Protein AF-A0A395LL23-F1 (afdb_monomer_lite)

pLDDT: mean 73.42, std 23.99, range [23.42, 97.56]

Foldseek 3Di:
DAAEECCLPLPHCCQEPPVNLLVNLLVLLVCCLQGVAYEYELLSCQQGPSNQCCLVPPPQVLVCQLVQRYAYEAEDAPVPDGDQSVVVLVVCLVVVNGDPVPNDVVVRVSSVSCRVRGHYHYDYPLLLQVQLQVQLLVLLLVVCVVPHDPVLSVVSNVLSVVCCVVPVGDDPCCLQPVVLVVCVVVVNDHSVVSNVSSCLSRVVSNQCRRCVSRVHHYDDDPVCVSSVCSSVPDDPPVDCPPDPDPLPQQDDPVLSSVLSSQDHPVLSVVLCPDPLSVVLNVLVPDPPVPVSVVVNVVSVSVSSVSSVVSSCVRPVVCNVVGPDDDPVVVCVVCVVVVVVVVVVVVVVVVDDDDDDDDDDPDPPPPVPVVVVVVVVVPDPDCPPPVVVVVVVVVVVVLVVCVVVVNNPPDDDDDDPDDDPDPDDDDDDD

Structure (mmCIF, N/CA/C/O backbone):
data_AF-A0A395LL23-F1
#
_entry.id   AF-A0A395LL23-F1
#
loop_
_atom_site.group_PDB
_atom_site.id
_atom_site.type_symbol
_atom_site.label_atom_id
_atom_site.label_alt_id
_atom_site.label_comp_id
_atom_site.label_asym_id
_atom_site.label_entity_id
_atom_site.label_seq_id
_atom_site.pdbx_PDB_ins_code
_atom_site.Cartn_x
_atom_site.Cartn_y
_atom_site.Cartn_z
_atom_site.occupancy
_atom_site.B_iso_or_equiv
_atom_site.auth_seq_id
_atom_site.auth_comp_id
_atom_site.auth_asym_id
_atom_site.auth_atom_id
_atom_site.pdbx_PDB_model_num
ATOM 1 N N . MET A 1 1 ? -0.192 13.776 7.744 1.00 59.38 1 MET A N 1
ATOM 2 C CA . MET A 1 1 ? -0.050 13.136 6.417 1.00 59.38 1 MET A CA 1
ATOM 3 C C . MET A 1 1 ? -0.861 11.855 6.444 1.00 59.38 1 MET A C 1
ATOM 5 O O . MET A 1 1 ? -0.809 11.183 7.466 1.00 59.38 1 MET A O 1
ATOM 9 N N . GLY A 1 2 ? -1.610 11.545 5.385 1.00 71.62 2 GLY A N 1
ATOM 10 C CA . GLY A 1 2 ? -2.410 10.318 5.333 1.00 71.62 2 GLY A CA 1
ATOM 11 C C . GLY A 1 2 ? -1.573 9.088 4.996 1.00 71.62 2 GLY A C 1
ATOM 12 O O . GLY A 1 2 ? -0.486 9.202 4.421 1.00 71.62 2 GLY A O 1
ATOM 13 N N . THR A 1 3 ? -2.080 7.903 5.336 1.00 85.75 3 THR A N 1
ATOM 14 C CA . THR A 1 3 ? -1.410 6.628 5.035 1.00 85.75 3 THR A CA 1
ATOM 15 C C . THR A 1 3 ? -2.124 5.845 3.944 1.00 85.75 3 THR A C 1
ATOM 17 O O . THR A 1 3 ? -3.322 6.018 3.717 1.00 85.75 3 THR A O 1
ATOM 20 N N . TYR A 1 4 ? -1.379 4.987 3.252 1.00 83.94 4 TYR A N 1
ATOM 21 C CA . TYR A 1 4 ? -1.864 4.135 2.172 1.00 83.94 4 TYR A CA 1
ATOM 22 C C . TYR A 1 4 ? -1.375 2.709 2.394 1.00 83.94 4 TYR A C 1
ATOM 24 O O . TYR A 1 4 ? -0.170 2.493 2.465 1.00 83.94 4 TYR A O 1
ATOM 32 N N . THR A 1 5 ? -2.255 1.714 2.492 1.00 83.19 5 THR A N 1
ATOM 33 C CA . THR A 1 5 ? -1.802 0.328 2.704 1.00 83.19 5 THR A CA 1
ATOM 34 C C . THR A 1 5 ? -1.694 -0.455 1.409 1.00 83.19 5 THR A C 1
ATOM 36 O O . THR A 1 5 ? -2.608 -0.452 0.594 1.00 83.19 5 THR A O 1
ATOM 39 N N . LEU A 1 6 ? -0.596 -1.191 1.239 1.00 82.88 6 LEU A N 1
ATOM 40 C CA . LEU A 1 6 ? -0.426 -2.165 0.159 1.00 82.88 6 LEU A CA 1
ATOM 41 C C . LEU A 1 6 ? -0.924 -3.567 0.540 1.00 82.88 6 LEU A C 1
ATOM 43 O O . LEU A 1 6 ? -0.928 -4.465 -0.292 1.00 82.88 6 LEU A O 1
ATOM 47 N N . LEU A 1 7 ? -1.424 -3.772 1.763 1.00 84.12 7 LEU A N 1
ATOM 48 C CA . LEU A 1 7 ? -1.933 -5.081 2.195 1.00 84.12 7 LEU A CA 1
ATOM 49 C C . LEU A 1 7 ? -3.172 -5.530 1.409 1.00 84.12 7 LEU A C 1
ATOM 51 O O . LEU A 1 7 ? -3.401 -6.731 1.277 1.00 84.12 7 LEU A O 1
ATOM 55 N N . ALA A 1 8 ? -3.947 -4.580 0.881 1.00 86.25 8 ALA A N 1
ATOM 56 C CA . ALA A 1 8 ? -5.100 -4.836 0.019 1.00 86.25 8 ALA A CA 1
ATOM 57 C C . ALA A 1 8 ? -4.736 -4.922 -1.476 1.00 86.25 8 ALA A C 1
ATOM 59 O O . ALA A 1 8 ? -5.630 -5.097 -2.303 1.00 86.25 8 ALA A O 1
ATOM 60 N N . ASP A 1 9 ? -3.455 -4.791 -1.842 1.00 86.25 9 ASP A N 1
ATOM 61 C CA . ASP A 1 9 ? -3.014 -4.909 -3.234 1.00 86.25 9 ASP A CA 1
ATOM 62 C C . ASP A 1 9 ? -3.363 -6.280 -3.825 1.00 86.25 9 ASP A C 1
ATOM 64 O O . ASP A 1 9 ? -3.393 -7.291 -3.120 1.00 86.25 9 ASP A O 1
ATOM 68 N N . GLU A 1 10 ? -3.605 -6.329 -5.134 1.00 81.00 10 GLU A N 1
ATOM 69 C CA . GLU A 1 10 ? -3.932 -7.568 -5.837 1.00 81.00 10 GLU A CA 1
ATOM 70 C C . GLU A 1 10 ? -2.844 -8.640 -5.665 1.00 81.00 10 GLU A C 1
ATOM 72 O O . GLU A 1 10 ? -3.146 -9.830 -5.689 1.00 81.00 10 GLU A O 1
ATOM 77 N N . ASN A 1 11 ? -1.583 -8.263 -5.456 1.00 80.19 11 ASN A N 1
ATOM 78 C CA . ASN A 1 11 ? -0.483 -9.216 -5.308 1.00 80.19 11 ASN A CA 1
ATOM 79 C C . ASN A 1 11 ? -0.311 -9.712 -3.865 1.00 80.19 11 ASN A C 1
ATOM 81 O O . ASN A 1 11 ? 0.415 -10.675 -3.627 1.00 80.19 11 ASN A O 1
ATOM 85 N N . SER A 1 12 ? -1.010 -9.108 -2.901 1.00 84.25 12 SER A N 1
ATOM 86 C CA . SER A 1 12 ? -0.934 -9.480 -1.491 1.00 84.25 12 SER A CA 1
ATOM 87 C C . SER A 1 12 ? -1.840 -10.669 -1.161 1.00 84.25 12 SER A C 1
ATOM 89 O O . SER A 1 12 ? -3.036 -10.692 -1.476 1.00 84.25 12 SER A O 1
ATOM 91 N N . ARG A 1 13 ? -1.307 -11.645 -0.415 1.00 87.94 13 ARG A N 1
ATOM 92 C CA . ARG A 1 13 ? -2.106 -12.755 0.136 1.00 87.94 13 ARG A CA 1
ATOM 93 C C . ARG A 1 13 ? -3.206 -12.273 1.080 1.00 87.94 13 ARG A C 1
ATOM 95 O O . ARG A 1 13 ? -4.288 -12.853 1.082 1.00 87.94 13 ARG A O 1
ATOM 102 N N . PHE A 1 14 ? -2.970 -11.189 1.826 1.00 86.62 14 PHE A N 1
ATOM 103 C CA . PHE A 1 14 ? -3.969 -10.605 2.724 1.00 86.62 14 PHE A CA 1
ATOM 104 C C . PHE A 1 14 ? -5.187 -10.066 1.973 1.00 86.62 14 PHE A C 1
ATOM 106 O O . PHE A 1 14 ? -6.272 -10.002 2.545 1.00 86.62 14 PHE A O 1
ATOM 113 N N . SER A 1 15 ? -5.029 -9.715 0.697 1.00 88.88 15 SER A N 1
ATOM 114 C CA . SER A 1 15 ? -6.122 -9.252 -0.151 1.00 88.88 15 SER A CA 1
ATOM 115 C C . SER A 1 15 ? -7.027 -10.404 -0.607 1.00 88.88 15 SER A C 1
ATOM 117 O O . SER A 1 15 ? -8.254 -10.276 -0.602 1.00 88.88 15 SER A O 1
ATOM 119 N N . LYS A 1 16 ? -6.425 -11.547 -0.970 1.00 89.69 16 LYS A N 1
ATOM 120 C CA . LYS A 1 16 ? -7.086 -12.657 -1.680 1.00 89.69 16 LYS A CA 1
ATOM 121 C C . LYS A 1 16 ? -7.504 -13.834 -0.793 1.00 89.69 16 LYS A C 1
ATOM 123 O O . LYS A 1 16 ? -8.544 -14.439 -1.054 1.00 89.69 16 LYS A O 1
ATOM 128 N N . ASP A 1 17 ? -6.701 -14.202 0.204 1.00 89.62 17 ASP A N 1
ATOM 129 C CA . ASP A 1 17 ? -6.939 -15.401 1.013 1.00 89.62 17 ASP A CA 1
ATOM 130 C C . ASP A 1 17 ? -7.980 -15.133 2.107 1.00 89.62 17 ASP A C 1
ATOM 132 O O . ASP A 1 17 ? -7.751 -14.359 3.041 1.00 89.62 17 ASP A O 1
ATOM 136 N N . ARG A 1 18 ? -9.122 -15.823 2.028 1.00 89.00 18 ARG A N 1
ATOM 137 C CA . ARG A 1 18 ? -10.200 -15.725 3.023 1.00 89.00 18 ARG A CA 1
ATOM 138 C C . ARG A 1 18 ? -9.760 -16.157 4.424 1.00 89.00 18 ARG A C 1
ATOM 140 O O . ARG A 1 18 ? -10.296 -15.645 5.403 1.00 89.00 18 ARG A O 1
ATOM 147 N N . ASN A 1 19 ? -8.775 -17.049 4.547 1.00 91.06 19 ASN A N 1
ATOM 148 C CA . ASN A 1 19 ? -8.247 -17.465 5.851 1.00 91.06 19 ASN A CA 1
ATOM 149 C C . ASN A 1 19 ? -7.512 -16.323 6.567 1.00 91.06 19 ASN A C 1
ATOM 151 O O . ASN A 1 19 ? -7.421 -16.314 7.795 1.00 91.06 19 ASN A O 1
ATOM 155 N N . LEU A 1 20 ? -7.031 -15.334 5.811 1.00 89.50 20 LEU A N 1
ATOM 156 C CA . LEU A 1 20 ? -6.346 -14.155 6.330 1.00 89.50 20 LEU A CA 1
ATOM 157 C C . LEU A 1 20 ? -7.290 -12.978 6.599 1.00 89.50 20 LEU A C 1
ATOM 159 O O . LEU A 1 20 ? -6.814 -11.909 6.968 1.00 89.50 20 LEU A O 1
ATOM 163 N N . PHE A 1 21 ? -8.612 -13.160 6.499 1.00 91.56 21 PHE A N 1
ATOM 164 C CA . PHE A 1 21 ? -9.585 -12.088 6.732 1.00 91.56 21 PHE A CA 1
ATOM 165 C C . PHE A 1 21 ? -9.447 -11.437 8.122 1.00 91.56 21 PHE A C 1
ATOM 167 O O . PHE A 1 21 ? -9.393 -10.214 8.234 1.00 91.56 21 PHE A O 1
ATOM 174 N N . LYS A 1 22 ? -9.323 -12.239 9.191 1.00 89.31 22 LYS A N 1
ATOM 175 C CA . LYS A 1 22 ? -9.142 -11.727 10.566 1.00 89.31 22 LYS A CA 1
ATOM 176 C C . LYS A 1 22 ? -7.804 -10.987 10.753 1.00 89.31 22 LYS A C 1
ATOM 178 O O . LYS A 1 22 ? -7.821 -9.881 11.294 1.00 89.31 22 LYS A O 1
ATOM 183 N N . PRO A 1 23 ? -6.653 -11.541 10.321 1.00 89.19 23 PRO A N 1
ATOM 184 C CA . PRO A 1 23 ? -5.400 -10.789 10.272 1.00 89.19 23 PRO A CA 1
ATOM 185 C C . PRO A 1 23 ? -5.486 -9.494 9.455 1.00 89.19 23 PRO A C 1
ATOM 187 O O . PRO A 1 23 ? -4.994 -8.461 9.898 1.00 89.19 23 PRO A O 1
ATOM 190 N N . PHE A 1 24 ? -6.144 -9.518 8.294 1.00 90.19 24 PHE A N 1
ATOM 191 C CA . PHE A 1 24 ? -6.322 -8.338 7.450 1.00 90.19 24 PHE A CA 1
ATOM 192 C C . PHE A 1 24 ? -7.111 -7.242 8.177 1.00 90.19 24 PHE A C 1
ATOM 194 O O . PHE A 1 24 ? -6.640 -6.109 8.252 1.00 90.19 24 PHE A O 1
ATOM 201 N N . LYS A 1 25 ? -8.249 -7.581 8.801 1.00 94.50 25 LYS A N 1
ATOM 202 C CA . LYS A 1 25 ? -9.005 -6.642 9.645 1.00 94.50 25 LYS A CA 1
ATOM 203 C C . LYS A 1 25 ? -8.140 -6.072 10.771 1.00 94.50 25 LYS A C 1
ATOM 205 O O . LYS A 1 25 ? -8.136 -4.860 10.966 1.00 94.50 25 LYS A O 1
ATOM 210 N N . ALA A 1 26 ? -7.387 -6.914 11.483 1.00 90.38 26 ALA A N 1
ATOM 211 C CA . ALA A 1 26 ? -6.500 -6.453 12.551 1.00 90.38 26 ALA A CA 1
ATOM 212 C C . ALA A 1 26 ? -5.463 -5.443 12.039 1.00 90.38 26 ALA A C 1
ATOM 214 O O . ALA A 1 26 ? -5.253 -4.421 12.682 1.00 90.38 26 ALA A O 1
ATOM 215 N N . HIS A 1 27 ? -4.871 -5.674 10.863 1.00 89.62 27 HIS A N 1
ATOM 216 C CA . HIS A 1 27 ? -3.968 -4.705 10.245 1.00 89.62 27 HIS A CA 1
ATOM 217 C C . HIS A 1 27 ? -4.667 -3.389 9.904 1.00 89.62 27 HIS A C 1
ATOM 219 O O . HIS A 1 27 ? -4.096 -2.330 10.151 1.00 89.62 27 HIS A O 1
ATOM 225 N N . VAL A 1 28 ? -5.882 -3.426 9.354 1.00 92.06 28 VAL A N 1
ATOM 226 C CA . VAL A 1 28 ? -6.652 -2.205 9.062 1.00 92.06 28 VAL A CA 1
ATOM 227 C C . VAL A 1 28 ? -6.905 -1.410 10.344 1.00 92.06 28 VAL A C 1
ATOM 229 O O . VAL A 1 28 ? -6.566 -0.231 10.405 1.00 92.06 28 VAL A O 1
ATOM 232 N N . VAL A 1 29 ? -7.411 -2.066 11.391 1.00 93.62 29 VAL A N 1
ATOM 233 C CA . VAL A 1 29 ? -7.693 -1.433 12.690 1.00 93.62 29 VAL A CA 1
ATOM 234 C C . VAL A 1 29 ? -6.417 -0.889 13.331 1.00 93.62 29 VAL A C 1
ATOM 236 O O . VAL A 1 29 ? -6.396 0.256 13.769 1.00 93.62 29 VAL A O 1
ATOM 239 N N . PHE A 1 30 ? -5.331 -1.664 13.342 1.00 91.19 30 PHE A N 1
ATOM 240 C CA . PHE A 1 30 ? -4.049 -1.223 13.887 1.00 91.19 30 PHE A CA 1
ATOM 241 C C . PHE A 1 30 ? -3.509 0.011 13.160 1.00 91.19 30 PHE A C 1
ATOM 243 O O . PHE A 1 30 ? -3.083 0.967 13.801 1.00 91.19 30 PHE A O 1
ATOM 250 N N . ASN A 1 31 ? -3.576 0.034 11.827 1.00 89.44 31 ASN A N 1
ATOM 251 C CA . ASN A 1 31 ? -3.123 1.196 11.069 1.00 89.44 31 ASN A CA 1
ATOM 252 C C . ASN A 1 31 ? -3.965 2.440 11.364 1.00 89.44 31 ASN A C 1
ATOM 254 O O . ASN A 1 31 ? -3.404 3.527 11.425 1.00 89.44 31 ASN A O 1
ATOM 258 N N . ILE A 1 32 ? -5.267 2.297 11.602 1.00 92.62 32 ILE A N 1
ATOM 259 C CA . ILE A 1 32 ? -6.119 3.420 12.013 1.00 92.62 32 ILE A CA 1
ATOM 260 C C . ILE A 1 32 ? -5.774 3.866 13.438 1.00 92.62 32 ILE A C 1
ATOM 262 O O . ILE A 1 32 ? -5.640 5.059 13.683 1.00 92.62 32 ILE A O 1
ATOM 266 N N . LEU A 1 33 ? -5.545 2.939 14.374 1.00 91.56 33 LEU A N 1
ATOM 267 C CA . LEU A 1 33 ? -5.126 3.260 15.746 1.00 91.56 33 LEU A CA 1
ATOM 268 C C . LEU A 1 33 ? -3.806 4.032 15.800 1.00 91.56 33 LEU A C 1
ATOM 270 O O . LEU A 1 33 ? -3.662 4.924 16.630 1.00 91.56 33 LEU A O 1
ATOM 274 N N . VAL A 1 34 ? -2.861 3.693 14.922 1.00 88.69 34 VAL A N 1
ATOM 275 C CA . VAL A 1 34 ? -1.528 4.307 14.907 1.00 88.69 34 VAL A CA 1
ATOM 276 C C . VAL A 1 34 ? -1.482 5.586 14.078 1.00 88.69 34 VAL A C 1
ATOM 278 O O . VAL A 1 34 ? -0.807 6.529 14.473 1.00 88.69 34 VAL A O 1
ATOM 281 N N . ASN A 1 35 ? -2.183 5.629 12.942 1.00 86.31 35 ASN A N 1
ATOM 282 C CA . ASN A 1 35 ? -2.040 6.708 11.959 1.00 86.31 35 ASN A CA 1
ATOM 283 C C . ASN A 1 35 ? -3.261 7.632 11.859 1.00 86.31 35 ASN A C 1
ATOM 285 O O . ASN A 1 35 ? -3.250 8.580 11.074 1.00 86.31 35 ASN A O 1
ATOM 289 N N . GLY A 1 36 ? -4.338 7.343 12.588 1.00 90.56 36 GLY A N 1
ATOM 290 C CA . GLY A 1 36 ? -5.584 8.112 12.586 1.00 90.56 36 GLY A CA 1
ATOM 291 C C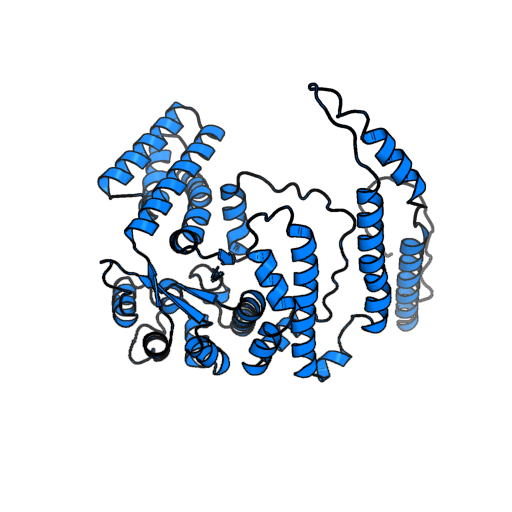 . GLY A 1 36 ? -6.470 7.877 11.360 1.00 90.56 36 GLY A C 1
ATOM 292 O O . GLY A 1 36 ? -7.679 7.719 11.504 1.00 90.56 36 GLY A O 1
ATOM 293 N N . GLU A 1 37 ? -5.878 7.815 10.167 1.00 92.81 37 GLU A N 1
ATOM 294 C CA . GLU A 1 37 ? -6.573 7.566 8.903 1.00 92.81 37 GLU A CA 1
ATOM 295 C C . GLU A 1 37 ? -5.831 6.551 8.025 1.00 92.81 37 GLU A C 1
ATOM 297 O O . GLU A 1 37 ? -4.602 6.425 8.076 1.00 92.81 37 GLU A O 1
ATOM 302 N N . LEU A 1 38 ? -6.588 5.856 7.177 1.00 94.31 38 LEU A N 1
ATOM 303 C CA . LEU A 1 38 ? -6.092 4.886 6.213 1.00 94.31 38 LEU A CA 1
ATOM 304 C C . LEU A 1 38 ? -6.770 5.070 4.853 1.00 94.31 38 LEU A C 1
ATOM 306 O O . LEU A 1 38 ? -7.994 5.137 4.748 1.00 94.31 38 LEU A O 1
ATOM 310 N N . THR A 1 39 ? -5.968 5.098 3.794 1.00 95.50 39 THR A N 1
ATOM 311 C CA . THR A 1 39 ? -6.445 5.216 2.414 1.00 95.50 39 THR A CA 1
ATOM 312 C C . THR A 1 39 ? -6.220 3.916 1.650 1.00 95.50 39 THR A C 1
ATOM 314 O O . THR A 1 39 ? -5.141 3.323 1.709 1.00 95.50 39 THR A O 1
ATOM 317 N N . PHE A 1 40 ? -7.231 3.505 0.889 1.00 95.94 40 PHE A N 1
ATOM 318 C CA . PHE A 1 40 ? -7.148 2.452 -0.125 1.00 95.94 40 PHE A CA 1
ATOM 319 C C . PHE A 1 40 ? -7.249 3.071 -1.517 1.00 95.94 40 PHE A C 1
ATOM 321 O O . PHE A 1 40 ? -7.819 4.145 -1.662 1.00 95.94 40 PHE A O 1
ATOM 328 N N . SER A 1 41 ? -6.741 2.425 -2.561 1.00 94.94 41 SER A N 1
ATOM 329 C CA . SER A 1 41 ? -7.056 2.840 -3.937 1.00 94.94 41 SER A CA 1
ATOM 330 C C . SER A 1 41 ? -8.378 2.255 -4.418 1.00 94.94 41 SER A C 1
ATOM 332 O O . SER A 1 41 ? -8.836 1.217 -3.938 1.00 94.94 41 SER A O 1
ATOM 334 N N . ASP A 1 42 ? -8.961 2.890 -5.427 1.00 94.50 42 ASP A N 1
ATOM 335 C CA . ASP A 1 42 ? -10.052 2.325 -6.212 1.00 94.50 42 ASP A CA 1
ATOM 336 C C . ASP A 1 42 ? -9.710 0.924 -6.754 1.00 94.50 42 ASP A C 1
ATOM 338 O O . ASP A 1 42 ? -10.518 0.007 -6.632 1.00 94.50 42 ASP A O 1
ATOM 342 N N . ASN A 1 43 ? -8.479 0.708 -7.227 1.00 93.12 43 ASN A N 1
ATOM 343 C CA . ASN A 1 43 ? -7.978 -0.603 -7.644 1.00 93.12 43 ASN A CA 1
ATOM 344 C C . ASN A 1 43 ? -8.113 -1.656 -6.536 1.00 93.12 43 ASN A C 1
ATOM 346 O O . ASN A 1 43 ? -8.592 -2.761 -6.789 1.00 93.12 43 ASN A O 1
ATOM 350 N N . GLN A 1 44 ? -7.720 -1.322 -5.306 1.00 94.38 44 GLN A N 1
ATOM 351 C CA . GLN A 1 44 ? -7.852 -2.217 -4.154 1.00 94.38 44 GLN A CA 1
ATOM 352 C C . GLN A 1 44 ? -9.318 -2.441 -3.774 1.00 94.38 44 GLN A C 1
ATOM 354 O O . GLN A 1 44 ? -9.705 -3.573 -3.491 1.00 94.38 44 GLN A O 1
ATOM 359 N N . MET A 1 45 ? -10.148 -1.396 -3.821 1.00 95.50 45 MET A N 1
ATOM 360 C CA . MET A 1 45 ? -11.584 -1.502 -3.545 1.00 95.50 45 MET A CA 1
ATOM 361 C C . MET A 1 45 ? -12.288 -2.446 -4.532 1.00 95.50 45 MET A C 1
ATOM 363 O O . MET A 1 45 ? -13.151 -3.223 -4.128 1.00 95.50 45 MET A O 1
ATOM 367 N N . MET A 1 46 ? -11.892 -2.433 -5.809 1.00 94.50 46 MET A N 1
ATOM 368 C CA . MET A 1 46 ? -12.466 -3.312 -6.834 1.00 94.50 46 MET A CA 1
ATOM 369 C C . MET A 1 46 ? -11.928 -4.742 -6.758 1.00 94.50 46 MET A C 1
ATOM 371 O O . MET A 1 46 ? -12.697 -5.701 -6.897 1.00 94.50 46 MET A O 1
ATOM 375 N N . SER A 1 47 ? -10.615 -4.888 -6.555 1.00 91.69 47 SER A N 1
ATOM 376 C CA . SER A 1 47 ? -9.909 -6.155 -6.760 1.00 91.69 47 SER A CA 1
ATOM 377 C C . SER A 1 47 ? -9.706 -6.991 -5.498 1.00 91.69 47 SER A C 1
ATOM 379 O O . SER A 1 47 ? -9.419 -8.177 -5.640 1.00 91.69 47 SER A O 1
ATOM 381 N N . SER A 1 48 ? -9.881 -6.434 -4.292 1.00 94.62 48 SER A N 1
ATOM 382 C CA . SER A 1 48 ? -9.630 -7.131 -3.022 1.00 94.62 48 SER A CA 1
ATOM 383 C C . SER A 1 48 ? -10.894 -7.766 -2.422 1.00 94.62 48 SER A C 1
ATOM 385 O O . SER A 1 48 ? -11.727 -7.055 -1.852 1.00 94.62 48 SER A O 1
ATOM 387 N N . PRO A 1 49 ? -11.052 -9.108 -2.456 1.00 93.81 49 PRO A N 1
ATOM 388 C CA . PRO A 1 49 ? -12.162 -9.781 -1.787 1.00 93.81 49 PRO A CA 1
ATOM 389 C C . PRO A 1 49 ? -12.265 -9.460 -0.296 1.00 93.81 49 PRO A C 1
ATOM 391 O O . PRO A 1 49 ? -13.369 -9.233 0.192 1.00 93.81 49 PRO A O 1
ATOM 394 N N . ASN A 1 50 ? -11.143 -9.445 0.431 1.00 94.81 50 ASN A N 1
ATOM 395 C CA . ASN A 1 50 ? -11.172 -9.233 1.877 1.00 94.81 50 ASN A CA 1
ATOM 396 C C . ASN A 1 50 ? -11.553 -7.795 2.238 1.00 94.81 50 ASN A C 1
ATOM 398 O O . ASN A 1 50 ? -12.342 -7.613 3.161 1.00 94.81 50 ASN A O 1
ATOM 402 N N . LEU A 1 51 ? -11.079 -6.786 1.495 1.00 96.19 51 LEU A N 1
ATOM 403 C CA . LEU A 1 51 ? -11.521 -5.401 1.692 1.00 96.19 51 LEU A CA 1
ATOM 404 C C . LEU A 1 51 ? -13.017 -5.247 1.409 1.00 96.19 51 LEU A C 1
ATOM 406 O O . LEU A 1 51 ? -13.734 -4.633 2.196 1.00 96.19 51 LEU A O 1
ATOM 410 N N . ARG A 1 52 ? -13.507 -5.850 0.322 1.00 95.25 52 ARG A N 1
ATOM 411 C CA . ARG A 1 52 ? -14.928 -5.800 -0.042 1.00 95.25 52 ARG A CA 1
ATOM 412 C C . ARG A 1 52 ? -15.818 -6.437 1.017 1.00 95.25 52 ARG A C 1
ATOM 414 O O . ARG A 1 52 ? -16.794 -5.817 1.426 1.00 95.25 52 ARG A O 1
ATOM 421 N N . LEU A 1 53 ? -15.453 -7.623 1.509 1.00 94.81 53 LEU A N 1
ATOM 422 C CA . LEU A 1 53 ? -16.152 -8.278 2.621 1.00 94.81 53 LEU A CA 1
ATOM 423 C C . LEU A 1 53 ? -16.129 -7.420 3.888 1.00 94.81 53 LEU A C 1
ATOM 425 O O . LEU A 1 53 ? -17.146 -7.284 4.561 1.00 94.81 53 LEU A O 1
ATOM 429 N N . LEU A 1 54 ? -14.988 -6.801 4.188 1.00 95.50 54 LEU A N 1
ATOM 430 C CA . LEU A 1 54 ? -14.825 -5.967 5.371 1.00 95.50 54 LEU A CA 1
ATOM 431 C C . LEU A 1 54 ? -15.756 -4.741 5.331 1.00 95.50 54 LEU A C 1
ATOM 433 O O . LEU A 1 54 ? -16.458 -4.466 6.297 1.00 95.50 54 LEU A O 1
ATOM 437 N N . VAL A 1 55 ? -15.831 -4.045 4.195 1.00 96.81 55 VAL A N 1
ATOM 438 C CA . VAL A 1 55 ? -16.726 -2.888 4.004 1.00 96.81 55 VAL A CA 1
ATOM 439 C C . VAL A 1 55 ? -18.204 -3.301 3.945 1.00 96.81 55 VAL A C 1
ATOM 441 O O . VAL A 1 55 ? -19.094 -2.552 4.373 1.00 96.81 55 VAL A O 1
ATOM 444 N N . ARG A 1 56 ? -18.491 -4.490 3.410 1.00 95.44 56 ARG A N 1
ATOM 445 C CA . ARG A 1 56 ? -19.850 -5.027 3.313 1.00 95.44 56 ARG A CA 1
ATOM 446 C C . ARG A 1 56 ? -20.420 -5.364 4.689 1.00 95.44 56 ARG A C 1
ATOM 448 O O . ARG A 1 56 ? -21.495 -4.868 5.025 1.00 95.44 56 ARG A O 1
ATOM 455 N N . ASP A 1 57 ? -19.684 -6.152 5.469 1.00 93.44 57 ASP A N 1
ATOM 456 C CA . ASP A 1 57 ? -20.241 -6.891 6.605 1.00 93.44 57 ASP A CA 1
ATOM 457 C C . ASP A 1 57 ? -19.779 -6.371 7.978 1.00 93.44 57 ASP A C 1
ATOM 459 O O . ASP A 1 57 ? -20.449 -6.625 8.981 1.00 93.44 57 ASP A O 1
ATOM 463 N N . ASP A 1 58 ? -18.666 -5.631 8.069 1.00 96.25 58 ASP A N 1
ATOM 464 C CA . ASP A 1 58 ? -18.114 -5.213 9.362 1.00 96.25 58 ASP A CA 1
ATOM 465 C C . ASP A 1 58 ? -18.641 -3.841 9.813 1.00 96.25 58 ASP A C 1
ATOM 467 O O . ASP A 1 58 ? -18.348 -2.793 9.232 1.00 96.25 58 ASP A O 1
ATOM 471 N N . GLY A 1 59 ? -19.436 -3.847 10.887 1.00 95.44 59 GLY A N 1
ATOM 472 C CA . GLY A 1 59 ? -20.079 -2.644 11.418 1.00 95.44 59 GLY A CA 1
ATOM 473 C C . GLY A 1 59 ? -19.102 -1.572 11.906 1.00 95.44 59 GLY A C 1
ATOM 474 O O . GLY A 1 59 ? -19.386 -0.390 11.729 1.00 95.44 59 GLY A O 1
ATOM 475 N N . ILE A 1 60 ? -17.950 -1.962 12.463 1.00 95.38 60 ILE A N 1
ATOM 476 C CA . ILE A 1 60 ? -16.927 -1.011 12.922 1.00 95.38 60 ILE A CA 1
ATOM 477 C C . ILE A 1 60 ? -16.333 -0.315 11.705 1.00 95.38 60 ILE A C 1
ATOM 479 O O . ILE A 1 60 ? -16.337 0.907 11.632 1.00 95.38 60 ILE A O 1
ATOM 483 N N . ILE A 1 61 ? -15.912 -1.087 10.704 1.00 97.12 61 ILE A N 1
ATOM 484 C CA . ILE A 1 61 ? -15.277 -0.560 9.490 1.00 97.12 61 ILE A CA 1
ATOM 485 C C . ILE A 1 61 ? -16.214 0.390 8.746 1.00 97.12 61 ILE A C 1
ATOM 487 O O . ILE A 1 61 ? -15.792 1.455 8.304 1.00 97.12 61 ILE A O 1
ATOM 491 N N . ARG A 1 62 ? -17.504 0.059 8.665 1.00 97.56 62 ARG A N 1
ATOM 492 C CA . ARG A 1 62 ? -18.515 0.948 8.078 1.00 97.56 62 ARG A CA 1
ATOM 493 C C . ARG A 1 62 ? -18.647 2.268 8.838 1.00 97.56 62 ARG A C 1
ATOM 495 O O . ARG A 1 62 ? -18.877 3.298 8.209 1.00 97.56 62 ARG A O 1
ATOM 502 N N . THR A 1 63 ? -18.516 2.265 10.159 1.00 97.25 63 THR A N 1
ATOM 503 C CA . THR A 1 63 ? -18.502 3.506 10.944 1.00 97.25 63 THR A CA 1
ATOM 504 C C . THR A 1 63 ? -17.222 4.302 10.686 1.00 97.25 63 THR A C 1
ATOM 506 O O . THR A 1 63 ? -17.321 5.462 10.310 1.00 97.25 63 THR A O 1
ATOM 509 N N . LEU A 1 64 ? -16.048 3.657 10.687 1.00 96.56 64 LEU A N 1
ATOM 510 C CA . LEU A 1 64 ? -14.766 4.310 10.367 1.00 96.56 64 LEU A CA 1
ATOM 511 C C . LEU A 1 64 ? -14.750 4.944 8.959 1.00 96.56 64 LEU A C 1
ATOM 513 O O . LEU A 1 64 ? -14.123 5.981 8.747 1.00 96.56 64 LEU A O 1
ATOM 517 N N . VAL A 1 65 ? -15.457 4.353 7.986 1.00 97.44 65 VAL A N 1
ATOM 518 C CA . VAL A 1 65 ? -15.684 4.961 6.660 1.00 97.44 65 VAL A CA 1
ATOM 519 C C . VAL A 1 65 ? -16.512 6.243 6.771 1.00 97.44 65 VAL A C 1
ATOM 521 O O . VAL A 1 65 ? -16.126 7.262 6.204 1.00 97.44 65 VAL A O 1
ATOM 524 N N . LYS A 1 66 ? -17.639 6.207 7.495 1.00 97.12 66 LYS A N 1
ATOM 525 C CA . LYS A 1 66 ? -18.527 7.372 7.671 1.00 97.12 66 LYS A CA 1
ATOM 526 C C . LYS A 1 66 ? -17.844 8.519 8.409 1.00 97.12 66 LYS A C 1
ATOM 528 O O . LYS A 1 66 ? -18.104 9.674 8.084 1.00 97.12 66 LYS A O 1
ATOM 533 N N . ASP A 1 67 ? -16.965 8.193 9.349 1.00 95.12 67 ASP A N 1
ATOM 534 C CA . ASP A 1 67 ? -16.213 9.166 10.143 1.00 95.12 67 ASP A CA 1
ATOM 535 C C . ASP A 1 67 ? -14.988 9.715 9.387 1.00 95.12 67 ASP A C 1
ATOM 537 O O . ASP A 1 67 ? -14.269 10.578 9.886 1.00 95.12 67 ASP A O 1
ATOM 541 N N . GLY A 1 68 ? -14.743 9.236 8.160 1.00 94.00 68 GLY A N 1
ATOM 542 C CA . GLY A 1 68 ? -13.663 9.705 7.292 1.00 94.00 68 GLY A CA 1
ATOM 543 C C . GLY A 1 68 ? -12.279 9.148 7.631 1.00 94.00 68 GLY A C 1
ATOM 544 O O . GLY A 1 68 ? -11.303 9.540 6.996 1.00 94.00 68 GLY A O 1
ATOM 545 N N . GLN A 1 69 ? -12.179 8.211 8.578 1.00 95.31 69 GLN A N 1
ATOM 546 C CA . GLN A 1 69 ? -10.922 7.542 8.934 1.00 95.31 69 GLN A CA 1
ATOM 547 C C . GLN A 1 69 ? -10.500 6.506 7.888 1.00 95.31 69 GLN A C 1
ATOM 549 O O . GLN A 1 69 ? -9.318 6.187 7.782 1.00 95.31 69 GLN A O 1
ATOM 554 N N . ILE A 1 70 ? -11.442 5.996 7.089 1.00 96.69 70 ILE A N 1
ATOM 555 C CA . ILE A 1 70 ? -11.152 5.177 5.908 1.00 96.69 70 ILE A CA 1
ATOM 556 C C . ILE A 1 70 ? -11.533 5.946 4.644 1.00 96.69 70 ILE A C 1
ATOM 558 O O . ILE A 1 70 ? -12.682 6.350 4.460 1.00 96.69 70 ILE A O 1
ATOM 562 N N . ARG A 1 71 ? -10.556 6.116 3.751 1.00 96.12 71 ARG A N 1
ATOM 563 C CA . ARG A 1 71 ? -10.662 6.923 2.528 1.00 96.12 71 ARG A CA 1
ATOM 564 C C . ARG A 1 71 ? -10.353 6.087 1.292 1.00 96.12 71 ARG A C 1
ATOM 566 O O . ARG A 1 71 ? -9.674 5.062 1.385 1.00 96.12 71 ARG A O 1
ATOM 573 N N . VAL A 1 72 ? -10.814 6.541 0.127 1.00 96.44 72 VAL A N 1
ATOM 574 C CA . VAL A 1 72 ? -10.512 5.891 -1.158 1.00 96.44 72 VAL A CA 1
ATOM 575 C C . VAL A 1 72 ? -9.875 6.882 -2.116 1.00 96.44 72 VAL A C 1
ATOM 577 O O . VAL A 1 72 ? -10.455 7.919 -2.411 1.00 96.44 72 VAL A O 1
ATOM 580 N N . ALA A 1 73 ? -8.689 6.560 -2.617 1.00 95.69 73 ALA A N 1
ATOM 581 C CA . ALA A 1 73 ? -8.057 7.265 -3.715 1.00 95.69 73 ALA A CA 1
ATOM 582 C C . ALA A 1 73 ? -8.700 6.834 -5.042 1.00 95.69 73 ALA A C 1
ATOM 584 O O . ALA A 1 73 ? -8.496 5.705 -5.492 1.00 95.69 73 ALA A O 1
ATOM 585 N N . CYS A 1 74 ? -9.454 7.736 -5.666 1.00 95.06 74 CYS A N 1
ATOM 586 C CA . CYS A 1 74 ? -10.190 7.497 -6.907 1.00 95.06 74 CYS A CA 1
ATOM 587 C C . CYS A 1 74 ? -9.593 8.280 -8.070 1.00 95.06 74 CYS A C 1
ATOM 589 O O . CYS A 1 74 ? -9.196 9.437 -7.913 1.00 95.06 74 CYS A O 1
ATOM 591 N N . ARG A 1 75 ? -9.570 7.653 -9.246 1.00 93.62 75 ARG A N 1
ATOM 592 C CA . ARG A 1 75 ? -9.140 8.294 -10.493 1.00 93.62 75 ARG A CA 1
ATOM 593 C C . ARG A 1 75 ? -9.946 9.553 -10.781 1.00 93.62 75 ARG A C 1
ATOM 595 O O . ARG A 1 75 ? -11.163 9.550 -10.663 1.00 93.62 75 ARG A O 1
ATOM 602 N N . ASP A 1 76 ? -9.257 10.597 -11.209 1.00 92.75 76 ASP A N 1
ATOM 603 C CA . ASP A 1 76 ? -9.814 11.832 -11.754 1.00 92.75 76 ASP A CA 1
ATOM 604 C C . ASP A 1 76 ? -9.146 12.084 -13.118 1.00 92.75 76 ASP A C 1
ATOM 606 O O . ASP A 1 76 ? -8.136 12.792 -13.204 1.00 92.75 76 ASP A O 1
ATOM 610 N N . PRO A 1 77 ? -9.621 11.413 -14.184 1.00 84.94 77 PRO A N 1
ATOM 611 C CA . PRO A 1 77 ? -8.976 11.460 -15.494 1.00 84.94 77 PRO A CA 1
ATOM 612 C C . PRO A 1 77 ? -9.093 12.830 -16.174 1.00 84.94 77 PRO A C 1
ATOM 614 O O . PRO A 1 77 ? -8.294 13.133 -17.056 1.00 84.94 77 PRO A O 1
ATOM 617 N N . HIS A 1 78 ? -10.071 13.652 -15.783 1.00 84.75 78 HIS A N 1
ATOM 618 C CA . HIS A 1 78 ? -10.376 14.926 -16.443 1.00 84.75 78 HIS A CA 1
ATOM 619 C C . HIS A 1 78 ? -10.088 16.157 -15.572 1.00 84.75 78 HIS A C 1
ATOM 621 O O . HIS A 1 78 ? -10.181 17.280 -16.058 1.00 84.75 78 HIS A O 1
ATOM 627 N N . GLY A 1 79 ? -9.698 15.974 -14.308 1.00 83.44 79 GLY A N 1
ATOM 628 C CA . GLY A 1 79 ? -9.493 17.072 -13.361 1.00 83.44 79 GLY A CA 1
ATOM 629 C C . GLY A 1 79 ? -10.798 17.730 -12.899 1.00 83.44 79 GLY A C 1
ATOM 630 O O . GLY A 1 79 ? -10.764 18.841 -12.371 1.00 83.44 79 GLY A O 1
ATOM 631 N N . GLU A 1 80 ? -11.940 17.081 -13.135 1.00 87.94 80 GLU A N 1
ATOM 632 C CA . GLU A 1 80 ? -13.281 17.591 -12.819 1.00 87.94 80 GLU A CA 1
ATOM 633 C C . GLU A 1 80 ? -13.812 17.032 -11.490 1.00 87.94 80 GLU A C 1
ATOM 635 O O . GLU A 1 80 ? -14.855 17.463 -10.995 1.00 87.94 80 GLU A O 1
ATOM 640 N N 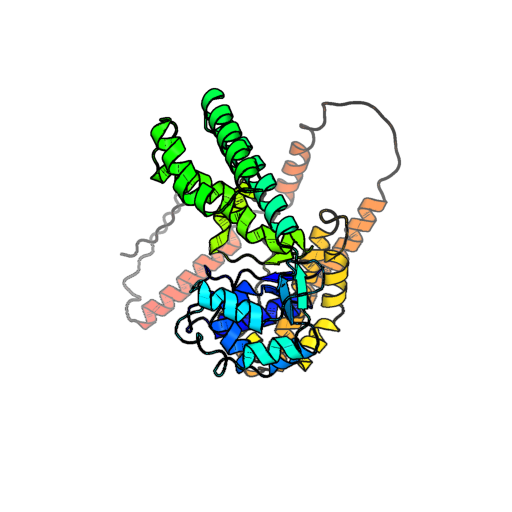. GLY A 1 81 ? -13.074 16.098 -10.887 1.00 88.31 81 GLY A N 1
ATOM 641 C CA . GLY A 1 81 ? -13.430 15.419 -9.653 1.00 88.31 81 GLY A CA 1
ATOM 642 C C . GLY A 1 81 ? -13.240 13.905 -9.757 1.00 88.31 81 GLY A C 1
ATOM 643 O O . GLY A 1 81 ? -13.098 13.354 -10.848 1.00 88.31 81 GLY A O 1
ATOM 644 N N . PRO A 1 82 ? -13.229 13.201 -8.613 1.00 92.62 82 PRO A N 1
ATOM 645 C CA . PRO A 1 82 ? -13.071 11.757 -8.611 1.00 92.62 82 PRO A CA 1
ATOM 646 C C . PRO A 1 82 ? -14.212 11.098 -9.388 1.00 92.62 82 PRO A C 1
ATOM 648 O O . PRO A 1 82 ? -15.390 11.384 -9.157 1.00 92.62 82 PRO A O 1
ATOM 651 N N . GLN A 1 83 ? -13.843 10.180 -10.271 1.00 93.56 83 GLN A N 1
ATOM 652 C CA . GLN A 1 83 ? -14.763 9.321 -10.987 1.00 93.56 83 GLN A CA 1
ATOM 653 C C . GLN A 1 83 ? -15.626 8.526 -10.001 1.00 93.56 83 GLN A C 1
ATOM 655 O O . GLN A 1 83 ? -15.178 8.158 -8.905 1.00 93.56 83 GLN A O 1
ATOM 660 N N . THR A 1 84 ? -16.871 8.245 -10.389 1.00 94.50 84 THR A N 1
ATOM 661 C CA . THR A 1 84 ? -17.741 7.412 -9.562 1.00 94.50 84 THR A CA 1
ATOM 662 C C . THR A 1 84 ? -17.182 5.992 -9.469 1.00 94.50 84 THR A C 1
ATOM 664 O O . THR A 1 84 ? -16.676 5.425 -10.438 1.00 94.50 84 THR A O 1
ATOM 667 N N . LEU A 1 85 ? -17.299 5.375 -8.294 1.00 95.19 85 LEU A N 1
ATOM 668 C CA . LEU A 1 85 ? -16.872 3.994 -8.082 1.00 95.19 85 LEU A CA 1
ATOM 669 C C . LEU A 1 85 ? -17.661 3.011 -8.957 1.00 95.19 85 LEU A C 1
ATOM 671 O O . LEU A 1 85 ? -17.138 1.951 -9.287 1.00 95.19 85 LEU A O 1
ATOM 675 N N . GLN A 1 86 ? -18.887 3.360 -9.352 1.00 94.06 86 GLN A N 1
ATOM 676 C CA . GLN A 1 86 ? -19.672 2.577 -10.302 1.00 94.06 86 GLN A CA 1
ATOM 677 C C . GLN A 1 86 ? -19.027 2.564 -11.692 1.00 94.06 86 GLN A C 1
ATOM 679 O O . GLN A 1 86 ? -18.825 1.492 -12.256 1.00 94.06 86 GLN A O 1
ATOM 684 N N . GLU A 1 87 ? -18.651 3.723 -12.232 1.00 93.81 87 GLU A N 1
ATOM 685 C CA . GLU A 1 87 ? -17.975 3.760 -13.530 1.00 93.81 87 GLU A CA 1
ATOM 686 C C . GLU A 1 87 ? -16.608 3.068 -13.465 1.00 93.81 87 GLU A C 1
ATOM 688 O O . GLU A 1 87 ? -16.246 2.317 -14.372 1.00 93.81 87 GLU A O 1
ATOM 693 N N . THR A 1 88 ? -15.866 3.244 -12.366 1.00 93.62 88 THR A N 1
ATOM 694 C CA . THR A 1 88 ? -14.609 2.518 -12.151 1.00 93.62 88 THR A CA 1
ATOM 695 C C . THR A 1 88 ? -14.838 1.004 -12.106 1.00 93.62 88 THR A C 1
ATOM 697 O O . THR A 1 88 ? -14.060 0.246 -12.684 1.00 93.62 88 THR A O 1
ATOM 700 N N . PHE A 1 89 ? -15.916 0.538 -11.473 1.00 94.56 89 PHE A N 1
ATOM 701 C CA . PHE A 1 89 ? -16.294 -0.876 -11.475 1.00 94.56 89 PHE A CA 1
ATOM 702 C C . PHE A 1 89 ? -16.558 -1.380 -12.901 1.00 94.56 89 PHE A C 1
ATOM 704 O O . PHE A 1 89 ? -16.031 -2.419 -13.293 1.00 94.56 89 PHE A O 1
ATOM 711 N N . GLU A 1 90 ? -17.327 -0.645 -13.704 1.00 94.12 90 GLU A N 1
ATOM 712 C CA . GLU A 1 90 ? -17.638 -1.024 -15.088 1.00 94.12 90 GLU A CA 1
ATOM 713 C C . GLU A 1 90 ? -16.376 -1.106 -15.963 1.00 94.12 90 GLU A C 1
ATOM 715 O O . GLU A 1 90 ? -16.206 -2.069 -16.717 1.00 94.12 90 GLU A O 1
ATOM 720 N N . GLN A 1 91 ? -15.439 -0.164 -15.804 1.00 92.56 91 GLN A N 1
ATOM 721 C CA . GLN A 1 91 ? -14.134 -0.210 -16.475 1.00 92.56 91 GLN A CA 1
ATOM 722 C C . GLN A 1 91 ? -13.332 -1.455 -16.073 1.00 92.56 91 GLN A C 1
ATOM 724 O O . GLN A 1 91 ? -12.836 -2.194 -16.925 1.00 92.56 91 GLN A O 1
ATOM 729 N N . PHE A 1 92 ? -13.242 -1.739 -14.774 1.00 92.50 92 PHE A N 1
ATOM 730 C CA . PHE A 1 92 ? -12.530 -2.914 -14.271 1.00 92.50 92 PHE A CA 1
ATOM 731 C C . PHE A 1 92 ? -13.177 -4.229 -14.711 1.00 92.50 92 PHE A C 1
ATOM 733 O O . PHE A 1 92 ? -12.477 -5.223 -14.930 1.00 92.50 92 PHE A O 1
ATOM 740 N N . LEU A 1 93 ? -14.505 -4.253 -14.841 1.00 92.81 93 LEU A N 1
ATOM 741 C CA . LEU A 1 93 ? -15.243 -5.397 -15.356 1.00 92.81 93 LEU A CA 1
ATOM 742 C C . LEU A 1 93 ? -14.908 -5.644 -16.831 1.00 92.81 93 LEU A C 1
ATOM 744 O O . LEU A 1 93 ? -14.627 -6.787 -17.199 1.00 92.81 93 LEU A O 1
ATOM 748 N N . ALA A 1 94 ? -14.879 -4.588 -17.650 1.00 92.81 94 ALA A N 1
ATOM 749 C CA . ALA A 1 94 ? -14.498 -4.665 -19.061 1.00 92.81 94 ALA A CA 1
ATOM 750 C C . ALA A 1 94 ? -13.060 -5.183 -19.244 1.00 92.81 94 ALA A C 1
ATOM 752 O O . ALA A 1 94 ? -12.791 -5.985 -20.137 1.00 92.81 94 ALA A O 1
ATOM 753 N N . GLU A 1 95 ? -12.154 -4.798 -18.344 1.00 88.88 95 GLU A N 1
ATOM 754 C CA . GLU A 1 95 ? -10.762 -5.261 -18.309 1.00 88.88 95 GLU A CA 1
ATOM 755 C C . GLU A 1 95 ? -10.577 -6.634 -17.632 1.00 88.88 95 GLU A C 1
ATOM 757 O O . GLU A 1 95 ? -9.455 -7.126 -17.526 1.00 88.88 95 GLU A O 1
ATOM 762 N N . GLN A 1 96 ? -11.660 -7.266 -17.165 1.00 88.25 96 GLN A N 1
ATOM 763 C CA . GLN A 1 96 ? -11.656 -8.549 -16.448 1.00 88.25 96 GLN A CA 1
ATOM 764 C C . GLN A 1 96 ? -10.810 -8.559 -15.159 1.00 88.25 96 GLN A C 1
ATOM 766 O O . GLN A 1 96 ? -10.401 -9.622 -14.689 1.00 88.25 96 GLN A O 1
ATOM 771 N N . LYS A 1 97 ? -10.596 -7.389 -14.547 1.00 88.06 97 LYS A N 1
ATOM 772 C CA . LYS A 1 97 ? -9.817 -7.213 -13.309 1.00 88.06 97 LYS A CA 1
ATOM 773 C C . LYS A 1 97 ? -10.620 -7.490 -12.036 1.00 88.06 97 LYS A C 1
ATOM 775 O O . LYS A 1 97 ? -10.051 -7.581 -10.951 1.00 88.06 97 LYS A O 1
ATOM 780 N N . ILE A 1 98 ? -11.940 -7.646 -12.154 1.00 88.81 98 ILE A N 1
ATOM 781 C CA . ILE A 1 98 ? -12.818 -7.965 -11.023 1.00 88.81 98 ILE A CA 1
ATOM 782 C C . ILE A 1 98 ? -12.852 -9.481 -10.777 1.00 88.81 98 ILE A C 1
ATOM 784 O O . ILE A 1 98 ? -13.134 -10.250 -11.713 1.00 88.81 98 ILE A O 1
ATOM 788 N N . PRO A 1 99 ? -12.628 -9.939 -9.526 1.00 87.50 99 PRO A N 1
ATOM 789 C CA . PRO A 1 99 ? -12.705 -11.355 -9.200 1.00 87.50 99 PRO A CA 1
ATOM 790 C C . PRO A 1 99 ? -14.085 -11.942 -9.555 1.00 87.50 99 PRO A C 1
ATOM 792 O O . PRO A 1 99 ? -15.099 -11.274 -9.347 1.00 87.50 99 PRO A O 1
ATOM 795 N N . PRO A 1 100 ? -14.167 -13.197 -10.042 1.00 87.31 100 PRO A N 1
ATOM 796 C CA . PRO A 1 100 ? -15.406 -13.765 -10.586 1.00 87.31 100 PRO A CA 1
ATOM 797 C C . PRO A 1 100 ? -16.635 -13.662 -9.675 1.00 87.31 100 PRO A C 1
ATOM 799 O O . PRO A 1 100 ? -17.727 -13.400 -10.165 1.00 87.31 100 PRO A O 1
ATOM 802 N N . ALA A 1 101 ? -16.447 -13.812 -8.361 1.00 86.06 101 ALA A N 1
ATOM 803 C CA . ALA A 1 101 ? -17.518 -13.762 -7.363 1.00 86.06 101 ALA A CA 1
ATOM 804 C C . ALA A 1 101 ? -18.122 -12.363 -7.137 1.00 86.06 101 ALA A C 1
ATOM 806 O O . ALA A 1 101 ? -19.055 -12.238 -6.356 1.00 86.06 101 ALA A O 1
ATOM 807 N N . TYR A 1 102 ? -17.580 -11.320 -7.770 1.00 87.00 102 TYR A N 1
ATOM 808 C CA . TYR A 1 102 ? -17.989 -9.936 -7.544 1.00 87.00 102 TYR A CA 1
ATOM 809 C C . TYR A 1 102 ? -18.240 -9.149 -8.834 1.00 87.00 102 TYR A C 1
ATOM 811 O O . TYR A 1 102 ? -18.159 -7.922 -8.839 1.00 87.00 102 TYR A O 1
ATOM 819 N N . ARG A 1 103 ? -18.477 -9.846 -9.948 1.00 90.00 103 ARG A N 1
ATOM 820 C CA . ARG A 1 103 ? -18.680 -9.223 -11.265 1.00 90.00 103 ARG A CA 1
ATOM 821 C C . ARG A 1 103 ? -20.054 -8.575 -11.432 1.00 90.00 103 ARG A C 1
ATOM 823 O O . ARG A 1 103 ? -20.214 -7.771 -12.343 1.00 90.00 103 ARG A O 1
ATOM 830 N N . ASP A 1 104 ? -21.014 -8.910 -10.574 1.00 89.12 104 ASP A N 1
ATOM 831 C CA . ASP A 1 104 ? -22.324 -8.264 -10.550 1.00 89.12 104 ASP A CA 1
ATOM 832 C C . ASP A 1 104 ? -22.309 -7.062 -9.595 1.00 89.12 104 ASP A C 1
ATOM 834 O O . ASP A 1 104 ? -22.081 -7.198 -8.388 1.00 89.12 104 ASP A O 1
ATOM 838 N N . LEU A 1 105 ? -22.556 -5.870 -10.140 1.00 86.12 105 LEU A N 1
ATOM 839 C CA . LEU A 1 105 ? -22.657 -4.641 -9.357 1.00 86.12 105 LEU A CA 1
ATOM 840 C C . LEU A 1 105 ? -23.863 -4.669 -8.402 1.00 86.12 105 LEU A C 1
ATOM 842 O O . LEU A 1 105 ? -23.760 -4.178 -7.280 1.00 86.12 105 LEU A O 1
ATOM 846 N N . GLY A 1 106 ? -24.980 -5.288 -8.799 1.00 86.25 106 GLY A N 1
ATOM 847 C CA . GLY A 1 106 ? -26.165 -5.438 -7.949 1.00 86.25 106 GLY A CA 1
ATOM 848 C C . GLY A 1 106 ? -25.897 -6.281 -6.698 1.00 86.25 106 GLY A C 1
ATOM 849 O O . GLY A 1 106 ? -26.522 -6.074 -5.659 1.00 86.25 106 GLY A O 1
ATOM 850 N N . GLU A 1 107 ? -24.904 -7.171 -6.763 1.00 87.56 107 GLU A N 1
ATOM 851 C CA . GLU A 1 107 ? -24.411 -7.967 -5.634 1.00 87.56 107 GLU A CA 1
ATOM 852 C C . GLU A 1 107 ? -23.223 -7.312 -4.907 1.00 87.56 107 GLU A C 1
ATOM 854 O O . GLU A 1 107 ? -22.551 -7.960 -4.100 1.00 87.56 107 GLU A O 1
ATOM 859 N N . SER A 1 108 ? -22.955 -6.028 -5.169 1.00 92.38 108 SER A N 1
ATOM 860 C CA . SER A 1 108 ? -21.799 -5.278 -4.662 1.00 92.38 108 SER A CA 1
ATOM 861 C C . SER A 1 108 ? -22.191 -4.048 -3.815 1.00 92.38 108 SER A C 1
ATOM 863 O O . SER A 1 108 ? -21.723 -2.939 -4.089 1.00 92.38 108 SER A O 1
ATOM 865 N N . PRO A 1 109 ? -23.019 -4.195 -2.756 1.00 95.00 109 PRO A N 1
ATOM 866 C CA . PRO A 1 109 ? -23.522 -3.068 -1.957 1.00 95.00 109 PRO A CA 1
ATOM 867 C C . PRO A 1 109 ? -22.424 -2.275 -1.229 1.00 95.00 109 PRO A C 1
ATOM 869 O O . PRO A 1 109 ? -22.652 -1.142 -0.804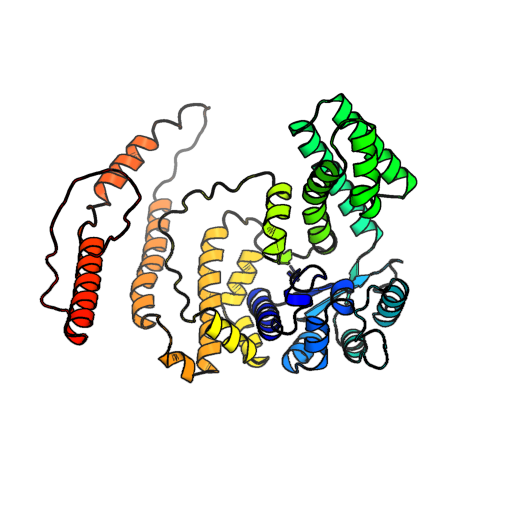 1.00 95.00 109 PRO A O 1
ATOM 872 N N . GLU A 1 110 ? -21.232 -2.848 -1.063 1.00 95.69 110 GLU A N 1
ATOM 873 C CA . GLU A 1 110 ? -20.055 -2.156 -0.543 1.00 95.69 110 GLU A CA 1
ATOM 874 C C . GLU A 1 110 ? -19.577 -1.017 -1.452 1.00 95.69 110 GLU A C 1
ATOM 876 O O . GLU A 1 110 ? -19.102 -0.009 -0.938 1.00 95.69 110 GLU A O 1
ATOM 881 N N . ILE A 1 111 ? -19.739 -1.136 -2.775 1.00 96.44 111 ILE A N 1
ATOM 882 C CA . ILE A 1 111 ? -19.335 -0.097 -3.734 1.00 96.44 111 ILE A CA 1
ATOM 883 C C . ILE A 1 111 ? -20.239 1.124 -3.572 1.00 96.44 111 ILE A C 1
ATOM 885 O O . ILE A 1 111 ? -19.759 2.234 -3.347 1.00 96.44 111 ILE A O 1
ATOM 889 N N . ASP A 1 112 ? -21.550 0.891 -3.561 1.00 95.69 112 ASP A N 1
ATOM 890 C CA . ASP A 1 112 ? -22.568 1.900 -3.270 1.00 95.69 112 ASP A CA 1
ATOM 891 C C . ASP A 1 112 ? -22.361 2.561 -1.906 1.00 95.69 112 ASP A C 1
ATOM 893 O O . ASP A 1 112 ? -22.504 3.776 -1.755 1.00 95.69 112 ASP A O 1
ATOM 897 N N . PHE A 1 113 ? -22.033 1.761 -0.891 1.00 97.44 113 PHE A N 1
ATOM 898 C CA . PHE A 1 113 ? -21.769 2.266 0.447 1.00 97.44 113 PHE A CA 1
ATOM 899 C C . PHE A 1 113 ? -20.564 3.216 0.468 1.00 97.44 113 PHE A C 1
ATOM 901 O O . PHE A 1 113 ? -20.687 4.329 0.982 1.00 97.44 113 PHE A O 1
ATOM 908 N N . MET A 1 114 ? -19.434 2.813 -0.123 1.00 96.81 114 MET A N 1
ATOM 909 C CA . MET A 1 114 ? -18.236 3.656 -0.209 1.00 96.81 114 MET A CA 1
ATOM 910 C C . MET A 1 114 ? -18.479 4.911 -1.040 1.00 96.81 114 MET A C 1
ATOM 912 O O . MET A 1 114 ? -18.028 5.981 -0.655 1.00 96.81 114 MET A O 1
ATOM 916 N N . GLN A 1 115 ? -19.240 4.811 -2.130 1.00 95.88 115 GLN A N 1
ATOM 917 C CA . GLN A 1 115 ? -19.582 5.959 -2.969 1.00 95.88 115 GLN A CA 1
ATOM 918 C C . GLN A 1 115 ? -20.384 7.022 -2.203 1.00 95.88 115 GLN A C 1
ATOM 920 O O . GLN A 1 115 ? -20.208 8.216 -2.442 1.00 95.88 115 GLN A O 1
ATOM 925 N N . ARG A 1 116 ? -21.292 6.598 -1.314 1.00 96.31 116 ARG A N 1
ATOM 926 C CA . ARG A 1 116 ? -22.184 7.506 -0.573 1.00 96.31 116 ARG A CA 1
ATOM 927 C C . ARG A 1 116 ? -21.578 8.045 0.718 1.00 96.31 116 ARG A C 1
ATOM 929 O O . ARG A 1 116 ? -21.940 9.143 1.129 1.00 96.31 116 ARG A O 1
ATOM 936 N N . HIS A 1 117 ? -20.739 7.259 1.390 1.00 97.31 117 HIS A N 1
ATOM 937 C CA . HIS A 1 117 ? -20.256 7.573 2.738 1.00 97.31 117 HIS A CA 1
ATOM 938 C C . HIS A 1 117 ? -18.741 7.742 2.837 1.00 97.31 117 HIS A C 1
ATOM 940 O O . HIS A 1 117 ? -18.275 8.347 3.795 1.00 97.31 117 HIS A O 1
ATOM 946 N N . GLY A 1 118 ? -17.976 7.203 1.890 1.00 94.50 118 GLY A N 1
ATOM 947 C CA . GLY A 1 118 ? -16.524 7.286 1.901 1.00 94.50 118 GLY A CA 1
ATOM 948 C C . GLY A 1 118 ? -16.022 8.645 1.431 1.00 94.50 118 GLY A C 1
ATOM 949 O O . GLY A 1 118 ? -16.558 9.250 0.504 1.00 94.50 118 GLY A O 1
ATOM 950 N N . SER A 1 119 ? -14.938 9.108 2.050 1.00 95.19 119 SER A N 1
ATOM 951 C CA . SER A 1 119 ? -14.195 10.267 1.556 1.00 95.19 119 SER A CA 1
ATOM 952 C C . SER A 1 119 ? -13.322 9.863 0.367 1.00 95.19 119 SER A C 1
ATOM 954 O O . SER A 1 119 ? -12.411 9.042 0.514 1.00 95.19 119 SER A O 1
ATOM 956 N N . LEU A 1 120 ? -13.588 10.454 -0.800 1.00 95.06 120 LEU A N 1
ATOM 957 C CA . LEU A 1 120 ? -12.850 10.184 -2.034 1.00 95.06 120 LEU A CA 1
ATOM 958 C C . LEU A 1 120 ? -11.707 11.192 -2.216 1.00 95.06 120 LEU A C 1
ATOM 960 O O . LEU A 1 120 ? -11.908 12.402 -2.130 1.00 95.06 120 LEU A O 1
ATOM 964 N N . VAL A 1 121 ? -10.500 10.689 -2.462 1.00 94.19 121 VAL A N 1
ATOM 965 C CA . VAL A 1 121 ? -9.293 11.475 -2.736 1.00 94.19 121 VAL A CA 1
ATOM 966 C C . VAL A 1 121 ? -8.996 11.378 -4.231 1.00 94.19 121 VAL A C 1
ATOM 968 O O . VAL A 1 121 ? -8.673 10.285 -4.696 1.00 94.19 121 VAL A O 1
ATOM 971 N N . PRO A 1 122 ? -9.115 12.466 -5.005 1.00 94.19 122 PRO A N 1
ATOM 972 C CA . PRO A 1 122 ? -8.856 12.407 -6.436 1.00 94.19 122 PRO A CA 1
ATOM 973 C C . PRO A 1 122 ? -7.364 12.192 -6.716 1.00 94.19 122 PRO A C 1
ATOM 975 O O . PRO A 1 122 ? -6.504 12.744 -6.025 1.00 94.19 122 PRO A O 1
ATOM 978 N N . TRP A 1 123 ? -7.052 11.428 -7.761 1.00 93.44 123 TRP A N 1
ATOM 979 C CA . TRP A 1 123 ? -5.701 11.322 -8.307 1.00 93.44 123 TRP A CA 1
ATOM 980 C C . TRP A 1 123 ? -5.709 11.325 -9.835 1.00 93.44 123 TRP A C 1
ATOM 982 O O . TRP A 1 123 ? -6.561 10.710 -10.471 1.00 93.44 123 TRP A O 1
ATOM 992 N N . GLN A 1 124 ? -4.729 12.001 -10.433 1.00 90.75 124 GLN A N 1
ATOM 993 C CA . GLN A 1 124 ? -4.643 12.167 -11.884 1.00 90.75 124 GLN A CA 1
ATOM 994 C C . GLN A 1 124 ? -3.739 11.110 -12.515 1.00 90.75 124 GLN A C 1
ATOM 996 O O . GLN A 1 124 ? -2.592 10.927 -12.091 1.00 90.75 124 GLN A O 1
ATOM 1001 N N . TYR A 1 125 ? -4.236 10.462 -13.570 1.00 87.56 125 TYR A N 1
ATOM 1002 C CA . TYR A 1 125 ? -3.498 9.428 -14.295 1.00 87.56 125 TYR A CA 1
ATOM 1003 C C . TYR A 1 125 ? -2.156 9.939 -14.830 1.00 87.56 125 TYR A C 1
ATOM 1005 O O . TYR A 1 125 ? -1.129 9.297 -14.619 1.00 87.56 125 TYR A O 1
ATOM 1013 N N . ASP A 1 126 ? -2.129 11.141 -15.404 1.00 88.19 126 ASP A N 1
ATOM 1014 C CA . ASP A 1 126 ? -0.912 11.730 -15.975 1.00 88.19 126 ASP A CA 1
ATOM 1015 C C . ASP A 1 126 ? 0.164 12.021 -14.926 1.00 88.19 126 ASP A C 1
ATOM 1017 O O . ASP A 1 126 ? 1.361 11.891 -15.187 1.00 88.19 126 ASP A O 1
ATOM 1021 N N . ALA A 1 127 ? -0.233 12.412 -13.713 1.00 89.44 127 ALA A N 1
ATOM 1022 C CA . ALA A 1 127 ? 0.711 12.647 -12.625 1.00 89.44 127 ALA A CA 1
ATOM 1023 C C . ALA A 1 127 ? 1.376 11.334 -12.182 1.00 89.44 127 ALA A C 1
ATOM 1025 O O . ALA A 1 127 ? 2.602 11.266 -12.076 1.00 89.44 127 ALA A O 1
ATOM 1026 N N . VAL A 1 128 ? 0.573 10.281 -12.016 1.00 89.75 128 VAL A N 1
ATOM 1027 C CA . VAL A 1 128 ? 1.034 8.926 -11.681 1.00 89.75 128 VAL A CA 1
ATOM 1028 C C . VAL A 1 128 ? 1.913 8.365 -12.804 1.00 89.75 128 VAL A C 1
ATOM 1030 O O . VAL A 1 128 ? 2.979 7.805 -12.548 1.00 89.75 128 VAL A O 1
ATOM 1033 N N . ARG A 1 129 ? 1.524 8.557 -14.065 1.00 89.62 129 ARG A N 1
ATOM 1034 C CA . ARG A 1 129 ? 2.277 8.085 -15.230 1.00 89.62 129 ARG A CA 1
ATOM 1035 C C . ARG A 1 129 ? 3.635 8.768 -15.378 1.00 89.62 129 ARG A C 1
ATOM 1037 O O . ARG A 1 129 ? 4.637 8.088 -15.611 1.00 89.62 129 ARG A O 1
ATOM 1044 N N . ARG A 1 130 ? 3.687 10.094 -15.226 1.00 90.56 130 ARG A N 1
ATOM 1045 C CA . ARG A 1 130 ? 4.944 10.857 -15.284 1.00 90.56 130 ARG A CA 1
ATOM 1046 C C . ARG A 1 130 ? 5.899 10.431 -14.177 1.00 90.56 130 ARG A C 1
ATOM 1048 O O . ARG A 1 130 ? 7.055 10.152 -14.472 1.00 90.56 130 ARG A O 1
ATOM 1055 N N . ASN A 1 131 ? 5.411 10.306 -12.941 1.00 89.88 131 ASN A N 1
ATOM 1056 C CA . ASN A 1 131 ? 6.243 9.863 -11.823 1.00 89.88 131 ASN A CA 1
ATOM 1057 C C . ASN A 1 131 ? 6.779 8.436 -12.038 1.00 89.88 131 ASN A C 1
ATOM 1059 O O . ASN A 1 131 ? 7.973 8.209 -11.859 1.00 89.88 131 ASN A O 1
ATOM 1063 N N . PHE A 1 132 ? 5.939 7.501 -12.503 1.00 91.44 132 PHE A N 1
ATOM 1064 C CA . PHE A 1 132 ? 6.387 6.150 -12.868 1.00 91.44 132 PHE A CA 1
ATOM 1065 C C . PHE A 1 132 ? 7.498 6.176 -13.915 1.00 91.44 132 PHE A C 1
ATOM 1067 O O . PHE A 1 132 ? 8.528 5.533 -13.743 1.00 91.44 132 PHE A O 1
ATOM 1074 N N . THR A 1 133 ? 7.277 6.933 -14.990 1.00 92.31 133 THR A N 1
ATOM 1075 C CA . THR A 1 133 ? 8.197 7.036 -16.124 1.00 92.31 133 THR A CA 1
ATOM 1076 C C . THR A 1 133 ? 9.557 7.550 -15.669 1.00 92.31 133 THR A C 1
ATOM 1078 O O . THR A 1 133 ? 10.560 6.870 -15.870 1.00 92.31 133 THR A O 1
ATOM 1081 N N . SER A 1 134 ? 9.583 8.700 -14.991 1.00 90.88 134 SER A N 1
ATOM 1082 C CA . SER A 1 134 ? 10.826 9.333 -14.550 1.00 90.88 134 SER A CA 1
ATOM 1083 C C . SER A 1 134 ? 11.598 8.483 -13.539 1.00 90.88 134 SER A C 1
ATOM 1085 O O . SER A 1 134 ? 12.817 8.365 -13.646 1.00 90.88 134 SER A O 1
ATOM 1087 N N . GLU A 1 135 ? 10.917 7.859 -12.573 1.00 89.25 135 GLU A N 1
ATOM 1088 C CA . GLU A 1 135 ? 11.586 7.037 -11.558 1.00 89.25 135 GLU A CA 1
ATOM 1089 C C . GLU A 1 135 ? 12.089 5.701 -12.120 1.00 89.25 135 GLU A C 1
ATOM 1091 O O . GLU A 1 135 ? 13.211 5.300 -11.806 1.00 89.25 135 GLU A O 1
ATOM 1096 N N . CYS A 1 136 ? 11.310 5.026 -12.973 1.00 91.06 136 CYS A N 1
ATOM 1097 C CA . CYS A 1 136 ? 11.755 3.797 -13.633 1.00 91.06 136 CYS A CA 1
ATOM 1098 C C . CYS A 1 136 ? 12.957 4.061 -14.540 1.00 91.06 136 CYS A C 1
ATOM 1100 O O . CYS A 1 136 ? 13.950 3.346 -14.441 1.00 91.06 136 CYS A O 1
ATOM 1102 N N . GLU A 1 137 ? 12.902 5.101 -15.377 1.00 92.75 137 GLU A N 1
ATOM 1103 C CA . GLU A 1 137 ? 14.019 5.489 -16.242 1.00 92.75 137 GLU A CA 1
ATOM 1104 C C . GLU A 1 137 ? 15.280 5.767 -15.415 1.00 92.75 137 GLU A C 1
ATOM 1106 O O . GLU A 1 137 ? 16.336 5.181 -15.664 1.00 92.75 137 GLU A O 1
ATOM 1111 N N . ARG A 1 138 ? 15.159 6.583 -14.360 1.00 90.75 138 ARG A N 1
ATOM 1112 C CA . ARG A 1 138 ? 16.271 6.899 -13.459 1.00 90.75 138 ARG A CA 1
ATOM 1113 C C . ARG A 1 138 ? 16.893 5.636 -12.856 1.00 90.75 138 ARG A C 1
ATOM 1115 O O . ARG A 1 138 ? 18.108 5.462 -12.945 1.00 90.75 138 ARG A O 1
ATOM 1122 N N . ILE A 1 139 ? 16.087 4.753 -12.262 1.00 87.56 139 ILE A N 1
ATOM 1123 C CA . ILE A 1 139 ? 16.579 3.551 -11.570 1.00 87.56 139 ILE A CA 1
ATOM 1124 C C . ILE A 1 139 ? 17.180 2.549 -12.556 1.00 87.56 139 ILE A C 1
ATOM 1126 O O . ILE A 1 139 ? 18.272 2.045 -12.301 1.00 87.56 139 ILE A O 1
ATOM 1130 N N . ILE A 1 140 ? 16.514 2.278 -13.683 1.00 91.00 140 ILE A N 1
ATOM 1131 C CA . ILE A 1 140 ? 17.010 1.339 -14.700 1.00 91.00 140 ILE A CA 1
ATOM 1132 C C . ILE A 1 140 ? 18.372 1.802 -15.218 1.00 91.00 140 ILE A C 1
ATOM 1134 O O . ILE A 1 140 ? 19.301 1.000 -15.289 1.00 91.00 140 ILE A O 1
ATOM 1138 N N . LEU A 1 141 ? 18.533 3.095 -15.510 1.00 92.75 141 LEU A N 1
ATOM 1139 C CA . LEU A 1 141 ? 19.803 3.637 -15.993 1.00 92.75 141 LEU A CA 1
ATOM 1140 C C . LEU A 1 141 ? 20.878 3.677 -14.901 1.00 92.75 141 LEU A C 1
ATOM 1142 O O . LEU A 1 141 ? 22.036 3.369 -15.175 1.00 92.75 141 LEU A O 1
ATOM 1146 N N . GLU A 1 142 ? 20.533 4.017 -13.658 1.00 89.25 142 GLU A N 1
ATOM 1147 C CA . GLU A 1 142 ? 21.472 3.962 -12.529 1.00 89.25 142 GLU A CA 1
ATOM 1148 C C . GLU A 1 142 ? 21.981 2.539 -12.265 1.00 89.25 142 GLU A C 1
ATOM 1150 O O . GLU A 1 142 ? 23.186 2.345 -12.090 1.00 89.25 142 GLU A O 1
ATOM 1155 N N . GLN A 1 143 ? 21.095 1.539 -12.255 1.00 86.38 143 GLN A N 1
ATOM 1156 C CA . GLN A 1 143 ? 21.475 0.135 -12.075 1.00 86.38 143 GLN A CA 1
ATOM 1157 C C . GLN A 1 143 ? 22.179 -0.425 -13.314 1.00 86.38 143 GLN A C 1
ATOM 1159 O O . GLN A 1 143 ? 23.125 -1.202 -13.184 1.00 86.38 143 GLN A O 1
ATOM 1164 N N . GLY A 1 144 ? 21.775 0.012 -14.508 1.00 89.25 144 GLY A N 1
ATOM 1165 C CA . GLY A 1 144 ? 22.416 -0.343 -15.767 1.00 89.25 144 GLY A CA 1
ATOM 1166 C C . GLY A 1 144 ? 23.869 0.121 -15.808 1.00 89.25 144 GLY A C 1
ATOM 1167 O O . GLY A 1 144 ? 24.752 -0.686 -16.064 1.00 89.25 144 GLY A O 1
ATOM 1168 N N . ARG A 1 145 ? 24.157 1.369 -15.412 1.00 92.00 145 ARG A N 1
ATOM 1169 C CA . ARG A 1 145 ? 25.535 1.901 -15.304 1.00 92.00 145 ARG A CA 1
ATOM 1170 C C . ARG A 1 145 ? 26.434 1.122 -14.342 1.00 92.00 145 ARG A C 1
ATOM 1172 O O . ARG A 1 145 ? 27.651 1.209 -14.452 1.00 92.00 145 ARG A O 1
ATOM 1179 N N . ARG A 1 146 ? 25.855 0.402 -13.377 1.00 88.12 146 ARG A N 1
ATOM 1180 C CA . ARG A 1 146 ? 26.598 -0.455 -12.437 1.00 88.12 146 ARG A CA 1
ATOM 1181 C C . ARG A 1 146 ? 26.819 -1.871 -12.966 1.00 88.12 146 ARG A C 1
ATOM 1183 O O . ARG A 1 146 ? 27.700 -2.557 -12.459 1.00 88.12 146 ARG A O 1
ATOM 1190 N N . SER A 1 147 ? 26.008 -2.307 -13.929 1.00 87.81 147 SER A N 1
ATOM 1191 C CA . SER A 1 147 ? 25.882 -3.719 -14.315 1.00 87.81 147 SER A CA 1
ATOM 1192 C C . SER A 1 147 ? 26.267 -3.997 -15.770 1.00 87.81 147 SER A C 1
ATOM 1194 O O . SER A 1 147 ? 26.556 -5.144 -16.100 1.00 87.81 147 SER A O 1
ATOM 1196 N N . PHE A 1 148 ? 26.259 -2.977 -16.631 1.00 93.38 148 PHE A N 1
ATOM 1197 C CA . PHE A 1 148 ? 26.395 -3.085 -18.083 1.00 93.38 148 PHE A CA 1
ATOM 1198 C C . PHE A 1 148 ? 27.447 -2.112 -18.628 1.00 93.38 148 PHE A C 1
ATOM 1200 O O . PHE A 1 148 ? 27.813 -1.130 -17.979 1.00 93.38 148 PHE A O 1
ATOM 1207 N N . GLU A 1 149 ? 27.921 -2.376 -19.844 1.00 94.56 149 GLU A N 1
ATOM 1208 C CA . GLU A 1 149 ? 28.832 -1.484 -20.563 1.00 94.56 149 GLU A CA 1
ATOM 1209 C C . GLU A 1 149 ? 28.112 -0.225 -21.072 1.00 94.56 149 GLU A C 1
ATOM 1211 O O . GLU A 1 149 ? 26.904 -0.238 -21.312 1.00 94.56 149 GLU A O 1
ATOM 1216 N N . THR A 1 150 ? 28.854 0.861 -21.314 1.00 95.38 150 THR A N 1
ATOM 1217 C CA . THR A 1 150 ? 28.290 2.150 -21.756 1.00 95.38 150 THR A CA 1
ATOM 1218 C C . THR A 1 150 ? 27.382 2.016 -22.980 1.00 95.38 150 THR A C 1
ATOM 1220 O O . THR A 1 150 ? 26.269 2.524 -22.956 1.00 95.38 150 THR A O 1
ATOM 1223 N N . ALA A 1 151 ? 27.794 1.260 -24.004 1.00 95.12 151 ALA A N 1
ATOM 1224 C CA . ALA A 1 151 ? 26.988 1.067 -25.213 1.00 95.12 151 ALA A CA 1
ATOM 1225 C C . ALA A 1 151 ? 25.644 0.363 -24.936 1.00 95.12 151 ALA A C 1
ATOM 1227 O O . ALA A 1 151 ? 24.645 0.639 -25.595 1.00 95.12 151 ALA A O 1
ATOM 1228 N N . GLN A 1 152 ? 25.603 -0.532 -23.945 1.00 95.69 152 GLN A N 1
ATOM 1229 C CA . GLN A 1 152 ? 24.382 -1.226 -23.529 1.00 95.69 152 GLN A CA 1
ATOM 1230 C C . GLN A 1 152 ? 23.472 -0.297 -22.714 1.00 95.69 152 GLN A C 1
ATOM 1232 O O . GLN A 1 152 ? 22.251 -0.364 -22.831 1.00 95.69 152 GLN A O 1
ATOM 1237 N N . VAL A 1 153 ? 24.053 0.597 -21.908 1.00 95.94 153 VAL A N 1
ATOM 1238 C CA . VAL A 1 153 ? 23.304 1.636 -21.187 1.00 95.94 153 VAL A CA 1
ATOM 1239 C C . VAL A 1 153 ? 22.708 2.657 -22.154 1.00 95.94 153 VAL A C 1
ATOM 1241 O O . VAL A 1 153 ? 21.551 3.033 -21.980 1.00 95.94 153 VAL A O 1
ATOM 1244 N N . ASP A 1 154 ? 23.458 3.069 -23.176 1.00 96.69 154 ASP A N 1
ATOM 1245 C CA . ASP A 1 154 ? 22.974 3.978 -24.219 1.00 96.69 154 ASP A CA 1
ATOM 1246 C C . ASP A 1 154 ? 21.798 3.347 -24.981 1.00 96.69 154 ASP A C 1
ATOM 1248 O O . ASP A 1 154 ? 20.764 3.988 -25.154 1.00 96.69 154 ASP A O 1
ATOM 1252 N N . PHE A 1 155 ? 21.889 2.052 -25.314 1.00 97.50 155 PHE A N 1
ATOM 1253 C CA . PHE A 1 155 ? 20.768 1.298 -25.886 1.00 97.50 155 PHE A CA 1
ATOM 1254 C C . PHE A 1 155 ? 19.518 1.332 -24.992 1.00 97.50 155 PHE A C 1
ATOM 1256 O O . PHE A 1 155 ? 18.418 1.584 -25.480 1.00 97.50 155 PHE A O 1
ATOM 1263 N N . LEU A 1 156 ? 19.668 1.091 -23.682 1.00 96.44 156 LEU A N 1
ATOM 1264 C CA . LEU A 1 156 ? 18.542 1.145 -22.743 1.00 96.44 156 LEU A CA 1
ATOM 1265 C C . LEU A 1 156 ? 17.936 2.548 -22.669 1.00 96.44 156 LEU A C 1
ATOM 1267 O O . LEU A 1 156 ? 16.716 2.685 -22.669 1.00 96.44 156 LEU A O 1
ATOM 1271 N N . HIS A 1 157 ? 18.773 3.581 -22.606 1.00 97.00 157 HIS A N 1
ATOM 1272 C CA . HIS A 1 157 ? 18.327 4.970 -22.574 1.00 97.00 157 HIS A CA 1
ATOM 1273 C C . HIS A 1 157 ? 17.515 5.329 -23.821 1.00 97.00 157 HIS A C 1
ATOM 1275 O O . HIS A 1 157 ? 16.425 5.890 -23.701 1.00 97.00 157 HIS A O 1
ATOM 1281 N N . ASP A 1 158 ? 17.999 4.953 -25.003 1.00 96.88 158 ASP A N 1
ATOM 1282 C CA . ASP A 1 158 ? 17.310 5.234 -26.259 1.00 96.88 158 ASP A CA 1
ATOM 1283 C C . ASP A 1 158 ? 15.991 4.457 -26.359 1.00 96.88 158 ASP A C 1
ATOM 1285 O O . ASP A 1 158 ? 14.959 5.058 -26.654 1.00 96.88 158 ASP A O 1
ATOM 1289 N N . ALA A 1 159 ? 15.974 3.170 -25.992 1.00 96.19 159 ALA A N 1
ATOM 1290 C CA . ALA A 1 159 ? 14.752 2.362 -25.971 1.00 96.19 159 ALA A CA 1
ATOM 1291 C C . ALA A 1 159 ? 13.684 2.923 -25.011 1.00 96.19 159 ALA A C 1
ATOM 1293 O O . ALA A 1 159 ? 12.507 3.011 -25.366 1.00 96.19 159 ALA A O 1
ATOM 1294 N N . LEU A 1 160 ? 14.080 3.335 -23.800 1.00 96.19 160 LEU A N 1
ATOM 1295 C CA . LEU A 1 160 ? 13.173 3.945 -22.820 1.00 96.19 160 LEU A CA 1
ATOM 1296 C C . LEU A 1 160 ? 12.619 5.282 -23.325 1.00 96.19 160 LEU A C 1
ATOM 1298 O O . LEU A 1 160 ? 11.434 5.575 -23.151 1.00 96.19 160 LEU A O 1
ATOM 1302 N N . ARG A 1 161 ? 13.466 6.095 -23.961 1.00 95.50 161 ARG A N 1
ATOM 1303 C CA . ARG A 1 161 ? 13.075 7.389 -24.515 1.00 95.50 161 ARG A CA 1
ATOM 1304 C C . ARG A 1 161 ? 12.117 7.238 -25.694 1.00 95.50 161 ARG A C 1
ATOM 1306 O O . ARG A 1 161 ? 11.129 7.968 -25.743 1.00 95.50 161 ARG A O 1
ATOM 1313 N N . GLU A 1 162 ? 12.396 6.328 -26.623 1.00 95.31 162 GLU A N 1
ATOM 1314 C CA . GLU A 1 162 ? 11.527 6.048 -27.771 1.00 95.31 162 GLU A CA 1
ATOM 1315 C C . GLU A 1 162 ? 10.138 5.599 -27.312 1.00 95.31 162 GLU A C 1
ATOM 1317 O O . GLU A 1 162 ? 9.138 6.175 -27.741 1.00 95.31 162 GLU A O 1
ATOM 1322 N N . GLU A 1 163 ? 10.071 4.656 -26.371 1.00 95.00 163 GLU A N 1
ATOM 1323 C CA . GLU A 1 163 ? 8.807 4.195 -25.790 1.00 95.00 163 GLU A CA 1
ATOM 1324 C C . GLU A 1 163 ? 8.053 5.333 -25.089 1.00 95.00 163 GLU A C 1
ATOM 1326 O O . GLU A 1 163 ? 6.857 5.540 -25.308 1.00 95.00 163 GLU A O 1
ATOM 1331 N N . SER A 1 164 ? 8.756 6.107 -24.257 1.00 92.81 164 SER A N 1
ATOM 1332 C CA . SER A 1 164 ? 8.172 7.235 -23.529 1.00 92.81 164 SER A CA 1
ATOM 1333 C C . SER A 1 164 ? 7.581 8.283 -24.480 1.00 92.81 164 SER A C 1
ATOM 1335 O O . SER A 1 164 ? 6.496 8.806 -24.227 1.00 92.81 164 SER A O 1
ATOM 1337 N N . GLN A 1 165 ? 8.239 8.553 -25.611 1.00 93.00 165 GLN A N 1
ATOM 1338 C CA . GLN A 1 165 ? 7.743 9.480 -26.631 1.00 93.00 165 GLN A CA 1
ATOM 1339 C C . GLN A 1 165 ? 6.585 8.905 -27.450 1.00 93.00 165 GLN A C 1
ATOM 1341 O O . GLN A 1 165 ? 5.642 9.634 -27.749 1.00 93.00 165 GLN A O 1
ATOM 1346 N N . ALA A 1 166 ? 6.646 7.623 -27.813 1.00 92.19 166 ALA A N 1
ATOM 1347 C CA . ALA A 1 166 ? 5.632 6.977 -28.641 1.00 92.19 166 ALA A CA 1
ATOM 1348 C C . ALA A 1 166 ? 4.309 6.780 -27.895 1.00 92.19 166 ALA A C 1
ATOM 1350 O O . ALA A 1 166 ? 3.242 6.953 -28.481 1.00 92.19 166 ALA A O 1
ATOM 1351 N N . ASN A 1 167 ? 4.380 6.434 -26.607 1.00 89.06 167 ASN A N 1
ATOM 1352 C CA . ASN A 1 167 ? 3.207 6.077 -25.821 1.00 89.06 167 ASN A CA 1
ATOM 1353 C C . ASN A 1 167 ? 2.807 7.142 -24.793 1.00 89.06 167 ASN A C 1
ATOM 1355 O O . ASN A 1 167 ? 1.767 6.966 -24.167 1.00 89.06 167 ASN A O 1
ATOM 1359 N N . GLU A 1 168 ? 3.561 8.237 -24.633 1.00 88.75 168 GLU A N 1
ATOM 1360 C CA . GLU A 1 168 ? 3.402 9.271 -23.585 1.00 88.75 168 GLU A CA 1
ATOM 1361 C C . GLU A 1 168 ? 3.783 8.789 -22.170 1.00 88.75 168 GLU A C 1
ATOM 1363 O O . GLU A 1 168 ? 3.176 9.158 -21.163 1.00 88.75 168 GLU A O 1
ATOM 1368 N N . GLY A 1 169 ? 4.797 7.930 -22.087 1.00 90.69 169 GLY A N 1
ATOM 1369 C CA . GLY A 1 169 ? 5.382 7.418 -20.848 1.00 90.69 169 GLY A CA 1
ATOM 1370 C C . GLY A 1 169 ? 5.481 5.896 -20.815 1.00 90.69 169 GLY A C 1
ATOM 1371 O O . GLY A 1 169 ? 4.817 5.200 -21.582 1.00 90.69 169 GLY A O 1
ATOM 1372 N N . LEU A 1 170 ? 6.274 5.375 -19.881 1.00 90.81 170 LEU A N 1
ATOM 1373 C CA . LEU A 1 170 ? 6.578 3.947 -19.788 1.00 90.81 170 LEU A CA 1
ATOM 1374 C C . LEU A 1 170 ? 5.388 3.140 -19.261 1.00 90.81 170 LEU A C 1
ATOM 1376 O O . LEU A 1 170 ? 4.787 3.472 -18.237 1.00 90.81 170 LEU A O 1
ATOM 1380 N N . GLY A 1 171 ? 5.078 2.042 -19.949 1.00 85.62 171 GLY A N 1
ATOM 1381 C CA . GLY A 1 171 ? 4.081 1.063 -19.528 1.00 85.62 171 GLY A CA 1
ATOM 1382 C C . GLY A 1 171 ? 4.701 -0.173 -18.874 1.00 85.62 171 GLY A C 1
ATOM 1383 O O . GLY A 1 171 ? 5.814 -0.585 -19.199 1.00 85.62 171 GLY A O 1
ATOM 1384 N N . ARG A 1 172 ? 3.939 -0.834 -17.994 1.00 83.25 172 ARG A N 1
ATOM 1385 C CA . ARG A 1 172 ? 4.339 -2.122 -17.397 1.00 83.25 172 ARG A CA 1
ATOM 1386 C C . ARG A 1 172 ? 4.538 -3.212 -18.457 1.00 83.25 172 ARG A C 1
ATOM 1388 O O . ARG A 1 172 ? 5.450 -4.015 -18.324 1.00 83.25 172 ARG A O 1
ATOM 1395 N N . ILE A 1 173 ? 3.720 -3.215 -19.514 1.00 87.50 173 ILE A N 1
ATOM 1396 C CA . ILE A 1 173 ? 3.829 -4.177 -20.624 1.00 87.50 173 ILE A CA 1
ATOM 1397 C C . ILE A 1 173 ? 5.179 -4.035 -21.330 1.00 87.50 173 ILE A C 1
ATOM 1399 O O . ILE A 1 173 ? 5.859 -5.037 -21.526 1.00 87.50 173 ILE A O 1
ATOM 1403 N N . PHE A 1 174 ? 5.596 -2.804 -21.629 1.00 93.75 174 PHE A N 1
ATOM 1404 C CA . PHE A 1 174 ? 6.898 -2.556 -22.232 1.00 93.75 174 PHE A CA 1
ATOM 1405 C C . PHE A 1 174 ? 8.030 -3.082 -21.341 1.00 93.75 174 PHE A C 1
ATOM 1407 O O . PHE A 1 174 ? 8.847 -3.881 -21.786 1.00 93.75 174 PHE A O 1
ATOM 1414 N N . LEU A 1 175 ? 8.031 -2.726 -20.052 1.00 92.75 175 LEU A N 1
ATOM 1415 C CA . LEU A 1 175 ? 9.085 -3.139 -19.117 1.00 92.75 175 LEU A CA 1
ATOM 1416 C C . LEU A 1 175 ? 9.114 -4.651 -18.838 1.00 92.75 175 LEU A C 1
ATOM 1418 O O . LEU A 1 175 ? 10.178 -5.191 -18.556 1.00 92.75 175 LEU A O 1
ATOM 1422 N N . GLN A 1 176 ? 7.968 -5.336 -18.884 1.00 88.94 176 GLN A N 1
ATOM 1423 C CA . GLN A 1 176 ? 7.859 -6.753 -18.508 1.00 88.94 176 GLN A CA 1
ATOM 1424 C C . GLN A 1 176 ? 7.810 -7.715 -19.698 1.00 88.94 176 GLN A C 1
ATOM 1426 O O . GLN A 1 176 ? 7.832 -8.927 -19.499 1.00 88.94 176 GLN A O 1
ATOM 1431 N N . ARG A 1 177 ? 7.727 -7.209 -20.929 1.00 91.38 177 ARG A N 1
ATOM 1432 C CA . ARG A 1 177 ? 7.647 -8.050 -22.127 1.00 91.38 177 ARG A CA 1
ATOM 1433 C C . ARG A 1 177 ? 8.532 -7.529 -23.247 1.00 91.38 177 ARG A C 1
ATOM 1435 O O . ARG A 1 177 ? 9.437 -8.231 -23.676 1.00 91.38 177 ARG A O 1
ATOM 1442 N N . ASP A 1 178 ? 8.301 -6.296 -23.684 1.00 95.19 178 ASP A N 1
ATOM 1443 C CA . ASP A 1 178 ? 8.912 -5.800 -24.919 1.00 95.19 178 ASP A CA 1
ATOM 1444 C C . ASP A 1 178 ? 10.406 -5.469 -24.728 1.00 95.19 178 ASP A C 1
ATOM 1446 O O . ASP A 1 178 ? 11.242 -5.884 -25.530 1.00 95.19 178 ASP A O 1
ATOM 1450 N N . LEU A 1 179 ? 10.770 -4.799 -23.630 1.00 96.00 179 LEU A N 1
ATOM 1451 C CA . LEU A 1 179 ? 12.158 -4.465 -23.309 1.00 96.00 179 LEU A CA 1
ATOM 1452 C C . LEU A 1 179 ? 13.026 -5.704 -23.002 1.00 96.00 179 LEU A C 1
ATOM 1454 O O . LEU A 1 179 ? 14.139 -5.756 -23.528 1.00 96.00 179 LEU A O 1
ATOM 1458 N N . PRO A 1 180 ? 12.564 -6.722 -22.241 1.00 97.19 180 PRO A N 1
ATOM 1459 C CA . PRO A 1 180 ? 13.273 -7.997 -22.134 1.00 97.19 180 PRO A CA 1
ATOM 1460 C C . PRO A 1 180 ? 13.631 -8.617 -23.491 1.00 97.19 180 PRO A C 1
ATOM 1462 O O . PRO A 1 180 ? 14.794 -8.945 -23.721 1.00 97.19 180 PRO A O 1
ATOM 1465 N N . ASP A 1 181 ? 12.669 -8.691 -24.418 1.00 96.06 181 ASP A N 1
ATOM 1466 C CA . ASP A 1 181 ? 12.888 -9.244 -25.761 1.00 96.06 181 ASP A CA 1
ATOM 1467 C C . ASP A 1 181 ? 13.891 -8.407 -26.575 1.00 96.06 181 ASP A C 1
ATOM 1469 O O . ASP A 1 181 ? 14.675 -8.939 -27.368 1.00 96.06 181 ASP A O 1
ATOM 1473 N N . MET A 1 182 ? 13.860 -7.080 -26.417 1.00 97.19 182 MET A N 1
ATOM 1474 C CA . MET A 1 182 ? 14.813 -6.166 -27.053 1.00 97.19 182 MET A CA 1
ATOM 1475 C C . MET A 1 182 ? 16.233 -6.362 -26.510 1.00 97.19 182 MET A C 1
ATOM 1477 O O . MET A 1 182 ? 17.180 -6.402 -27.296 1.00 97.19 182 MET A O 1
ATOM 1481 N N . MET A 1 183 ? 16.384 -6.517 -25.191 1.00 96.94 183 MET A N 1
ATOM 1482 C CA . MET A 1 183 ? 17.674 -6.770 -24.541 1.00 96.94 183 MET A CA 1
ATOM 1483 C C . MET A 1 183 ? 18.280 -8.111 -24.971 1.00 96.94 183 MET A C 1
ATOM 1485 O O . MET A 1 183 ? 19.490 -8.177 -25.199 1.00 96.94 183 MET A O 1
ATOM 1489 N N . ASP A 1 184 ? 17.449 -9.142 -25.135 1.00 96.88 184 ASP A N 1
ATOM 1490 C CA . ASP A 1 184 ? 17.865 -10.469 -25.602 1.00 96.88 184 ASP A CA 1
ATOM 1491 C C . ASP A 1 184 ? 18.371 -10.416 -27.048 1.00 96.88 184 ASP A C 1
ATOM 1493 O O . ASP A 1 184 ? 19.500 -10.805 -27.350 1.00 96.88 184 ASP A O 1
ATOM 1497 N N . LYS A 1 185 ? 17.598 -9.788 -27.944 1.00 96.50 185 LYS A N 1
ATOM 1498 C CA . LYS A 1 185 ? 18.001 -9.578 -29.347 1.00 96.50 185 LYS A CA 1
ATOM 1499 C C . LYS A 1 185 ? 19.279 -8.751 -29.488 1.00 96.50 185 LYS A C 1
ATOM 1501 O O . LYS A 1 185 ? 20.038 -8.970 -30.431 1.00 96.50 185 LYS A O 1
ATOM 1506 N N . ALA A 1 186 ? 19.509 -7.807 -28.578 1.00 93.56 186 ALA A N 1
ATOM 1507 C CA . ALA A 1 186 ? 20.722 -6.997 -28.529 1.00 93.56 186 ALA A CA 1
ATOM 1508 C C . ALA A 1 186 ? 21.918 -7.724 -27.878 1.00 93.56 186 ALA A C 1
ATOM 1510 O O . ALA A 1 186 ? 23.022 -7.183 -27.862 1.00 93.56 186 ALA A O 1
ATOM 1511 N N . GLY A 1 187 ? 21.723 -8.937 -27.347 1.00 94.12 187 GLY A N 1
ATOM 1512 C CA . GLY A 1 187 ? 22.767 -9.721 -26.688 1.00 94.12 187 GLY A CA 1
ATOM 1513 C C . GLY A 1 187 ? 23.212 -9.158 -25.334 1.00 94.12 187 GLY A C 1
ATOM 1514 O O . GLY A 1 187 ? 24.340 -9.410 -24.918 1.00 94.12 187 GLY A O 1
ATOM 1515 N N . ILE A 1 188 ? 22.361 -8.376 -24.658 1.00 94.31 188 ILE A N 1
ATOM 1516 C CA . ILE A 1 188 ? 22.671 -7.753 -23.360 1.00 94.31 188 ILE A CA 1
ATOM 1517 C C . ILE A 1 188 ? 22.412 -8.745 -22.221 1.00 94.31 188 ILE A C 1
ATOM 1519 O O . ILE A 1 188 ? 23.299 -9.038 -21.420 1.00 94.31 188 ILE A O 1
ATOM 1523 N N . LEU A 1 189 ? 21.190 -9.271 -22.155 1.00 94.56 189 LEU A N 1
ATOM 1524 C CA . LEU A 1 189 ? 20.737 -10.284 -21.204 1.00 94.56 189 LEU A CA 1
ATOM 1525 C C . LEU A 1 189 ? 19.690 -11.152 -21.891 1.00 94.56 189 LEU A C 1
ATOM 1527 O O . LEU A 1 189 ? 18.891 -10.624 -22.656 1.00 94.56 189 LEU A O 1
ATOM 1531 N N . ASP A 1 190 ? 19.644 -12.444 -21.566 1.00 95.94 190 ASP A N 1
ATOM 1532 C CA . ASP A 1 190 ? 18.511 -13.277 -21.972 1.00 95.94 190 ASP A CA 1
ATOM 1533 C C . ASP A 1 190 ? 17.194 -12.744 -21.385 1.00 95.94 190 ASP A C 1
ATOM 1535 O O . ASP A 1 190 ? 17.176 -12.093 -20.333 1.00 95.94 190 ASP A O 1
ATOM 1539 N N . SER A 1 191 ? 16.083 -13.048 -22.060 1.00 92.81 191 SER A N 1
ATOM 1540 C CA . SER A 1 191 ? 14.759 -12.511 -21.722 1.00 92.81 191 SER A CA 1
ATOM 1541 C C . SER A 1 191 ? 14.354 -12.740 -20.255 1.00 92.81 191 SER A C 1
ATOM 1543 O O . SER A 1 191 ? 13.733 -11.871 -19.642 1.00 92.81 191 SER A O 1
ATOM 1545 N N . ALA A 1 192 ? 14.725 -13.875 -19.650 1.00 93.50 192 ALA A N 1
ATOM 1546 C CA . ALA A 1 192 ? 14.365 -14.183 -18.265 1.00 93.50 192 ALA A CA 1
ATOM 1547 C C . ALA A 1 192 ? 15.141 -13.311 -17.267 1.00 93.50 192 ALA A C 1
ATOM 1549 O O . ALA A 1 192 ? 14.550 -12.728 -16.356 1.00 93.50 192 ALA A O 1
ATOM 1550 N N . ARG A 1 193 ? 16.457 -13.166 -17.462 1.00 93.00 193 ARG A N 1
ATOM 1551 C CA . ARG A 1 193 ? 17.302 -12.304 -16.620 1.00 93.00 193 ARG A CA 1
ATOM 1552 C C . ARG A 1 193 ? 17.007 -10.824 -16.831 1.00 93.00 193 ARG A C 1
ATOM 1554 O O . ARG A 1 193 ? 17.063 -10.056 -15.872 1.00 93.00 193 ARG A O 1
ATOM 1561 N N . ALA A 1 194 ? 16.681 -10.421 -18.058 1.00 93.56 194 ALA A N 1
ATOM 1562 C CA . ALA A 1 194 ? 16.244 -9.063 -18.359 1.00 93.56 194 ALA A CA 1
ATOM 1563 C C . ALA A 1 194 ? 14.930 -8.738 -17.631 1.00 93.56 194 ALA A C 1
ATOM 1565 O O . ALA A 1 194 ? 14.837 -7.707 -16.967 1.00 93.56 194 ALA A O 1
ATOM 1566 N N . LEU A 1 195 ? 13.951 -9.649 -17.668 1.00 93.06 195 LEU A N 1
ATOM 1567 C CA . LEU A 1 195 ? 12.700 -9.507 -16.923 1.00 93.06 195 LEU A CA 1
ATOM 1568 C C . LEU A 1 195 ? 12.932 -9.410 -15.412 1.00 93.06 195 LEU A C 1
ATOM 1570 O O . LEU A 1 195 ? 12.330 -8.555 -14.763 1.00 93.06 195 LEU A O 1
ATOM 1574 N N . GLU A 1 196 ? 13.802 -10.245 -14.843 1.00 89.62 196 GLU A N 1
ATOM 1575 C CA . GLU A 1 196 ? 14.139 -10.181 -13.417 1.00 89.62 196 GLU A CA 1
ATOM 1576 C C . GLU A 1 196 ? 14.771 -8.827 -13.053 1.00 89.62 196 GLU A C 1
ATOM 1578 O O . GLU A 1 196 ? 14.348 -8.174 -12.096 1.00 89.62 196 GLU A O 1
ATOM 1583 N N . PHE A 1 197 ? 15.749 -8.372 -13.842 1.00 89.25 197 PHE A N 1
ATOM 1584 C CA . PHE A 1 197 ? 16.407 -7.079 -13.656 1.00 89.25 197 PHE A CA 1
ATOM 1585 C C . PHE A 1 197 ? 15.411 -5.913 -13.721 1.00 89.25 197 PHE A C 1
ATOM 1587 O O . PHE A 1 197 ? 15.411 -5.050 -12.839 1.00 89.25 197 PHE A O 1
ATOM 1594 N N . LEU A 1 198 ? 14.540 -5.896 -14.733 1.00 91.19 198 LEU A N 1
ATOM 1595 C CA . LEU A 1 198 ? 13.572 -4.822 -14.946 1.00 91.19 198 LEU A CA 1
ATOM 1596 C C . LEU A 1 198 ? 12.480 -4.819 -13.876 1.00 91.19 198 LEU A C 1
ATOM 1598 O O . LEU A 1 198 ? 12.210 -3.765 -13.307 1.00 91.19 198 LEU A O 1
ATOM 1602 N N . THR A 1 199 ? 11.935 -5.987 -13.524 1.00 87.31 199 THR A N 1
ATOM 1603 C CA . THR A 1 199 ? 10.972 -6.154 -12.419 1.00 87.31 199 THR A CA 1
ATOM 1604 C C . THR A 1 199 ? 11.540 -5.595 -11.114 1.00 87.31 199 THR A C 1
ATOM 1606 O O . THR A 1 199 ? 10.913 -4.766 -10.452 1.00 87.31 199 THR A O 1
ATOM 1609 N N . ARG A 1 200 ? 12.789 -5.950 -10.789 1.00 81.12 200 ARG A N 1
ATOM 1610 C CA . ARG A 1 200 ? 13.503 -5.429 -9.616 1.00 81.12 200 ARG A CA 1
ATOM 1611 C C . ARG A 1 200 ? 13.667 -3.906 -9.624 1.00 81.12 200 ARG A C 1
ATOM 1613 O O . ARG A 1 200 ? 13.672 -3.296 -8.556 1.00 81.12 200 ARG A O 1
ATOM 1620 N N . CYS A 1 201 ? 13.809 -3.293 -10.797 1.00 84.31 201 CYS A N 1
ATOM 1621 C CA . CYS A 1 201 ? 13.916 -1.840 -10.934 1.00 84.31 201 CYS A CA 1
ATOM 1622 C C . CYS A 1 201 ? 12.550 -1.135 -10.883 1.00 84.31 201 CYS A C 1
ATOM 1624 O O . CYS A 1 201 ? 12.472 -0.006 -10.401 1.00 84.31 201 CYS A O 1
ATOM 1626 N N . SER A 1 202 ? 11.481 -1.776 -11.365 1.00 87.25 202 SER A N 1
ATOM 1627 C CA . SER A 1 202 ? 10.175 -1.136 -11.562 1.00 87.25 202 SER A CA 1
ATOM 1628 C C . SER A 1 202 ? 9.160 -1.377 -10.446 1.00 87.25 202 SER A C 1
ATOM 1630 O O . SER A 1 202 ? 8.289 -0.536 -10.237 1.00 87.25 202 SER A O 1
ATOM 1632 N N . ASP A 1 203 ? 9.232 -2.493 -9.718 1.00 83.12 203 ASP A N 1
ATOM 1633 C CA . ASP A 1 203 ? 8.157 -2.901 -8.800 1.00 83.12 203 ASP A CA 1
ATOM 1634 C C . ASP A 1 203 ? 7.982 -1.949 -7.614 1.00 83.12 203 ASP A C 1
ATOM 1636 O O . ASP A 1 203 ? 6.866 -1.542 -7.289 1.00 83.12 203 ASP A O 1
ATOM 1640 N N . ALA A 1 204 ? 9.078 -1.524 -6.984 1.00 78.62 204 ALA A N 1
ATOM 1641 C CA . ALA A 1 204 ? 8.998 -0.555 -5.891 1.00 78.62 204 ALA A CA 1
ATOM 1642 C C . ALA A 1 204 ? 8.508 0.815 -6.371 1.00 78.62 204 ALA A C 1
ATOM 1644 O O . ALA A 1 204 ? 7.777 1.499 -5.646 1.00 78.62 204 ALA A O 1
ATOM 1645 N N . VAL A 1 205 ? 8.877 1.213 -7.595 1.00 84.12 205 VAL A N 1
ATOM 1646 C CA . VAL A 1 205 ? 8.343 2.429 -8.214 1.00 84.12 205 VAL A CA 1
ATOM 1647 C C . VAL A 1 205 ? 6.843 2.270 -8.379 1.00 84.12 205 VAL A C 1
ATOM 1649 O O . VAL A 1 205 ? 6.112 3.091 -7.847 1.00 84.12 205 VAL A O 1
ATOM 1652 N N . TYR A 1 206 ? 6.387 1.188 -9.013 1.00 84.94 206 TYR A N 1
ATOM 1653 C CA . TYR A 1 206 ? 4.975 0.890 -9.242 1.00 84.94 206 TYR A CA 1
ATOM 1654 C C . TYR A 1 206 ? 4.149 0.964 -7.950 1.00 84.94 206 TYR A C 1
ATOM 1656 O O . TYR A 1 206 ? 3.170 1.705 -7.881 1.00 84.94 206 TYR A O 1
ATOM 1664 N N . LEU A 1 207 ? 4.586 0.258 -6.904 1.00 79.81 207 LEU A N 1
ATOM 1665 C CA . LEU A 1 207 ? 3.872 0.167 -5.629 1.00 79.81 207 LEU A CA 1
ATOM 1666 C C . LEU A 1 207 ? 3.863 1.491 -4.850 1.00 79.81 207 LEU A C 1
ATOM 1668 O O . LEU A 1 207 ? 2.886 1.804 -4.172 1.00 79.81 207 LEU A O 1
ATOM 1672 N N . SER A 1 208 ? 4.937 2.283 -4.934 1.00 81.38 208 SER A N 1
ATOM 1673 C CA . SER A 1 208 ? 5.015 3.590 -4.263 1.00 81.38 208 SER A CA 1
ATOM 1674 C C . SER A 1 208 ? 4.472 4.749 -5.097 1.00 81.38 208 SER A C 1
ATOM 1676 O O . SER A 1 208 ? 4.360 5.860 -4.580 1.00 81.38 208 SER A O 1
ATOM 1678 N N . ASN A 1 209 ? 4.130 4.503 -6.362 1.00 86.19 209 ASN A N 1
ATOM 1679 C CA . ASN A 1 209 ? 3.825 5.541 -7.333 1.00 86.19 209 ASN A CA 1
ATOM 1680 C C . ASN A 1 209 ? 2.604 6.363 -6.924 1.00 86.19 209 ASN A C 1
ATOM 1682 O O . ASN A 1 209 ? 2.727 7.545 -6.616 1.00 86.19 209 ASN A O 1
ATOM 1686 N N . LEU A 1 210 ? 1.445 5.701 -6.848 1.00 88.69 210 LEU A N 1
ATOM 1687 C CA . LEU A 1 210 ? 0.196 6.335 -6.450 1.00 88.69 210 LEU A CA 1
ATOM 1688 C C . LEU A 1 210 ? 0.325 7.052 -5.097 1.00 88.69 210 LEU A C 1
ATOM 1690 O O . LEU A 1 210 ? 0.085 8.258 -5.076 1.00 88.69 210 LEU A O 1
ATOM 1694 N N . PRO A 1 211 ? 0.743 6.396 -3.992 1.00 86.31 211 PRO A N 1
ATOM 1695 C CA . PRO A 1 211 ? 0.810 7.072 -2.701 1.00 86.31 211 PRO A CA 1
ATOM 1696 C C . PRO A 1 211 ? 1.746 8.285 -2.717 1.00 86.31 211 PRO A C 1
ATOM 1698 O O . PRO A 1 211 ? 1.360 9.328 -2.198 1.00 86.31 211 PRO A O 1
ATOM 1701 N N . LYS A 1 212 ? 2.909 8.224 -3.384 1.00 84.94 212 LYS A N 1
ATOM 1702 C CA . LYS A 1 212 ? 3.781 9.402 -3.532 1.00 84.94 212 LYS A CA 1
ATOM 1703 C C . LYS A 1 212 ? 3.096 10.548 -4.277 1.00 84.94 212 LYS A C 1
ATOM 1705 O O . LYS A 1 212 ? 3.197 11.688 -3.831 1.00 84.94 212 LYS A O 1
ATOM 1710 N N . THR A 1 213 ? 2.403 10.268 -5.383 1.00 86.38 213 THR A N 1
ATOM 1711 C CA . THR A 1 213 ? 1.767 11.303 -6.216 1.00 86.38 213 THR A CA 1
ATOM 1712 C C . THR A 1 213 ? 0.695 12.094 -5.464 1.00 86.38 213 THR A C 1
ATOM 1714 O O . THR A 1 213 ? 0.535 13.284 -5.720 1.00 86.38 213 THR A O 1
ATOM 1717 N N . ILE A 1 214 ? -0.004 11.466 -4.515 1.00 87.06 214 ILE A N 1
ATOM 1718 C CA . ILE A 1 214 ? -1.030 12.124 -3.688 1.00 87.06 214 ILE A CA 1
ATOM 1719 C C . ILE A 1 214 ? -0.575 12.420 -2.251 1.00 87.06 214 ILE A C 1
ATOM 1721 O O . ILE A 1 214 ? -1.401 12.716 -1.390 1.00 87.06 214 ILE A O 1
ATOM 1725 N N . GLY A 1 215 ? 0.734 12.375 -1.977 1.00 83.38 215 GLY A N 1
ATOM 1726 C CA . GLY A 1 215 ? 1.301 12.776 -0.684 1.00 83.38 215 GLY A CA 1
ATOM 1727 C C . GLY A 1 215 ? 0.952 11.850 0.488 1.00 83.38 215 GLY A C 1
ATOM 1728 O O . GLY A 1 215 ? 0.879 12.305 1.631 1.00 83.38 215 GLY A O 1
ATOM 1729 N N . LEU A 1 216 ? 0.724 10.565 0.214 1.00 83.75 216 LEU A N 1
ATOM 1730 C CA . LEU A 1 216 ? 0.454 9.532 1.210 1.00 83.75 216 LEU A CA 1
ATOM 1731 C C . LEU A 1 216 ? 1.709 8.728 1.552 1.00 83.75 216 LEU A C 1
ATOM 1733 O O . LEU A 1 216 ? 2.593 8.508 0.721 1.00 83.75 216 LEU A O 1
ATOM 1737 N N . GLN A 1 217 ? 1.746 8.226 2.783 1.00 80.75 217 GLN A N 1
ATOM 1738 C CA . GLN A 1 217 ? 2.799 7.336 3.258 1.00 80.75 217 GLN A CA 1
ATOM 1739 C C . GLN A 1 217 ? 2.399 5.868 3.030 1.00 80.75 217 GLN A C 1
ATOM 1741 O O . GLN A 1 217 ? 1.426 5.404 3.631 1.00 80.75 217 GLN A O 1
ATOM 1746 N N . PRO A 1 218 ? 3.105 5.124 2.160 1.00 79.88 218 PRO A N 1
ATOM 1747 C CA . PRO A 1 218 ? 2.802 3.719 1.913 1.00 79.88 218 PRO A CA 1
ATOM 1748 C C . PRO A 1 218 ? 3.206 2.815 3.090 1.00 79.88 218 PRO A C 1
ATOM 1750 O O . PRO A 1 218 ? 4.322 2.896 3.602 1.00 79.88 218 PRO A O 1
ATOM 1753 N N . ILE A 1 219 ? 2.314 1.898 3.454 1.00 77.81 219 ILE A N 1
ATOM 1754 C CA . ILE A 1 219 ? 2.536 0.782 4.375 1.00 77.81 219 ILE A CA 1
ATOM 1755 C C . ILE A 1 219 ? 2.744 -0.469 3.523 1.00 77.81 219 ILE A C 1
ATOM 1757 O O . ILE A 1 219 ? 1.830 -0.918 2.824 1.00 77.81 219 ILE A O 1
ATOM 1761 N N . TYR A 1 220 ? 3.959 -1.006 3.562 1.00 73.62 220 TYR A N 1
ATOM 1762 C CA . TYR A 1 220 ? 4.385 -2.119 2.719 1.00 73.62 220 TYR A CA 1
ATOM 1763 C C . TYR A 1 220 ? 4.030 -3.477 3.334 1.00 73.62 220 TYR A C 1
ATOM 1765 O O . TYR A 1 220 ? 4.010 -3.633 4.554 1.00 73.62 220 TYR A O 1
ATOM 1773 N N . ALA A 1 221 ? 3.779 -4.460 2.473 1.00 68.88 221 ALA A N 1
ATOM 1774 C CA . ALA A 1 221 ? 3.727 -5.868 2.843 1.00 68.88 221 ALA A CA 1
ATOM 1775 C C . ALA A 1 221 ? 5.146 -6.476 2.805 1.00 68.88 221 ALA A C 1
ATOM 1777 O O . ALA A 1 221 ? 6.007 -5.973 2.076 1.00 68.88 221 ALA A O 1
ATOM 1778 N N . GLU A 1 222 ? 5.396 -7.549 3.564 1.00 69.19 222 GLU A N 1
ATOM 1779 C CA . GLU A 1 222 ? 6.713 -8.220 3.602 1.00 69.19 222 GLU A CA 1
ATOM 1780 C C . GLU A 1 222 ? 7.119 -8.716 2.207 1.00 69.19 222 GLU A C 1
ATOM 1782 O O . GLU A 1 222 ? 8.284 -8.642 1.824 1.00 69.19 222 GLU A O 1
ATOM 1787 N N . GLU A 1 223 ? 6.136 -9.120 1.400 1.00 68.38 223 GLU A N 1
ATOM 1788 C CA . GLU A 1 223 ? 6.292 -9.564 0.015 1.00 68.38 223 GLU A CA 1
ATOM 1789 C C . GLU A 1 223 ? 6.914 -8.491 -0.904 1.00 68.38 223 GLU A C 1
ATOM 1791 O O . GLU A 1 223 ? 7.337 -8.802 -2.013 1.00 68.38 223 GLU A O 1
ATOM 1796 N N . HIS A 1 224 ? 6.983 -7.229 -0.469 1.00 68.38 224 HIS A N 1
ATOM 1797 C CA . HIS A 1 224 ? 7.560 -6.123 -1.238 1.00 68.38 224 HIS A CA 1
ATOM 1798 C C . HIS A 1 224 ? 8.968 -5.719 -0.778 1.00 68.38 224 HIS A C 1
ATOM 1800 O O . HIS A 1 224 ? 9.576 -4.832 -1.383 1.00 68.38 224 HIS A O 1
ATOM 1806 N N . ARG A 1 225 ? 9.491 -6.328 0.294 1.00 71.19 225 ARG A N 1
ATOM 1807 C CA . ARG A 1 225 ? 10.743 -5.923 0.950 1.00 71.19 225 ARG A CA 1
ATOM 1808 C C . ARG A 1 225 ? 11.923 -5.828 -0.019 1.00 71.19 225 ARG A C 1
ATOM 1810 O O . ARG A 1 225 ? 12.603 -4.800 -0.043 1.00 71.19 225 ARG A O 1
ATOM 1817 N N . ASP A 1 226 ? 12.122 -6.853 -0.842 1.00 65.69 226 ASP A N 1
ATOM 1818 C CA . ASP A 1 226 ? 13.257 -6.938 -1.769 1.00 65.69 226 ASP A CA 1
ATOM 1819 C C . ASP A 1 226 ? 13.238 -5.818 -2.816 1.00 65.69 226 ASP A C 1
ATOM 1821 O O . ASP A 1 226 ? 14.268 -5.192 -3.087 1.00 65.69 226 ASP A O 1
ATOM 1825 N N . SER A 1 227 ? 12.058 -5.490 -3.348 1.00 65.38 227 SER A N 1
ATOM 1826 C CA . SER A 1 227 ? 11.891 -4.419 -4.333 1.00 65.38 227 SER A CA 1
ATOM 1827 C C . SER A 1 227 ? 12.285 -3.056 -3.748 1.00 65.38 227 SER A C 1
ATOM 1829 O O . SER A 1 227 ? 12.917 -2.237 -4.419 1.00 65.38 227 SER A O 1
ATOM 1831 N N . PHE A 1 228 ? 11.963 -2.798 -2.475 1.00 65.31 228 PHE A N 1
ATOM 1832 C CA . PHE A 1 228 ? 12.245 -1.511 -1.827 1.00 65.31 228 PHE A CA 1
ATOM 1833 C C . PHE A 1 228 ? 13.696 -1.331 -1.371 1.00 65.31 228 PHE A C 1
ATOM 1835 O O . PHE A 1 228 ? 14.155 -0.187 -1.289 1.00 65.31 228 PHE A O 1
ATOM 1842 N N . MET A 1 229 ? 14.442 -2.414 -1.126 1.00 63.22 229 MET A N 1
ATOM 1843 C CA . MET A 1 229 ? 15.879 -2.325 -0.826 1.00 63.22 229 MET A CA 1
ATOM 1844 C C . MET A 1 229 ? 16.669 -1.675 -1.974 1.00 63.22 229 MET A C 1
ATOM 1846 O O . MET A 1 229 ? 17.630 -0.946 -1.733 1.00 63.22 229 MET A O 1
ATOM 1850 N N . LEU A 1 230 ? 16.242 -1.882 -3.223 1.00 58.06 230 LEU A N 1
ATOM 1851 C CA . LEU A 1 230 ? 16.900 -1.325 -4.409 1.00 58.06 230 LEU A CA 1
ATOM 1852 C C . LEU A 1 230 ? 16.573 0.156 -4.618 1.00 58.06 230 LEU A C 1
ATOM 1854 O O . LEU A 1 230 ? 17.470 0.949 -4.901 1.00 58.06 230 LEU A O 1
ATOM 1858 N N . LEU A 1 231 ? 15.310 0.543 -4.415 1.00 57.66 231 LEU A N 1
ATOM 1859 C CA . LEU A 1 231 ? 14.842 1.919 -4.609 1.00 57.66 231 LEU A CA 1
ATOM 1860 C C . LEU A 1 231 ? 15.486 2.917 -3.629 1.00 57.66 231 LEU A C 1
ATOM 1862 O O . LEU A 1 231 ? 15.649 4.088 -3.964 1.00 57.66 231 LEU A O 1
ATOM 1866 N N . ARG A 1 232 ? 15.877 2.464 -2.430 1.00 56.97 232 ARG A N 1
ATOM 1867 C CA . ARG A 1 232 ? 16.538 3.301 -1.410 1.00 56.97 232 ARG A CA 1
ATOM 1868 C C . ARG A 1 232 ? 18.066 3.356 -1.533 1.00 56.97 232 ARG A C 1
ATOM 1870 O O . ARG A 1 232 ? 18.706 4.048 -0.751 1.00 56.97 232 ARG A O 1
ATOM 1877 N N . GLY A 1 233 ? 18.654 2.670 -2.517 1.00 46.59 233 GLY A N 1
ATOM 1878 C CA . GLY A 1 233 ? 20.063 2.839 -2.878 1.00 46.59 233 GLY A CA 1
ATOM 1879 C C . GLY A 1 233 ? 21.098 2.206 -1.938 1.00 46.59 233 GLY A C 1
ATOM 1880 O O . GLY A 1 233 ? 22.284 2.476 -2.118 1.00 46.59 233 GLY A O 1
ATOM 1881 N N . GLY A 1 234 ? 20.713 1.341 -0.993 1.00 41.78 234 GLY A N 1
ATOM 1882 C CA . GLY A 1 234 ? 21.670 0.699 -0.087 1.00 41.78 234 GLY A CA 1
ATOM 1883 C C . GLY A 1 234 ? 21.136 -0.553 0.604 1.00 41.78 234 GLY A C 1
ATOM 1884 O O . GLY A 1 234 ? 19.981 -0.607 1.025 1.00 41.78 234 GLY A O 1
ATOM 1885 N N . ARG A 1 235 ? 22.011 -1.558 0.760 1.00 38.19 235 ARG A N 1
ATOM 1886 C CA . ARG A 1 235 ? 21.859 -2.557 1.823 1.00 38.19 235 ARG A CA 1
ATOM 1887 C C . ARG A 1 235 ? 21.937 -1.785 3.136 1.00 38.19 235 ARG A C 1
ATOM 1889 O O . ARG A 1 235 ? 22.940 -1.122 3.379 1.00 38.19 235 ARG A O 1
ATOM 1896 N N . TYR A 1 236 ? 20.887 -1.842 3.949 1.00 35.34 236 TYR A N 1
ATOM 1897 C CA . TYR A 1 236 ? 20.995 -1.421 5.338 1.00 35.34 236 TYR A CA 1
ATOM 1898 C C . TYR A 1 236 ? 22.015 -2.353 6.000 1.00 35.34 236 TYR A C 1
ATOM 1900 O O . TYR A 1 236 ? 21.695 -3.497 6.316 1.00 35.34 236 TYR A O 1
ATOM 1908 N N . GLU A 1 237 ? 23.252 -1.891 6.174 1.00 33.09 237 GLU A N 1
ATOM 1909 C CA . GLU A 1 237 ? 24.030 -2.344 7.318 1.00 33.09 237 GLU A CA 1
ATOM 1910 C C . GLU A 1 237 ? 23.271 -1.794 8.519 1.00 33.09 237 GLU A C 1
ATOM 1912 O O . GLU A 1 237 ? 23.279 -0.592 8.779 1.00 33.09 237 GLU A O 1
ATOM 1917 N N . LEU A 1 238 ? 22.482 -2.661 9.157 1.00 33.88 238 LEU A N 1
ATOM 1918 C CA . LEU A 1 238 ? 21.928 -2.385 10.472 1.00 33.88 238 LEU A CA 1
ATOM 1919 C C . LEU A 1 238 ? 23.138 -2.146 11.376 1.00 33.88 238 LEU A C 1
ATOM 1921 O O . LEU A 1 238 ? 23.767 -3.091 11.839 1.00 33.88 238 LEU A O 1
ATOM 1925 N N . SER A 1 239 ? 23.528 -0.885 11.541 1.00 33.56 239 SER A N 1
ATOM 1926 C CA . SER A 1 239 ? 24.472 -0.495 12.574 1.00 33.56 239 SER A CA 1
ATOM 1927 C C . SER A 1 239 ? 23.872 -0.937 13.900 1.00 33.56 239 SER A C 1
ATOM 1929 O O . SER A 1 239 ? 22.711 -0.628 14.166 1.00 33.56 239 SER A O 1
ATOM 1931 N N . ASP A 1 240 ? 24.634 -1.690 14.688 1.00 35.47 240 ASP A N 1
ATOM 1932 C CA . ASP A 1 240 ? 24.205 -2.196 15.989 1.00 35.47 240 ASP A CA 1
ATOM 1933 C C . ASP A 1 240 ? 23.855 -0.989 16.879 1.00 35.47 240 ASP A C 1
ATOM 1935 O O . ASP A 1 240 ? 24.736 -0.253 17.327 1.00 35.47 240 ASP A O 1
ATOM 1939 N N . MET A 1 241 ? 22.560 -0.707 17.063 1.00 37.31 241 MET A N 1
ATOM 1940 C CA . MET A 1 241 ? 22.042 0.488 17.759 1.00 37.31 241 MET A CA 1
ATOM 1941 C C . MET A 1 241 ? 22.159 0.362 19.294 1.00 37.31 241 MET A C 1
ATOM 1943 O O . MET A 1 241 ? 21.352 0.915 20.039 1.00 37.31 241 MET A O 1
ATOM 1947 N N . GLY A 1 242 ? 23.175 -0.356 19.780 1.00 44.75 242 GLY A N 1
ATOM 1948 C CA . GLY A 1 242 ? 23.325 -0.739 21.183 1.00 44.75 242 GLY A CA 1
ATOM 1949 C C . GLY A 1 242 ? 22.444 -1.927 21.578 1.00 44.75 242 GLY A C 1
ATOM 1950 O O . GLY A 1 242 ? 21.860 -2.594 20.726 1.00 44.75 242 GLY A O 1
ATOM 1951 N N . ASP A 1 243 ? 22.374 -2.204 22.884 1.00 38.81 243 ASP A N 1
ATOM 1952 C CA . ASP A 1 243 ? 21.606 -3.333 23.418 1.00 38.81 243 ASP A CA 1
ATOM 1953 C C . ASP A 1 243 ? 20.151 -3.299 22.910 1.00 38.81 243 ASP A C 1
ATOM 1955 O O . ASP A 1 243 ? 19.497 -2.252 23.008 1.00 38.81 243 ASP A O 1
ATOM 1959 N N . PRO A 1 244 ? 19.603 -4.423 22.407 1.00 40.25 244 PRO A N 1
ATOM 1960 C CA . PRO A 1 244 ? 18.216 -4.483 21.980 1.00 40.25 244 PRO A CA 1
ATOM 1961 C C . PRO A 1 244 ? 17.312 -4.088 23.146 1.00 40.25 244 PRO A C 1
ATOM 1963 O O . PRO A 1 244 ? 17.301 -4.721 24.205 1.00 40.25 244 PRO A O 1
ATOM 1966 N N . LEU A 1 245 ? 16.535 -3.022 22.950 1.00 40.41 245 LEU A N 1
ATOM 1967 C CA . LEU A 1 245 ? 15.437 -2.694 23.844 1.00 40.41 245 LEU A CA 1
ATOM 1968 C C . LEU A 1 245 ? 14.498 -3.904 23.895 1.00 40.41 245 LEU A C 1
ATOM 1970 O O . LEU A 1 245 ? 13.877 -4.254 22.892 1.00 40.41 245 LEU A O 1
ATOM 1974 N N . ASP A 1 246 ? 14.391 -4.527 25.070 1.00 41.66 246 ASP A N 1
ATOM 1975 C CA . ASP A 1 246 ? 13.458 -5.624 25.342 1.00 41.66 246 ASP A CA 1
ATOM 1976 C C . ASP A 1 246 ? 12.026 -5.059 25.409 1.00 41.66 246 ASP A C 1
ATOM 1978 O O . ASP A 1 246 ? 11.405 -4.962 26.468 1.00 41.66 246 ASP A O 1
ATOM 1982 N N . LEU A 1 247 ? 11.508 -4.612 24.260 1.00 47.25 247 LEU A N 1
ATOM 1983 C CA . LEU A 1 247 ? 10.098 -4.313 24.046 1.00 47.25 247 LEU A CA 1
ATOM 1984 C C . LEU A 1 247 ? 9.359 -5.648 23.975 1.00 47.25 247 LEU A C 1
ATOM 1986 O O . LEU A 1 247 ? 8.906 -6.047 22.909 1.00 47.25 247 LEU A O 1
ATOM 1990 N N . LYS A 1 248 ? 9.271 -6.380 25.090 1.00 53.06 248 LYS A N 1
ATOM 1991 C CA . LYS A 1 248 ? 8.405 -7.559 25.154 1.00 53.06 248 LYS A CA 1
ATOM 1992 C C . LYS A 1 248 ? 6.959 -7.075 25.102 1.00 53.06 248 LYS A C 1
ATOM 1994 O O . LYS A 1 248 ? 6.501 -6.507 26.099 1.00 53.06 248 LYS A O 1
ATOM 1999 N N . PRO A 1 249 ? 6.237 -7.266 23.978 1.00 58.34 249 PRO A N 1
ATOM 2000 C CA . PRO A 1 249 ? 4.816 -6.961 23.947 1.00 58.34 249 PRO A CA 1
ATOM 2001 C C . PRO A 1 249 ? 4.119 -7.785 25.031 1.00 58.34 249 PRO A C 1
ATOM 2003 O O . PRO A 1 249 ? 4.499 -8.928 25.311 1.00 58.34 249 PRO A O 1
ATOM 2006 N N . ARG A 1 250 ? 3.101 -7.208 25.674 1.00 68.25 250 ARG A N 1
ATOM 2007 C CA . ARG A 1 250 ? 2.362 -7.909 26.739 1.00 68.25 250 ARG A CA 1
ATOM 2008 C C . ARG A 1 250 ? 1.500 -9.024 26.170 1.00 68.25 250 ARG A C 1
ATOM 2010 O O . ARG A 1 250 ? 1.163 -9.977 26.869 1.00 68.25 250 ARG A O 1
ATOM 2017 N N . LEU A 1 251 ? 1.142 -8.898 24.898 1.00 66.69 251 LEU A N 1
ATOM 2018 C CA . LEU A 1 251 ? 0.336 -9.854 24.164 1.00 66.69 251 LEU A CA 1
ATOM 2019 C C . LEU A 1 251 ? 1.196 -10.614 23.153 1.00 66.69 251 LEU A C 1
ATOM 2021 O O . LEU A 1 251 ? 2.061 -10.054 22.484 1.00 66.69 251 LEU A O 1
ATOM 2025 N N . THR A 1 252 ? 0.917 -11.908 22.998 1.00 71.81 252 THR A N 1
ATOM 2026 C CA . THR A 1 252 ? 1.430 -12.664 21.850 1.00 71.81 252 THR A CA 1
ATOM 2027 C C . THR A 1 252 ? 0.820 -12.101 20.565 1.00 71.81 252 THR A C 1
ATOM 2029 O O . THR A 1 252 ? -0.285 -11.559 20.591 1.00 71.81 252 THR A O 1
ATOM 2032 N N . ALA A 1 253 ? 1.477 -12.286 19.416 1.00 72.88 253 ALA A N 1
ATOM 2033 C CA . ALA A 1 253 ? 0.947 -11.819 18.128 1.00 72.88 253 ALA A CA 1
ATOM 2034 C C . ALA A 1 253 ? -0.484 -12.326 17.854 1.00 72.88 253 ALA A C 1
ATOM 2036 O O . ALA A 1 253 ? -1.326 -11.589 17.335 1.00 72.88 253 ALA A O 1
ATOM 2037 N N . LYS A 1 254 ? -0.787 -13.565 18.266 1.00 76.25 254 LYS A N 1
ATOM 2038 C CA . LYS A 1 254 ? -2.131 -14.148 18.174 1.00 76.25 254 LYS A CA 1
ATOM 2039 C C . LYS A 1 254 ? -3.141 -13.373 19.025 1.00 76.25 254 LYS A C 1
ATOM 2041 O O . LYS A 1 254 ? -4.161 -12.940 18.499 1.00 76.25 254 LYS A O 1
ATOM 2046 N N . HIS A 1 255 ? -2.846 -13.169 20.308 1.00 78.12 255 HIS A N 1
ATOM 2047 C CA . HIS A 1 255 ? -3.741 -12.457 21.223 1.00 78.12 255 HIS A CA 1
ATOM 2048 C C . HIS A 1 255 ? -3.901 -10.981 20.853 1.00 78.12 255 HIS A C 1
ATOM 2050 O O . HIS A 1 255 ? -4.988 -10.431 20.982 1.00 78.12 255 HIS A O 1
ATOM 2056 N N . PHE A 1 256 ? -2.843 -10.349 20.346 1.00 81.94 256 PHE A N 1
ATOM 2057 C CA . PHE A 1 256 ? -2.899 -8.984 19.838 1.00 81.94 256 PHE A CA 1
ATOM 2058 C C . PHE A 1 256 ? -3.830 -8.889 18.622 1.00 81.94 256 PHE A C 1
ATOM 2060 O O . PHE A 1 256 ? -4.725 -8.050 18.587 1.00 81.94 256 PHE A O 1
ATOM 2067 N N . THR A 1 257 ? -3.695 -9.816 17.668 1.00 82.81 257 THR A N 1
ATOM 2068 C CA . THR A 1 257 ? -4.572 -9.904 16.488 1.00 82.81 257 THR A CA 1
ATOM 2069 C C . THR A 1 257 ? -6.031 -10.131 16.886 1.00 82.81 257 THR A C 1
ATOM 2071 O O . THR A 1 257 ? -6.926 -9.474 16.357 1.00 82.81 257 THR A O 1
ATOM 2074 N N . GLU A 1 258 ? -6.296 -11.053 17.811 1.00 84.75 258 GLU A N 1
ATOM 2075 C CA . GLU A 1 258 ? -7.649 -11.313 18.319 1.00 84.75 258 GLU A CA 1
ATOM 2076 C C . GLU A 1 258 ? -8.221 -10.087 19.040 1.00 84.75 258 GLU A C 1
ATOM 2078 O O . GLU A 1 258 ? -9.348 -9.688 18.754 1.00 84.75 258 GLU A O 1
ATOM 2083 N N . GLY A 1 259 ? -7.418 -9.443 19.889 1.00 86.00 259 GLY A N 1
ATOM 2084 C CA . GLY A 1 259 ? -7.783 -8.228 20.607 1.00 86.00 259 GLY A CA 1
ATOM 2085 C C . GLY A 1 259 ? -8.164 -7.076 19.684 1.00 86.00 259 GLY A C 1
ATOM 2086 O O . GLY A 1 259 ? -9.231 -6.492 19.847 1.00 86.00 259 GLY A O 1
ATOM 2087 N N . LEU A 1 260 ? -7.348 -6.800 18.663 1.00 89.12 260 LEU A N 1
ATOM 2088 C CA . LEU A 1 260 ? -7.633 -5.770 17.657 1.00 89.12 260 LEU A CA 1
ATOM 2089 C C . LEU A 1 260 ? -8.957 -6.010 16.924 1.00 89.12 260 LEU A C 1
ATOM 2091 O O . LEU A 1 260 ? -9.670 -5.065 16.603 1.00 89.12 260 LEU A O 1
ATOM 2095 N N . ASN A 1 261 ? -9.314 -7.271 16.671 1.00 89.94 261 ASN A N 1
ATOM 2096 C CA . ASN A 1 261 ? -10.573 -7.617 16.010 1.00 89.94 261 ASN A CA 1
ATOM 2097 C C . ASN A 1 261 ? -11.819 -7.374 16.883 1.00 89.94 261 ASN A C 1
ATOM 2099 O O . ASN A 1 261 ? -12.931 -7.402 16.347 1.00 89.94 261 ASN A O 1
ATOM 2103 N N . MET A 1 262 ? -11.638 -7.173 18.192 1.00 89.62 262 MET A N 1
ATOM 2104 C CA . MET A 1 262 ? -12.704 -6.985 19.182 1.00 89.62 262 MET A CA 1
ATOM 2105 C C . MET A 1 262 ? -12.896 -5.536 19.633 1.00 89.62 262 MET A C 1
ATOM 2107 O O . MET A 1 262 ? -13.897 -5.254 20.295 1.00 89.62 262 MET A O 1
ATOM 2111 N N . LEU A 1 263 ? -11.954 -4.647 19.310 1.00 91.19 263 LEU A N 1
ATOM 2112 C CA . LEU A 1 263 ? -12.081 -3.219 19.593 1.00 91.19 263 LEU A CA 1
ATOM 2113 C C . LEU A 1 263 ? -13.254 -2.634 18.807 1.00 91.19 263 LEU A C 1
ATOM 2115 O O . LEU A 1 263 ? -13.470 -3.009 17.654 1.00 91.19 263 LEU A O 1
ATOM 2119 N N . ASP A 1 264 ? -13.996 -1.722 19.426 1.00 94.38 264 ASP A N 1
ATOM 2120 C CA . ASP A 1 264 ? -15.027 -0.938 18.749 1.00 94.38 264 ASP A CA 1
ATOM 2121 C C . ASP A 1 264 ? -14.547 0.488 18.419 1.00 94.38 264 ASP A C 1
ATOM 2123 O O . ASP A 1 264 ? -13.370 0.827 18.557 1.00 94.38 264 ASP A O 1
ATOM 2127 N N . VAL A 1 265 ? -15.457 1.318 17.907 1.00 94.44 265 VAL A N 1
ATOM 2128 C CA . VAL A 1 265 ? -15.150 2.702 17.517 1.00 94.44 265 VAL A CA 1
ATOM 2129 C C . VAL A 1 265 ? -14.821 3.562 18.738 1.00 94.44 265 VAL A C 1
ATOM 2131 O O . VAL A 1 265 ? -13.901 4.372 18.674 1.00 94.44 265 VAL A O 1
ATOM 2134 N N . GLU A 1 266 ? -15.497 3.343 19.869 1.00 94.75 266 GLU A N 1
ATOM 2135 C CA . GLU A 1 266 ? -15.237 4.082 21.111 1.00 94.75 266 GLU A CA 1
ATOM 2136 C C . GLU A 1 266 ? -13.830 3.773 21.639 1.00 94.75 266 GLU A C 1
ATOM 2138 O O . GLU A 1 266 ? -13.115 4.670 22.094 1.00 94.75 266 GLU A O 1
ATOM 2143 N N . ASP A 1 267 ? -13.394 2.514 21.532 1.00 94.75 267 ASP A N 1
ATOM 2144 C CA . ASP A 1 267 ? -12.031 2.112 21.868 1.00 94.75 267 ASP A CA 1
ATOM 2145 C C . ASP A 1 267 ? -10.997 2.842 20.989 1.00 94.75 267 ASP A C 1
ATOM 2147 O O . ASP A 1 267 ? -10.006 3.358 21.518 1.00 94.75 267 ASP A O 1
ATOM 2151 N N . ILE A 1 268 ? -11.237 2.929 19.672 1.00 94.19 268 ILE A N 1
ATOM 2152 C CA . ILE A 1 268 ? -10.365 3.634 18.713 1.00 94.19 268 ILE A CA 1
ATOM 2153 C C . ILE A 1 268 ? -10.283 5.127 19.046 1.00 94.19 268 ILE A C 1
ATOM 2155 O O . ILE A 1 268 ? -9.182 5.661 19.203 1.00 94.19 268 ILE A O 1
ATOM 2159 N N . GLU A 1 269 ? -11.427 5.789 19.228 1.00 94.62 269 GLU A N 1
ATOM 2160 C CA . GLU A 1 269 ? -11.485 7.202 19.611 1.00 94.62 269 GLU A CA 1
ATOM 2161 C C . GLU A 1 269 ? -10.734 7.461 20.919 1.00 94.62 269 GLU A C 1
ATOM 2163 O O . GLU A 1 269 ? -10.010 8.450 21.053 1.00 94.62 269 GLU A O 1
ATOM 2168 N N . SER A 1 270 ? -10.853 6.553 21.887 1.00 95.12 270 SER A N 1
ATOM 2169 C CA . SER A 1 270 ? -10.176 6.695 23.170 1.00 95.12 270 SER A CA 1
ATOM 2170 C C . SER A 1 270 ? -8.652 6.570 23.059 1.00 95.12 270 SER A C 1
ATOM 2172 O O . SER A 1 270 ? -7.932 7.226 23.817 1.00 95.12 270 SER A O 1
ATOM 2174 N N . VAL A 1 271 ? -8.136 5.772 22.115 1.00 94.31 271 VAL A N 1
ATOM 2175 C CA . VAL A 1 271 ? -6.700 5.762 21.779 1.00 94.31 271 VAL A CA 1
ATOM 2176 C C . VAL A 1 271 ? -6.300 7.075 21.112 1.00 94.31 271 VAL A C 1
ATOM 2178 O O . VAL A 1 271 ? -5.316 7.684 21.531 1.00 94.31 271 VAL A O 1
ATOM 2181 N N . HIS A 1 272 ? -7.073 7.565 20.142 1.00 95.06 272 HIS A N 1
ATOM 2182 C CA . HIS A 1 272 ? -6.782 8.822 19.435 1.00 95.06 272 HIS A CA 1
ATOM 2183 C C . HIS A 1 272 ? -6.823 10.059 20.343 1.00 95.06 272 HIS A C 1
ATOM 2185 O O . HIS A 1 272 ? -6.137 11.052 20.102 1.00 95.06 272 HIS A O 1
ATOM 2191 N N . GLN A 1 273 ? -7.591 10.007 21.430 1.00 95.25 273 GLN A N 1
ATOM 2192 C CA . GLN A 1 273 ? -7.635 11.060 22.446 1.00 95.25 273 GLN A CA 1
ATOM 2193 C C . GLN A 1 273 ? -6.474 11.000 23.453 1.00 95.25 273 GLN A C 1
ATOM 2195 O O . GLN A 1 273 ? -6.335 11.924 24.259 1.00 95.25 273 GLN A O 1
ATOM 2200 N N . SER A 1 274 ? -5.651 9.947 23.428 1.00 94.00 274 SER A N 1
ATOM 2201 C CA . SER A 1 274 ? -4.521 9.795 24.346 1.00 94.00 274 SER A CA 1
ATOM 2202 C C . SER A 1 274 ? -3.377 10.762 24.031 1.00 94.00 274 SER A C 1
ATOM 2204 O O . SER A 1 274 ? -3.131 11.121 22.877 1.00 94.00 274 SER A O 1
ATOM 2206 N N . ASP A 1 275 ? -2.633 11.152 25.068 1.00 92.25 275 ASP A N 1
ATOM 2207 C CA . ASP A 1 275 ? -1.455 12.011 24.906 1.00 92.25 275 ASP A CA 1
ATOM 2208 C C . ASP A 1 275 ? -0.367 11.323 24.068 1.00 92.25 275 ASP A C 1
ATOM 2210 O O . ASP A 1 275 ? 0.263 11.978 23.242 1.00 92.25 275 ASP A O 1
ATOM 2214 N N . ALA A 1 276 ? -0.221 9.997 24.198 1.00 87.00 276 ALA A N 1
ATOM 2215 C CA . ALA A 1 276 ? 0.717 9.203 23.405 1.00 87.00 276 ALA A CA 1
ATOM 2216 C C . ALA A 1 276 ? 0.415 9.288 21.901 1.00 87.00 276 ALA A C 1
ATOM 2218 O O . ALA A 1 276 ? 1.321 9.507 21.104 1.00 87.00 276 ALA A O 1
ATOM 2219 N N . PHE A 1 277 ? -0.857 9.178 21.504 1.00 92.31 277 PHE A N 1
ATOM 2220 C CA . PHE A 1 277 ? -1.248 9.320 20.101 1.00 92.31 277 PHE A CA 1
ATOM 2221 C C . PHE A 1 277 ? -0.974 10.732 19.568 1.00 92.31 277 PHE A C 1
ATOM 2223 O O . PHE A 1 277 ? -0.398 10.894 18.491 1.00 92.31 277 PHE A O 1
ATOM 2230 N N . ARG A 1 278 ? -1.352 11.767 20.328 1.00 93.50 278 ARG A N 1
ATOM 2231 C CA . ARG A 1 278 ? -1.141 13.167 19.924 1.00 93.50 278 ARG A CA 1
ATOM 2232 C C . ARG A 1 278 ? 0.339 13.496 19.774 1.00 93.50 278 ARG A C 1
ATOM 2234 O O . ARG A 1 278 ? 0.721 14.140 18.800 1.00 93.50 278 ARG A O 1
ATOM 2241 N N . GLU A 1 279 ? 1.160 13.040 20.714 1.00 88.88 279 GLU A N 1
ATOM 2242 C CA . GLU A 1 279 ? 2.603 13.254 20.677 1.00 88.88 279 GLU A CA 1
ATOM 2243 C C . GLU A 1 279 ? 3.264 12.452 19.550 1.00 88.88 279 GLU A C 1
ATOM 2245 O O . GLU A 1 279 ? 4.101 12.999 18.832 1.00 88.88 279 GLU A O 1
ATOM 2250 N N . PHE A 1 280 ? 2.830 11.206 19.316 1.00 88.25 280 PHE A N 1
ATOM 2251 C CA . PHE A 1 280 ? 3.297 10.394 18.190 1.00 88.25 280 PHE A CA 1
ATOM 2252 C C . PHE A 1 280 ? 3.047 11.117 16.867 1.00 88.25 280 PHE A C 1
ATOM 2254 O O . PHE A 1 280 ? 3.959 11.291 16.062 1.00 88.25 280 PHE A O 1
ATOM 2261 N N . HIS A 1 281 ? 1.827 11.618 16.664 1.00 87.75 281 HIS A N 1
ATOM 2262 C CA . HIS A 1 281 ? 1.469 12.360 15.460 1.00 87.75 281 HIS A CA 1
ATOM 2263 C C . HIS A 1 281 ? 2.208 13.693 15.321 1.00 87.75 281 HIS A C 1
ATOM 2265 O O . HIS A 1 281 ? 2.541 14.085 14.198 1.00 87.75 281 HIS A O 1
ATOM 2271 N N . ARG A 1 282 ? 2.483 14.383 16.434 1.00 89.69 282 ARG A N 1
ATOM 2272 C CA . ARG A 1 282 ? 3.277 15.616 16.446 1.00 89.69 282 ARG A CA 1
ATOM 2273 C C . ARG A 1 282 ? 4.709 15.347 15.981 1.00 89.69 282 ARG A C 1
ATOM 2275 O O . ARG A 1 282 ? 5.181 16.047 15.093 1.00 89.69 282 ARG A O 1
ATOM 2282 N N . LEU A 1 283 ? 5.361 14.328 16.545 1.00 83.62 283 LEU A N 1
ATOM 2283 C CA . LEU A 1 283 ? 6.732 13.930 16.207 1.00 83.62 283 LEU A CA 1
ATOM 2284 C C . LEU A 1 283 ? 6.839 13.351 14.791 1.00 83.62 283 LEU A C 1
ATOM 2286 O O . LEU A 1 283 ? 7.769 13.675 14.065 1.00 83.62 283 LEU A O 1
ATOM 2290 N N . ASN A 1 284 ? 5.868 12.543 14.357 1.00 79.06 284 ASN A N 1
ATOM 2291 C CA . ASN A 1 284 ? 5.859 11.965 13.009 1.00 79.06 284 ASN A CA 1
ATOM 2292 C C . ASN A 1 284 ? 5.608 13.014 11.906 1.00 79.06 284 ASN A C 1
ATOM 2294 O O . ASN A 1 284 ? 5.838 12.758 10.726 1.00 79.06 284 ASN A O 1
ATOM 2298 N N . SER A 1 285 ? 5.110 14.194 12.283 1.00 81.06 285 SER A N 1
ATOM 2299 C CA . SER A 1 285 ? 4.938 15.335 11.377 1.00 81.06 285 SER A CA 1
ATOM 2300 C C . SER A 1 285 ? 6.117 16.315 11.427 1.00 81.06 285 SER A C 1
ATOM 2302 O O . SER A 1 285 ? 6.059 17.349 10.759 1.00 81.06 285 SER A O 1
ATOM 2304 N N . ASP A 1 286 ? 7.154 16.031 12.223 1.00 77.19 286 ASP A N 1
ATOM 2305 C CA . ASP A 1 286 ? 8.314 16.907 12.372 1.00 77.19 286 ASP A CA 1
ATOM 2306 C C . ASP A 1 286 ? 9.177 16.895 11.090 1.00 77.19 286 ASP A C 1
ATOM 2308 O O . ASP A 1 286 ? 9.478 15.822 10.556 1.00 77.19 286 ASP A O 1
ATOM 2312 N N . PRO A 1 287 ? 9.567 18.068 10.556 1.00 70.88 287 PRO A N 1
ATOM 2313 C CA . PRO A 1 287 ? 10.432 18.160 9.382 1.00 70.88 287 PRO A CA 1
ATOM 2314 C C . PRO A 1 287 ? 11.867 17.653 9.607 1.00 70.88 287 PRO A C 1
ATOM 2316 O O . PRO A 1 287 ? 12.557 17.429 8.611 1.00 70.88 287 PRO A O 1
ATOM 2319 N N . ASP A 1 288 ? 12.324 17.470 10.854 1.00 73.38 288 ASP A N 1
ATOM 2320 C CA . ASP A 1 288 ? 13.612 16.840 11.177 1.00 73.38 288 ASP A CA 1
ATOM 2321 C C . ASP A 1 288 ? 13.425 15.400 11.710 1.00 73.38 288 ASP A C 1
ATOM 2323 O O . ASP A 1 288 ? 13.334 15.165 12.924 1.00 73.38 288 ASP A O 1
ATOM 2327 N N . PRO A 1 289 ? 13.382 14.397 10.810 1.00 61.09 289 PRO A N 1
ATOM 2328 C CA . PRO A 1 289 ? 13.159 13.005 11.185 1.00 61.09 289 PRO A CA 1
ATOM 2329 C C . PRO A 1 289 ? 14.338 12.378 11.941 1.00 61.09 289 PRO A C 1
ATOM 2331 O O . PRO A 1 289 ? 14.146 11.365 12.608 1.00 61.09 289 PRO A O 1
ATOM 2334 N N . VAL A 1 290 ? 15.549 12.946 11.852 1.00 64.19 290 VAL A N 1
ATOM 2335 C CA . VAL A 1 290 ? 16.736 12.395 12.529 1.00 64.19 290 VAL A CA 1
ATOM 2336 C C . VAL A 1 290 ? 16.734 12.804 13.996 1.00 64.19 290 VAL A C 1
ATOM 2338 O O . VAL A 1 290 ? 16.893 11.952 14.867 1.00 64.19 290 VAL A O 1
ATOM 2341 N N . ALA A 1 291 ? 16.491 14.086 14.281 1.00 66.25 291 ALA A N 1
ATOM 2342 C CA . ALA A 1 291 ? 16.394 14.573 15.657 1.00 66.25 291 ALA A CA 1
ATOM 2343 C C . ALA A 1 291 ? 15.190 13.976 16.407 1.00 66.25 291 ALA A C 1
ATOM 2345 O O . ALA A 1 291 ? 15.243 13.775 17.621 1.00 66.25 291 ALA A O 1
ATOM 2346 N N . SER A 1 292 ? 14.115 13.665 15.678 1.00 69.44 292 SER A N 1
ATOM 2347 C CA . SER A 1 292 ? 12.873 13.131 16.242 1.00 69.44 292 SER A CA 1
ATOM 2348 C C . SER A 1 292 ? 12.854 11.608 16.394 1.00 69.44 292 SER A C 1
ATOM 2350 O O . SER A 1 292 ? 11.908 11.090 16.982 1.00 69.44 292 SER A O 1
ATOM 2352 N N . PHE A 1 293 ? 13.872 10.878 15.919 1.00 69.31 293 PHE A N 1
ATOM 2353 C CA . PHE A 1 293 ? 13.858 9.410 15.890 1.00 69.31 293 PHE A CA 1
ATOM 2354 C C . PHE A 1 293 ? 13.744 8.771 17.284 1.00 69.31 293 PHE A C 1
ATOM 2356 O O . PHE A 1 293 ? 12.820 7.990 17.522 1.00 69.31 293 PHE A O 1
ATOM 2363 N N . ASP A 1 294 ? 14.629 9.127 18.223 1.00 68.50 294 ASP A N 1
ATOM 2364 C CA . ASP A 1 294 ? 14.614 8.543 19.573 1.00 68.50 294 ASP A CA 1
ATOM 2365 C C . ASP A 1 294 ? 13.314 8.877 20.336 1.00 68.50 294 ASP A C 1
ATOM 2367 O O . ASP A 1 294 ? 12.687 7.958 20.877 1.00 68.50 294 ASP A O 1
ATOM 2371 N N . PRO A 1 295 ? 12.832 10.143 20.356 1.00 72.88 295 PRO A N 1
ATOM 2372 C CA . PRO A 1 295 ? 11.526 10.464 20.929 1.00 72.88 295 PRO A CA 1
ATOM 2373 C C . PRO A 1 295 ? 10.371 9.707 20.267 1.00 72.88 295 PRO A C 1
ATOM 2375 O O . PRO A 1 295 ? 9.497 9.195 20.967 1.00 72.88 295 PRO A O 1
ATOM 2378 N N . LEU A 1 296 ? 10.365 9.599 18.934 1.00 71.88 296 LEU A N 1
ATOM 2379 C CA . LEU A 1 296 ? 9.311 8.913 18.187 1.00 71.88 296 LEU A CA 1
ATOM 2380 C C . LEU A 1 296 ? 9.248 7.428 18.557 1.00 71.88 296 LEU A C 1
ATOM 2382 O O . LEU A 1 296 ? 8.159 6.890 18.753 1.00 71.88 296 LEU A O 1
ATOM 2386 N N . PHE A 1 297 ? 10.403 6.779 18.707 1.00 70.69 297 PHE A N 1
ATOM 2387 C CA . PHE A 1 297 ? 10.484 5.374 19.096 1.00 70.69 297 PHE A CA 1
ATOM 2388 C C . PHE A 1 297 ? 9.930 5.125 20.508 1.00 70.69 297 PHE A C 1
ATOM 2390 O O . PHE A 1 297 ? 9.173 4.175 20.722 1.00 70.69 297 PHE A O 1
ATOM 2397 N N . ILE A 1 298 ? 10.245 6.002 21.467 1.00 74.75 298 ILE A N 1
ATOM 2398 C CA . ILE A 1 298 ? 9.722 5.919 22.841 1.00 74.75 298 ILE A CA 1
ATOM 2399 C C . ILE A 1 298 ? 8.201 6.089 22.846 1.00 74.75 298 ILE A C 1
ATOM 2401 O O . ILE A 1 298 ? 7.483 5.262 23.413 1.00 74.75 298 ILE A O 1
ATOM 2405 N N . VAL A 1 299 ? 7.704 7.133 22.180 1.00 77.50 299 VAL A N 1
ATOM 2406 C CA . VAL A 1 299 ? 6.272 7.449 22.145 1.00 77.50 299 VAL A CA 1
ATOM 2407 C C . VAL A 1 299 ? 5.483 6.374 21.390 1.00 77.50 299 VAL A C 1
ATOM 2409 O O . VAL A 1 299 ? 4.366 6.046 21.783 1.00 77.50 299 VAL A O 1
ATOM 2412 N N . TYR A 1 300 ? 6.071 5.737 20.375 1.00 79.69 300 TYR A N 1
ATOM 2413 C CA . TYR A 1 300 ? 5.480 4.565 19.726 1.00 79.69 300 TYR A CA 1
ATOM 2414 C C . TYR A 1 300 ? 5.312 3.380 20.694 1.00 79.69 300 TYR A C 1
ATOM 2416 O O . TYR A 1 300 ? 4.274 2.715 20.696 1.00 79.69 300 TYR A O 1
ATOM 2424 N N . GLY A 1 301 ? 6.297 3.133 21.565 1.00 76.56 301 GLY A N 1
ATOM 2425 C CA . GLY A 1 301 ? 6.183 2.141 22.638 1.00 76.56 301 GLY A CA 1
ATOM 2426 C C . GLY A 1 301 ? 5.042 2.455 23.615 1.00 76.56 301 GLY A C 1
ATOM 2427 O O . GLY A 1 301 ? 4.287 1.560 24.004 1.00 76.56 301 GLY A O 1
ATOM 2428 N N . GLU A 1 302 ? 4.864 3.729 23.970 1.00 79.56 302 GLU A N 1
ATOM 2429 C CA . GLU A 1 302 ? 3.748 4.178 24.811 1.00 79.56 302 GLU A CA 1
ATOM 2430 C C . GLU A 1 302 ? 2.392 4.040 24.109 1.00 79.56 302 GLU A C 1
ATOM 2432 O O . GLU A 1 302 ? 1.436 3.561 24.720 1.00 79.56 302 GLU A O 1
ATOM 2437 N N . LEU A 1 303 ? 2.307 4.381 22.822 1.00 83.19 303 LEU A N 1
ATOM 2438 C CA . LEU A 1 303 ? 1.097 4.214 22.018 1.00 83.19 303 LEU A CA 1
ATOM 2439 C C . LEU A 1 303 ? 0.685 2.739 21.928 1.00 83.19 303 LEU A C 1
ATOM 2441 O O . LEU A 1 303 ? -0.477 2.409 22.171 1.00 83.19 303 LEU A O 1
ATOM 2445 N N . ASN A 1 304 ? 1.637 1.838 21.674 1.00 84.06 304 ASN A N 1
ATOM 2446 C CA . ASN A 1 304 ? 1.378 0.397 21.688 1.00 84.06 304 ASN A CA 1
ATOM 2447 C C . ASN A 1 304 ? 0.839 -0.070 23.040 1.00 84.06 304 ASN A C 1
ATOM 2449 O O . ASN A 1 304 ? -0.113 -0.846 23.088 1.00 84.06 304 ASN A O 1
ATOM 2453 N N . ARG A 1 305 ? 1.382 0.445 24.145 1.00 83.19 305 ARG A N 1
ATOM 2454 C CA . ARG A 1 305 ? 0.870 0.135 25.481 1.00 83.19 305 ARG A CA 1
ATOM 2455 C C . ARG A 1 305 ? -0.567 0.622 25.678 1.00 83.19 305 ARG A C 1
ATOM 2457 O O . ARG A 1 305 ? -1.365 -0.107 26.260 1.00 83.19 305 ARG A O 1
ATOM 2464 N N . VAL A 1 306 ? -0.907 1.821 25.201 1.00 87.50 306 VAL A N 1
ATOM 2465 C CA . VAL A 1 306 ? -2.283 2.343 25.256 1.00 87.50 306 VAL A CA 1
ATOM 2466 C C . VAL A 1 306 ? -3.235 1.430 24.478 1.00 87.50 306 VAL A C 1
ATOM 2468 O O . VAL A 1 306 ? -4.314 1.114 24.977 1.00 87.50 306 VAL A O 1
ATOM 2471 N N . ILE A 1 307 ? -2.825 0.952 23.300 1.00 88.19 307 ILE A N 1
ATOM 2472 C CA . ILE A 1 307 ? -3.594 -0.015 22.502 1.00 88.19 307 ILE A CA 1
ATOM 2473 C C . ILE A 1 307 ? -3.765 -1.338 23.265 1.00 88.19 307 ILE A C 1
ATOM 2475 O O . ILE A 1 307 ? -4.883 -1.838 23.394 1.00 88.19 307 ILE A O 1
ATOM 2479 N N . GLU A 1 308 ? -2.687 -1.894 23.823 1.00 86.31 308 GLU A N 1
ATOM 2480 C CA . GLU A 1 308 ? -2.746 -3.123 24.624 1.00 86.31 308 GLU A CA 1
ATOM 2481 C C . GLU A 1 308 ? -3.665 -2.970 25.845 1.00 86.31 308 GLU A C 1
ATOM 2483 O O . GLU A 1 308 ? -4.458 -3.865 26.133 1.00 86.31 308 GLU A O 1
ATOM 2488 N N . ASP A 1 309 ? -3.612 -1.838 26.552 1.00 85.94 309 ASP A N 1
ATOM 2489 C CA . ASP A 1 309 ? -4.481 -1.557 27.701 1.00 85.94 309 ASP A CA 1
ATOM 2490 C C . ASP A 1 309 ? -5.968 -1.530 27.302 1.00 85.94 309 ASP A C 1
ATOM 2492 O O . ASP A 1 309 ? -6.820 -2.006 28.064 1.00 85.94 309 ASP A O 1
ATOM 2496 N N . ARG A 1 310 ? -6.297 -1.058 26.090 1.00 89.06 310 ARG A N 1
ATOM 2497 C CA . ARG A 1 310 ? -7.662 -1.152 25.541 1.00 89.06 310 ARG A CA 1
ATOM 2498 C C . ARG A 1 310 ? -8.063 -2.589 25.266 1.00 89.06 310 ARG A C 1
ATOM 2500 O O . ARG A 1 310 ? -9.125 -3.013 25.723 1.00 89.06 310 ARG A O 1
ATOM 2507 N N . ILE A 1 311 ? -7.183 -3.361 24.631 1.00 85.56 311 ILE A N 1
ATOM 2508 C CA . ILE A 1 311 ? -7.409 -4.790 24.389 1.00 85.56 311 ILE A CA 1
ATOM 2509 C C . ILE A 1 311 ? -7.664 -5.528 25.712 1.00 85.56 311 ILE A C 1
ATOM 2511 O O . ILE A 1 311 ? -8.642 -6.262 25.819 1.00 85.56 311 ILE A O 1
ATOM 2515 N N . PHE A 1 312 ? -6.856 -5.297 26.751 1.00 81.75 312 PHE A N 1
ATOM 2516 C CA . PHE A 1 312 ? -7.061 -5.914 28.068 1.00 81.75 312 PHE A CA 1
ATOM 2517 C C . PHE A 1 312 ? -8.359 -5.470 28.745 1.00 81.75 312 PHE A C 1
ATOM 2519 O O . PHE A 1 312 ? -9.014 -6.273 29.412 1.00 81.75 312 PHE A O 1
ATOM 2526 N N . THR A 1 313 ? -8.738 -4.199 28.597 1.00 83.38 313 THR A N 1
ATOM 2527 C CA . THR A 1 313 ? -9.986 -3.676 29.169 1.00 83.38 313 THR A CA 1
ATOM 2528 C C . THR A 1 313 ? -11.193 -4.373 28.553 1.00 83.38 313 THR A C 1
ATOM 2530 O O . THR A 1 313 ? -12.104 -4.778 29.281 1.00 83.38 313 THR A O 1
ATOM 2533 N N . ARG A 1 314 ? -11.168 -4.559 27.229 1.00 78.19 314 ARG A N 1
ATOM 2534 C CA . ARG A 1 314 ? -12.211 -5.256 26.477 1.00 78.19 314 ARG A CA 1
ATOM 2535 C C . ARG A 1 314 ? -12.196 -6.760 26.726 1.00 78.19 314 ARG A C 1
ATOM 2537 O O . ARG A 1 314 ? -13.249 -7.388 26.798 1.00 78.19 314 ARG A O 1
ATOM 2544 N N . PHE A 1 315 ? -11.008 -7.324 26.908 1.00 75.25 315 PHE A N 1
ATOM 2545 C CA . PHE A 1 315 ? -10.787 -8.756 27.012 1.00 75.25 315 PHE A CA 1
ATOM 2546 C C . PHE A 1 315 ? -10.033 -9.108 28.298 1.00 75.25 315 PHE A C 1
ATOM 2548 O O . PHE A 1 315 ? -8.861 -9.494 28.299 1.00 75.25 315 PHE A O 1
ATOM 2555 N N . ARG A 1 316 ? -10.734 -8.991 29.433 1.00 63.56 316 ARG A N 1
ATOM 2556 C CA . ARG A 1 316 ? -10.163 -9.251 30.767 1.00 63.56 316 ARG A CA 1
ATOM 2557 C C . ARG A 1 316 ? -9.589 -10.662 30.924 1.00 63.56 316 ARG A C 1
ATOM 2559 O O . ARG A 1 316 ? -8.679 -10.852 31.725 1.00 63.56 316 ARG A O 1
ATOM 2566 N N . GLU A 1 317 ? -10.075 -11.631 30.152 1.00 58.59 317 GLU A N 1
ATOM 2567 C CA . GLU A 1 317 ? -9.598 -13.021 30.173 1.00 58.59 317 GLU A CA 1
ATOM 2568 C C . GLU A 1 317 ? -8.163 -13.172 29.626 1.00 58.59 317 GLU A C 1
ATOM 2570 O O . GLU A 1 317 ? -7.430 -14.051 30.073 1.00 58.59 317 GLU A O 1
ATOM 2575 N N . LEU A 1 318 ? -7.696 -12.263 28.755 1.00 54.59 318 LEU A N 1
ATOM 2576 C CA . LEU A 1 318 ? -6.316 -12.265 28.236 1.00 54.59 318 LEU A CA 1
ATOM 2577 C C . LEU A 1 318 ? -5.291 -11.813 29.281 1.00 54.59 318 LEU A C 1
ATOM 2579 O O . LEU A 1 318 ? -4.109 -12.141 29.164 1.00 54.59 318 LEU A O 1
ATOM 2583 N N . ALA A 1 319 ? -5.720 -11.098 30.326 1.00 52.12 319 ALA A N 1
ATOM 2584 C CA . ALA A 1 319 ? -4.834 -10.649 31.398 1.00 52.12 319 ALA A CA 1
ATOM 2585 C C . ALA A 1 319 ? -4.203 -11.823 32.171 1.00 52.12 319 ALA A C 1
ATOM 2587 O O . ALA A 1 319 ? -3.105 -11.678 32.702 1.00 52.12 319 ALA A O 1
ATOM 2588 N N . GLY A 1 320 ? -4.857 -12.992 32.193 1.00 51.22 320 GLY A N 1
ATOM 2589 C CA . GLY A 1 320 ? -4.345 -14.207 32.835 1.00 51.22 320 GLY A CA 1
ATOM 2590 C C . GLY A 1 320 ? -3.329 -15.001 32.005 1.00 51.22 320 GLY A C 1
ATOM 2591 O O . GLY A 1 320 ? -2.774 -15.974 32.508 1.00 51.22 320 GLY A O 1
ATOM 2592 N N . HIS A 1 321 ? -3.098 -14.637 30.738 1.00 47.44 321 HIS A N 1
ATOM 2593 C CA . HIS A 1 321 ? -2.201 -15.350 29.808 1.00 47.44 321 HIS A CA 1
ATOM 2594 C C . HIS A 1 321 ? -1.069 -14.461 29.269 1.00 47.44 321 HIS A C 1
ATOM 2596 O O . HIS A 1 321 ? -0.337 -14.857 28.363 1.00 47.44 321 HIS A O 1
ATOM 2602 N N . SER A 1 322 ? -0.930 -13.250 29.815 1.00 45.50 322 SER A N 1
ATOM 2603 C CA . SER A 1 322 ? 0.117 -12.295 29.457 1.00 45.50 322 SER A CA 1
ATOM 2604 C C . SER A 1 322 ? 1.448 -12.690 30.115 1.00 45.50 322 SER A C 1
ATOM 2606 O O . SER A 1 322 ? 1.516 -12.699 31.344 1.00 45.50 322 SER A O 1
ATOM 2608 N N . PRO A 1 323 ? 2.524 -12.954 29.350 1.00 43.78 323 PRO A N 1
ATOM 2609 C CA . PRO A 1 323 ? 3.853 -13.247 29.896 1.00 43.78 323 PRO A CA 1
ATOM 2610 C C . PRO A 1 323 ? 4.571 -12.015 30.483 1.00 43.78 323 PRO A C 1
ATOM 2612 O O . PRO A 1 323 ? 5.672 -12.145 31.015 1.00 43.78 323 PRO A O 1
ATOM 2615 N N . ALA A 1 324 ? 3.995 -10.813 30.376 1.00 43.31 324 ALA A N 1
ATOM 2616 C CA . ALA A 1 324 ? 4.666 -9.584 30.790 1.00 43.31 324 ALA A CA 1
ATOM 2617 C C . ALA A 1 324 ? 4.620 -9.309 32.310 1.00 43.31 324 ALA A C 1
ATOM 2619 O O . ALA A 1 324 ? 3.595 -9.551 32.956 1.00 43.31 324 ALA A O 1
ATOM 2620 N N . PRO A 1 325 ? 5.704 -8.739 32.877 1.00 40.03 325 PRO A N 1
ATOM 2621 C CA . PRO A 1 325 ? 5.799 -8.406 34.295 1.00 40.03 325 PRO A CA 1
ATOM 2622 C C . PRO A 1 325 ? 4.868 -7.252 34.705 1.00 40.03 325 PRO A C 1
ATOM 2624 O O . PRO A 1 325 ? 4.485 -6.404 33.897 1.00 40.03 325 PRO A O 1
ATOM 2627 N N . ASP A 1 326 ? 4.526 -7.216 35.998 1.00 44.16 326 ASP A N 1
ATOM 2628 C CA . ASP A 1 326 ? 3.629 -6.238 36.632 1.00 44.16 326 ASP A CA 1
ATOM 2629 C C . ASP A 1 326 ? 3.968 -4.781 36.211 1.00 44.16 326 ASP A C 1
ATOM 2631 O O . ASP A 1 326 ? 5.123 -4.356 36.342 1.00 44.16 326 ASP A O 1
ATOM 2635 N N . PRO A 1 327 ? 2.979 -3.969 35.774 1.00 40.44 327 PRO A N 1
ATOM 2636 C CA . PRO A 1 327 ? 3.132 -2.548 35.438 1.00 40.44 327 PRO A CA 1
ATOM 2637 C C . PRO A 1 327 ? 3.929 -1.703 36.446 1.00 40.44 327 PRO A C 1
ATOM 2639 O O . PRO A 1 327 ? 4.536 -0.693 36.073 1.00 40.44 327 PRO A O 1
ATOM 2642 N N . ARG A 1 328 ? 3.937 -2.090 37.727 1.00 43.25 328 ARG A N 1
ATOM 2643 C CA . ARG A 1 328 ? 4.710 -1.432 38.794 1.00 43.25 328 ARG A CA 1
ATOM 2644 C C . ARG A 1 328 ? 6.218 -1.676 38.683 1.00 43.25 328 ARG A C 1
ATOM 2646 O O . ARG A 1 328 ? 6.993 -0.802 39.071 1.00 43.25 328 ARG A O 1
ATOM 2653 N N . GLN A 1 329 ? 6.635 -2.821 38.145 1.00 41.34 329 GLN A N 1
ATOM 2654 C CA . GLN A 1 329 ? 8.043 -3.148 37.907 1.00 41.34 329 GLN A CA 1
ATOM 2655 C C . GLN A 1 329 ? 8.598 -2.353 36.723 1.00 41.34 329 GLN A C 1
ATOM 2657 O O . GLN A 1 329 ? 9.645 -1.722 36.862 1.00 41.34 329 GLN A O 1
ATOM 2662 N N . LEU A 1 330 ? 7.836 -2.246 35.627 1.00 38.66 330 LEU A N 1
ATOM 2663 C CA . LEU A 1 330 ? 8.206 -1.425 34.467 1.00 38.66 330 LEU A CA 1
ATOM 2664 C C . LEU A 1 330 ? 8.366 0.055 34.866 1.00 38.66 330 LEU A C 1
ATOM 2666 O O . LEU A 1 330 ? 9.359 0.691 34.532 1.00 38.66 330 LEU A O 1
ATOM 2670 N N . ARG A 1 331 ? 7.454 0.615 35.675 1.00 40.88 331 ARG A N 1
ATOM 2671 C CA . ARG A 1 331 ? 7.568 2.013 36.148 1.00 40.88 331 ARG A CA 1
ATOM 2672 C C . ARG A 1 331 ? 8.825 2.269 36.990 1.00 40.88 331 ARG A C 1
ATOM 2674 O O . ARG A 1 331 ? 9.385 3.358 36.922 1.00 40.88 331 ARG A O 1
ATOM 2681 N N . LYS A 1 332 ? 9.282 1.278 37.763 1.00 44.47 332 LYS A N 1
ATOM 2682 C CA . LYS A 1 332 ? 10.554 1.344 38.504 1.00 44.47 332 LYS A CA 1
ATOM 2683 C C . LYS A 1 332 ? 11.766 1.262 37.576 1.00 44.47 332 LYS A C 1
ATOM 2685 O O . LYS A 1 332 ? 12.747 1.958 37.815 1.00 44.47 332 LYS A O 1
ATOM 2690 N N . GLN A 1 333 ? 11.691 0.442 36.532 1.00 38.91 333 GLN A N 1
ATOM 2691 C CA . GLN A 1 333 ? 12.787 0.225 35.591 1.00 38.91 333 GLN A CA 1
ATOM 2692 C C . GLN A 1 333 ? 12.963 1.428 34.646 1.00 38.91 333 GLN A C 1
ATOM 2694 O O . GLN A 1 333 ? 14.057 1.983 34.555 1.00 38.91 333 GLN A O 1
ATOM 2699 N N . TYR A 1 334 ? 11.873 1.931 34.058 1.00 43.34 334 TYR A N 1
ATOM 2700 C CA . TYR A 1 334 ? 11.890 3.029 33.077 1.00 43.34 334 TYR A CA 1
ATOM 2701 C C . TYR A 1 334 ? 11.712 4.428 33.681 1.00 43.34 334 TYR A C 1
ATOM 2703 O O . TYR A 1 334 ? 12.164 5.409 33.094 1.00 43.34 334 TYR A O 1
ATOM 2711 N N . GLY A 1 335 ? 11.147 4.551 34.889 1.00 38.97 335 GLY A N 1
ATOM 2712 C CA . GLY A 1 335 ? 11.139 5.823 35.626 1.00 38.97 335 GLY A CA 1
ATOM 2713 C C . GLY A 1 335 ? 12.554 6.318 35.950 1.00 38.97 335 GLY A C 1
ATOM 2714 O O . GLY A 1 335 ? 12.792 7.523 36.031 1.00 38.97 335 GLY A O 1
ATOM 2715 N N . SER A 1 336 ? 13.517 5.392 36.050 1.00 42.25 336 SER A N 1
ATOM 2716 C CA . SER A 1 336 ? 14.935 5.730 36.177 1.00 42.25 336 SER A CA 1
ATOM 2717 C C . SER A 1 336 ? 15.505 6.350 34.894 1.00 42.25 336 SER A C 1
ATOM 2719 O O . SER A 1 336 ? 16.299 7.282 34.988 1.00 42.25 336 SER A O 1
ATOM 2721 N N . TRP A 1 337 ? 15.035 5.933 33.714 1.00 38.72 337 TRP A N 1
ATOM 2722 C CA . TRP A 1 337 ? 15.548 6.377 32.416 1.00 38.72 337 TRP A CA 1
ATOM 2723 C C . TRP A 1 337 ? 15.142 7.819 32.095 1.00 38.72 337 TRP A C 1
ATOM 2725 O O . TRP A 1 337 ? 15.993 8.622 31.734 1.00 38.72 337 TRP A O 1
ATOM 2735 N N . VAL A 1 338 ? 13.891 8.205 32.370 1.00 38.81 338 VAL A N 1
ATOM 2736 C CA . VAL A 1 338 ? 13.435 9.610 32.280 1.00 38.81 338 VAL A CA 1
ATOM 2737 C C . VAL A 1 338 ? 14.185 10.498 33.285 1.00 38.81 338 VAL A C 1
ATOM 2739 O O . VAL A 1 338 ? 14.623 11.598 32.950 1.00 38.81 338 VAL A O 1
ATOM 2742 N N . SER A 1 339 ? 14.430 10.001 34.506 1.00 40.31 339 SER A N 1
ATOM 2743 C CA . SER A 1 339 ? 15.213 10.736 35.514 1.00 40.31 339 SER A CA 1
ATOM 2744 C C . SER A 1 339 ? 16.708 10.856 35.165 1.00 40.31 339 SER A C 1
ATOM 2746 O O . SER A 1 339 ? 17.371 11.804 35.587 1.00 40.31 339 SER A O 1
ATOM 2748 N N . GLN A 1 340 ? 17.244 9.915 34.381 1.00 38.94 340 GLN A N 1
ATOM 2749 C CA . GLN A 1 340 ? 18.636 9.904 33.928 1.00 38.94 340 GLN A CA 1
ATOM 2750 C C . GLN A 1 340 ? 18.833 10.646 32.600 1.00 38.94 340 GLN A C 1
ATOM 2752 O O . GLN A 1 340 ? 19.877 11.268 32.425 1.00 38.94 340 GLN A O 1
ATOM 2757 N N . GLY A 1 341 ? 17.840 10.671 31.709 1.00 39.00 341 GLY A N 1
ATOM 2758 C CA . GLY A 1 341 ? 17.839 11.483 30.488 1.00 39.00 341 GLY A CA 1
ATOM 2759 C C . GLY A 1 341 ? 17.866 12.979 30.802 1.00 39.00 341 GLY A C 1
ATOM 2760 O O . GLY A 1 341 ? 18.654 13.717 30.217 1.00 39.00 341 GLY A O 1
ATOM 2761 N N . ILE A 1 342 ? 17.115 13.410 31.824 1.00 35.78 342 ILE A N 1
ATOM 2762 C CA . ILE A 1 342 ? 17.164 14.794 32.322 1.00 35.78 342 ILE A CA 1
ATOM 2763 C C . ILE A 1 342 ? 18.535 15.113 32.946 1.00 35.78 342 ILE A C 1
ATOM 2765 O O . ILE A 1 342 ? 19.070 16.190 32.698 1.00 35.78 342 ILE A O 1
ATOM 2769 N N . LYS A 1 343 ? 19.156 14.174 33.682 1.00 32.03 343 LYS A N 1
ATOM 2770 C CA . LYS A 1 343 ? 20.520 14.365 34.219 1.00 32.03 343 LYS A CA 1
ATOM 2771 C C . LYS A 1 343 ? 21.592 14.446 33.125 1.00 32.03 343 LYS A C 1
ATOM 2773 O O . LYS A 1 343 ? 22.494 15.271 33.228 1.00 32.03 343 LYS A O 1
ATOM 2778 N N . ARG A 1 344 ? 21.469 13.657 32.052 1.00 33.03 344 ARG A N 1
ATOM 2779 C CA . ARG A 1 344 ? 22.379 13.719 30.894 1.00 33.03 344 ARG A CA 1
ATOM 2780 C C . ARG A 1 344 ? 22.210 15.013 30.093 1.00 33.03 344 ARG A C 1
ATOM 2782 O O . ARG A 1 344 ? 23.208 15.577 29.663 1.00 33.03 344 ARG A O 1
ATOM 2789 N N . ALA A 1 345 ? 20.989 15.536 29.964 1.00 30.69 345 ALA A N 1
ATOM 2790 C CA . ALA A 1 345 ? 20.751 16.838 29.338 1.00 30.69 345 ALA A CA 1
ATOM 2791 C C . ALA A 1 345 ? 21.353 18.002 30.153 1.00 30.69 345 ALA A C 1
ATOM 2793 O O . ALA A 1 345 ? 21.910 18.933 29.573 1.00 30.69 345 ALA A O 1
ATOM 2794 N N . THR A 1 346 ? 21.314 17.939 31.491 1.00 29.95 346 THR A N 1
ATOM 2795 C CA . THR A 1 346 ? 21.960 18.954 32.344 1.00 29.95 346 THR A CA 1
ATOM 2796 C C . THR A 1 346 ? 23.487 18.868 32.349 1.00 29.95 346 THR A C 1
ATOM 2798 O O . THR A 1 346 ? 24.135 19.909 32.423 1.00 29.95 346 THR A O 1
ATOM 2801 N N . ASP A 1 347 ? 24.071 17.676 32.196 1.00 27.66 347 ASP A N 1
ATOM 2802 C CA . ASP A 1 347 ? 25.529 17.530 32.085 1.00 27.66 347 ASP A CA 1
ATOM 2803 C C . ASP A 1 347 ? 26.046 18.039 30.724 1.00 27.66 347 ASP A C 1
ATOM 2805 O O . ASP A 1 347 ? 27.089 18.693 30.669 1.00 27.66 347 ASP A O 1
ATOM 2809 N N . VAL A 1 348 ? 25.276 17.867 29.642 1.00 28.84 348 VAL A N 1
ATOM 2810 C CA . VAL A 1 348 ? 25.597 18.409 28.304 1.00 28.84 348 VAL A CA 1
ATOM 2811 C C . VAL A 1 348 ? 25.458 19.940 28.240 1.00 28.84 348 VAL A C 1
ATOM 2813 O O . VAL A 1 348 ? 26.233 20.597 27.548 1.00 28.84 348 VAL A O 1
ATOM 2816 N N . LEU A 1 349 ? 24.560 20.544 29.025 1.00 26.30 349 LEU A N 1
ATOM 2817 C CA . LEU A 1 349 ? 24.407 22.006 29.108 1.00 26.30 349 LEU A CA 1
ATOM 2818 C C . LEU A 1 349 ? 25.474 22.713 29.967 1.00 26.30 349 LEU A C 1
ATOM 2820 O O . LEU A 1 349 ? 25.488 23.941 30.029 1.00 26.30 349 LEU A O 1
ATOM 2824 N N . SER A 1 350 ? 26.391 21.971 30.596 1.00 25.55 350 SER A N 1
ATOM 2825 C CA . SER A 1 350 ? 27.528 22.536 31.343 1.00 25.55 350 SER A CA 1
ATOM 2826 C C . SER A 1 350 ? 28.830 22.620 30.533 1.00 25.55 350 SER A C 1
ATOM 2828 O O . SER A 1 350 ? 29.829 23.150 31.021 1.00 25.55 350 SER A O 1
ATOM 2830 N N . ILE A 1 351 ? 28.818 22.167 29.273 1.00 27.14 351 ILE A N 1
ATOM 2831 C CA . ILE A 1 351 ? 29.966 22.248 28.363 1.00 27.14 351 ILE A CA 1
ATOM 2832 C C . ILE A 1 351 ? 29.601 23.105 27.151 1.00 27.14 351 ILE A C 1
ATOM 2834 O O . ILE A 1 351 ? 29.333 22.629 26.053 1.00 27.14 351 ILE A O 1
ATOM 2838 N N . THR A 1 352 ? 29.605 24.414 27.347 1.00 24.58 352 THR A N 1
ATOM 2839 C CA . THR A 1 352 ? 30.045 25.398 26.343 1.00 24.58 352 THR A CA 1
ATOM 2840 C C . THR A 1 352 ? 30.293 26.709 27.096 1.00 24.58 352 THR A C 1
ATOM 2842 O O . THR A 1 352 ? 29.535 27.005 28.019 1.00 24.58 352 THR A O 1
ATOM 2845 N N . PRO A 1 353 ? 31.348 27.492 26.780 1.00 28.84 353 PRO A N 1
ATOM 2846 C CA . PRO A 1 353 ? 31.581 27.961 25.410 1.00 28.84 353 PRO A CA 1
ATOM 2847 C C . PRO A 1 353 ? 33.061 28.162 25.020 1.00 28.84 353 PRO A C 1
ATOM 2849 O O . PRO A 1 353 ? 33.746 28.948 25.659 1.00 28.84 353 PRO A O 1
ATOM 2852 N N . VAL A 1 354 ? 33.535 27.601 23.899 1.00 24.06 354 VAL A N 1
ATOM 2853 C CA . VAL A 1 354 ? 34.644 28.213 23.129 1.00 24.06 354 VAL A CA 1
ATOM 2854 C C . VAL A 1 354 ? 34.512 27.854 21.638 1.00 24.06 354 VAL A C 1
ATOM 2856 O O . VAL A 1 354 ? 34.776 26.730 21.229 1.00 24.06 354 VAL A O 1
ATOM 2859 N N . PHE A 1 355 ? 34.102 28.823 20.822 1.00 23.42 355 PHE A N 1
ATOM 2860 C CA . PHE A 1 355 ? 34.394 28.902 19.376 1.00 23.42 355 PHE A CA 1
ATOM 2861 C C . PHE A 1 355 ? 35.757 29.625 19.181 1.00 23.42 355 PHE A C 1
ATOM 2863 O O . PHE A 1 355 ? 36.198 30.238 20.155 1.00 23.42 355 PHE A O 1
ATOM 2870 N N . PRO A 1 356 ? 36.395 29.724 17.982 1.00 32.75 356 PRO A N 1
ATOM 2871 C CA . PRO A 1 356 ? 36.047 29.196 16.649 1.00 32.75 356 PRO A CA 1
ATOM 2872 C C . PRO A 1 356 ? 37.227 28.586 15.829 1.00 32.75 356 PRO A C 1
ATOM 2874 O O . PRO A 1 356 ? 38.398 28.762 16.139 1.00 32.75 356 PRO A O 1
ATOM 2877 N N . SER A 1 357 ? 36.873 28.008 14.670 1.00 30.62 357 SER A N 1
ATOM 2878 C CA . SER A 1 357 ? 37.657 27.890 13.417 1.00 30.62 357 SER A CA 1
ATOM 2879 C C . SER A 1 357 ? 38.943 27.044 13.373 1.00 30.62 357 SER A C 1
ATOM 2881 O O . SER A 1 357 ? 39.873 27.272 14.133 1.00 30.62 357 SER A O 1
ATOM 2883 N N . ILE A 1 358 ? 39.002 26.179 12.344 1.00 24.30 358 ILE A N 1
ATOM 2884 C CA . ILE A 1 358 ? 40.141 25.775 11.480 1.00 24.30 358 ILE A CA 1
ATOM 2885 C C . ILE A 1 358 ? 40.071 24.260 11.170 1.00 24.30 358 ILE A C 1
ATOM 2887 O O . ILE A 1 358 ? 40.001 23.429 12.067 1.00 24.30 358 ILE A O 1
ATOM 2891 N N . SER A 1 359 ? 40.023 23.964 9.861 1.00 25.41 359 SER A N 1
ATOM 2892 C CA . SER A 1 359 ? 40.328 22.718 9.118 1.00 25.41 359 SER A CA 1
ATOM 2893 C C . SER A 1 359 ? 40.731 21.481 9.938 1.00 25.41 359 SER A C 1
ATOM 2895 O O . SER A 1 359 ? 41.667 21.527 10.721 1.00 25.41 359 SER A O 1
ATOM 2897 N N . GLY A 1 360 ? 40.100 20.321 9.758 1.00 28.47 360 GLY A N 1
ATOM 2898 C CA . GLY A 1 360 ? 40.270 19.493 8.561 1.00 28.47 360 GLY A CA 1
ATOM 2899 C C . GLY A 1 360 ? 41.335 18.415 8.821 1.00 28.47 360 GLY A C 1
ATOM 2900 O O . GLY A 1 360 ? 42.508 18.734 8.949 1.00 28.47 360 GLY A O 1
ATOM 2901 N N . VAL A 1 361 ? 40.909 17.146 8.863 1.00 29.14 361 VAL A N 1
ATOM 2902 C CA . VAL A 1 361 ? 41.760 15.934 8.875 1.00 29.14 361 VAL A CA 1
ATOM 2903 C C . VAL A 1 361 ? 42.561 15.677 10.173 1.00 29.14 361 VAL A C 1
ATOM 2905 O O . VAL A 1 361 ? 43.780 15.582 10.138 1.00 29.14 361 VAL A O 1
ATOM 2908 N N . ALA A 1 362 ? 41.896 15.509 11.329 1.00 27.62 362 ALA A N 1
ATOM 2909 C CA . ALA A 1 362 ? 42.535 14.933 12.536 1.00 27.62 362 ALA A CA 1
ATOM 2910 C C . ALA A 1 362 ? 41.562 14.392 13.618 1.00 27.62 362 ALA A C 1
ATOM 2912 O O . ALA A 1 362 ? 41.900 14.389 14.798 1.00 27.62 362 ALA A O 1
ATOM 2913 N N . LEU A 1 363 ? 40.353 13.931 13.265 1.00 27.97 363 LEU A N 1
ATOM 2914 C CA . LEU A 1 363 ? 39.353 13.435 14.241 1.00 27.97 363 LEU A CA 1
ATOM 2915 C C . LEU A 1 363 ? 38.957 11.959 14.047 1.00 27.97 363 LEU A C 1
ATOM 2917 O O . LEU A 1 363 ? 37.877 11.547 14.446 1.00 27.97 363 LEU A O 1
ATOM 2921 N N . GLY A 1 364 ? 39.831 11.147 13.446 1.00 28.02 364 GLY A N 1
ATOM 2922 C CA . GLY A 1 364 ? 39.586 9.705 13.279 1.00 28.02 364 GLY A CA 1
ATOM 2923 C C . GLY A 1 364 ? 40.261 8.802 14.318 1.00 28.02 364 GLY A C 1
ATOM 2924 O O . GLY A 1 364 ? 39.961 7.619 14.360 1.00 28.02 364 GLY A O 1
ATOM 2925 N N . TRP A 1 365 ? 41.198 9.321 15.120 1.00 28.52 365 TRP A N 1
ATOM 2926 C CA . TRP A 1 365 ? 42.118 8.473 15.903 1.00 28.52 365 TRP A CA 1
ATOM 2927 C C . TRP A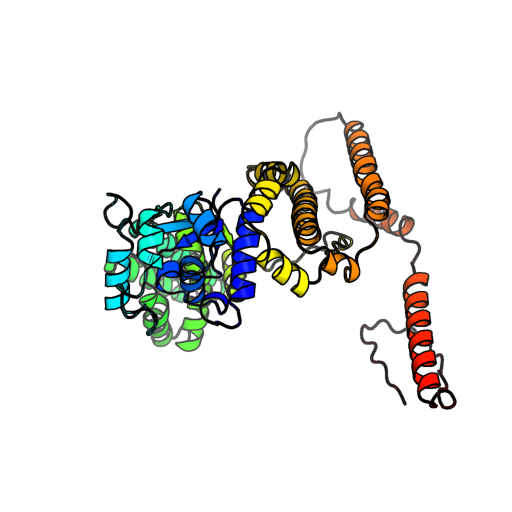 1 365 ? 42.107 8.759 17.414 1.00 28.52 365 TRP A C 1
ATOM 2929 O O . TRP A 1 365 ? 42.709 8.016 18.181 1.00 28.52 365 TRP A O 1
ATOM 2939 N N . ALA A 1 366 ? 41.391 9.794 17.868 1.00 27.20 366 ALA A N 1
ATOM 2940 C CA . ALA A 1 366 ? 41.225 10.096 19.296 1.00 27.20 366 ALA A CA 1
ATOM 2941 C C . ALA A 1 366 ? 39.897 9.574 19.885 1.00 27.20 366 ALA A C 1
ATOM 2943 O O . ALA A 1 366 ? 39.714 9.601 21.100 1.00 27.20 366 ALA A O 1
ATOM 2944 N N . SER A 1 367 ? 38.981 9.075 19.048 1.00 28.75 367 SER A N 1
ATOM 2945 C CA . SER A 1 367 ? 37.688 8.530 19.477 1.00 28.75 367 SER A CA 1
ATOM 2946 C C . SER A 1 367 ? 37.735 7.042 19.839 1.00 28.75 367 SER A C 1
ATOM 2948 O O . SER A 1 367 ? 36.901 6.615 20.629 1.00 28.75 367 SER A O 1
ATOM 2950 N N . SER A 1 368 ? 38.707 6.251 19.358 1.00 29.67 368 SER A N 1
ATOM 2951 C CA . SER A 1 368 ? 38.755 4.814 19.693 1.00 29.67 368 SER A CA 1
ATOM 2952 C C . SER A 1 368 ? 39.313 4.545 21.097 1.00 29.67 368 SER A C 1
ATOM 2954 O O . SER A 1 368 ? 38.769 3.729 21.831 1.00 29.67 368 SER A O 1
ATOM 2956 N N . PHE A 1 369 ? 40.319 5.304 21.547 1.00 30.42 369 PHE A N 1
ATOM 2957 C CA . PHE A 1 369 ? 40.940 5.075 22.861 1.00 30.42 369 PHE A CA 1
ATOM 2958 C C . PHE A 1 369 ? 40.039 5.431 24.055 1.00 30.42 369 PHE A C 1
ATOM 2960 O O . PHE A 1 369 ? 40.168 4.836 25.125 1.00 30.42 369 PHE A O 1
ATOM 2967 N N . LEU A 1 370 ? 39.117 6.387 23.892 1.00 30.30 370 LEU A N 1
ATOM 2968 C CA . LEU A 1 370 ? 38.155 6.758 24.938 1.00 30.30 370 LEU A CA 1
ATOM 2969 C C . LEU A 1 370 ? 36.951 5.807 24.992 1.00 30.30 370 LEU A C 1
ATOM 2971 O O . LEU A 1 370 ? 36.401 5.605 26.072 1.00 30.30 370 LEU A O 1
ATOM 2975 N N . VAL A 1 371 ? 36.580 5.180 23.872 1.00 34.50 371 VAL A N 1
ATOM 2976 C CA . VAL A 1 371 ? 35.504 4.178 23.817 1.00 34.50 371 VAL A CA 1
ATOM 2977 C C . VAL A 1 371 ? 35.975 2.838 24.396 1.00 34.50 371 VAL A C 1
ATOM 2979 O O . VAL A 1 371 ? 35.261 2.246 25.205 1.00 34.50 371 VAL A O 1
ATOM 2982 N N . ASP A 1 372 ? 37.215 2.422 24.124 1.00 32.22 372 ASP A N 1
ATOM 2983 C CA . ASP A 1 372 ? 37.766 1.168 24.664 1.00 32.22 372 ASP A CA 1
ATOM 2984 C C . ASP A 1 372 ? 38.019 1.232 26.181 1.00 32.22 372 ASP A C 1
ATOM 2986 O O . ASP A 1 372 ? 37.743 0.277 26.912 1.00 32.22 372 ASP A O 1
ATOM 2990 N N . ALA A 1 373 ? 38.463 2.384 26.697 1.00 30.64 373 ALA A N 1
ATOM 2991 C CA . ALA A 1 373 ? 38.683 2.579 28.133 1.00 30.64 373 ALA A CA 1
ATOM 2992 C C . ALA A 1 373 ? 37.374 2.671 28.946 1.00 30.64 373 ALA A C 1
ATOM 2994 O O . ALA A 1 373 ? 37.363 2.364 30.142 1.00 30.64 373 ALA A O 1
ATOM 2995 N N . VAL A 1 374 ? 36.270 3.080 28.311 1.00 34.75 374 VAL A N 1
ATOM 2996 C CA . VAL A 1 374 ? 34.933 3.118 28.924 1.00 34.75 374 VAL A CA 1
ATOM 2997 C C . VAL A 1 374 ? 34.260 1.743 28.839 1.00 34.75 374 VAL A C 1
ATOM 2999 O O . VAL A 1 374 ? 33.696 1.290 29.838 1.00 34.75 374 VAL A O 1
ATOM 3002 N N . ASN A 1 375 ? 34.423 1.016 27.729 1.00 34.03 375 ASN A N 1
ATOM 3003 C CA . ASN A 1 375 ? 33.918 -0.353 2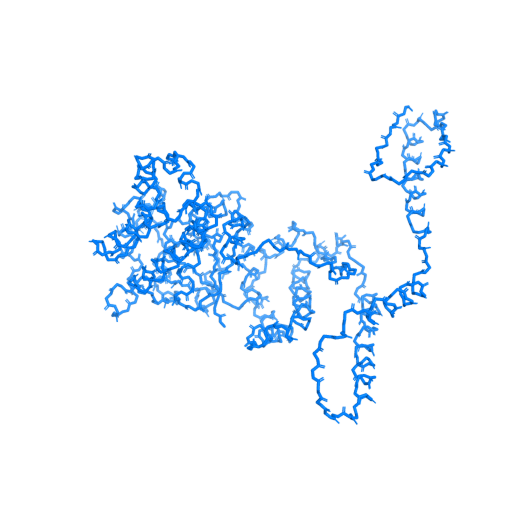7.582 1.00 34.03 375 ASN A CA 1
ATOM 3004 C C . ASN A 1 375 ? 34.570 -1.337 28.567 1.00 34.03 375 ASN A C 1
ATOM 3006 O O . ASN A 1 375 ? 33.868 -2.135 29.188 1.00 34.03 375 ASN A O 1
ATOM 3010 N N . ALA A 1 376 ? 35.880 -1.226 28.818 1.00 36.59 376 ALA A N 1
ATOM 3011 C CA . ALA A 1 376 ? 36.580 -2.088 29.778 1.00 36.59 376 ALA A CA 1
ATOM 3012 C C . ALA A 1 376 ? 36.218 -1.818 31.255 1.00 36.59 376 ALA A C 1
ATOM 3014 O O . ALA A 1 376 ? 36.537 -2.624 32.128 1.00 36.59 376 ALA A O 1
ATOM 3015 N N . LYS A 1 377 ? 35.563 -0.688 31.564 1.00 35.16 377 LYS A N 1
ATOM 3016 C CA . LYS A 1 377 ? 35.226 -0.288 32.943 1.00 35.16 377 LYS A CA 1
ATOM 3017 C C . LYS A 1 377 ? 33.738 -0.429 33.283 1.00 35.16 377 LYS A C 1
ATOM 3019 O O . LYS A 1 377 ? 33.390 -0.360 34.460 1.00 35.16 377 LYS A O 1
ATOM 3024 N N . ILE A 1 378 ? 32.878 -0.627 32.280 1.00 37.75 378 ILE A N 1
ATOM 3025 C CA . ILE A 1 378 ? 31.417 -0.755 32.438 1.00 37.75 378 ILE A CA 1
ATOM 3026 C C . ILE A 1 378 ? 30.938 -2.211 32.278 1.00 37.75 378 ILE A C 1
ATOM 3028 O O . ILE A 1 378 ? 29.881 -2.552 32.806 1.00 37.75 378 ILE A O 1
ATOM 3032 N N . ASN A 1 379 ? 31.744 -3.098 31.682 1.00 37.19 379 ASN A N 1
ATOM 3033 C CA . ASN A 1 379 ? 31.463 -4.534 31.616 1.00 37.19 379 ASN A CA 1
ATOM 3034 C C . ASN A 1 379 ? 32.324 -5.343 32.603 1.00 37.19 379 ASN A C 1
ATOM 3036 O O . ASN A 1 379 ? 33.441 -5.729 32.261 1.00 37.19 379 ASN A O 1
ATOM 3040 N N . PRO A 1 380 ? 31.829 -5.704 33.801 1.00 34.22 380 PRO A N 1
ATOM 3041 C CA . PRO A 1 380 ? 32.228 -6.977 34.372 1.00 34.22 380 PRO A CA 1
ATOM 3042 C C . PRO A 1 380 ? 31.526 -8.078 33.561 1.00 34.22 380 PRO A C 1
ATOM 3044 O O . PRO A 1 380 ? 30.297 -8.086 33.473 1.00 34.22 380 PRO A O 1
ATOM 3047 N N . GLU A 1 381 ? 32.301 -8.979 32.948 1.00 40.38 381 GLU A N 1
ATOM 3048 C CA . GLU A 1 381 ? 31.810 -10.177 32.251 1.00 40.38 381 GLU A CA 1
ATOM 3049 C C . GLU A 1 381 ? 30.664 -10.835 33.040 1.00 40.38 381 GLU A C 1
ATOM 3051 O O . GLU A 1 381 ? 30.874 -11.404 34.115 1.00 40.38 381 GLU A O 1
ATOM 3056 N N . ARG A 1 382 ? 29.432 -10.797 32.518 1.00 43.19 382 ARG A N 1
ATOM 3057 C CA . ARG A 1 382 ? 28.298 -11.522 33.107 1.00 43.19 382 ARG A CA 1
ATOM 3058 C C . ARG A 1 382 ? 28.343 -13.001 32.717 1.00 43.19 382 ARG A C 1
ATOM 3060 O O . ARG A 1 382 ? 27.397 -13.526 32.150 1.00 43.19 382 ARG A O 1
ATOM 3067 N N . LYS A 1 383 ? 29.404 -13.705 33.122 1.00 41.50 383 LYS A N 1
ATOM 3068 C CA . LYS A 1 383 ? 29.494 -15.180 33.068 1.00 41.50 383 LYS A CA 1
ATOM 3069 C C . LYS A 1 383 ? 28.453 -15.894 33.948 1.00 41.50 383 LYS A C 1
ATOM 3071 O O . LYS A 1 383 ? 28.326 -17.109 33.882 1.00 41.50 383 LYS A O 1
ATOM 3076 N N . HIS A 1 384 ? 27.705 -15.164 34.780 1.00 40.94 384 HIS A N 1
ATOM 3077 C CA . HIS A 1 384 ? 26.813 -15.746 35.785 1.00 40.94 384 HIS A CA 1
ATOM 3078 C C . HIS A 1 384 ? 25.355 -15.936 35.341 1.00 40.94 384 HIS A C 1
ATOM 3080 O O . HIS A 1 384 ? 24.662 -16.724 35.974 1.00 40.94 384 HIS A O 1
ATOM 3086 N N . ILE A 1 385 ? 24.872 -15.251 34.296 1.00 40.88 385 ILE A N 1
ATOM 3087 C CA . ILE A 1 385 ? 23.458 -15.361 33.880 1.00 40.88 385 ILE A CA 1
ATOM 3088 C C . ILE A 1 385 ? 23.261 -16.548 32.936 1.00 40.88 385 ILE A C 1
ATOM 3090 O O . ILE A 1 385 ? 22.366 -17.352 33.171 1.00 40.88 385 ILE A O 1
ATOM 3094 N N . ASP A 1 386 ? 24.151 -16.724 31.960 1.00 41.22 386 ASP A N 1
ATOM 3095 C CA . ASP A 1 386 ? 24.079 -17.865 31.040 1.00 41.22 386 ASP A CA 1
ATOM 3096 C C . ASP A 1 386 ? 24.375 -19.185 31.754 1.00 41.22 386 ASP A C 1
ATOM 3098 O O . ASP A 1 386 ? 23.717 -20.183 31.486 1.00 41.22 386 ASP A O 1
ATOM 3102 N N . ALA A 1 387 ? 25.294 -19.181 32.729 1.00 41.25 387 ALA A N 1
ATOM 3103 C CA . ALA A 1 387 ? 25.527 -20.331 33.602 1.00 41.25 387 ALA A CA 1
ATOM 3104 C C . ALA A 1 387 ? 24.285 -20.662 34.448 1.00 41.25 387 ALA A C 1
ATOM 3106 O O . ALA A 1 387 ? 23.897 -21.821 34.533 1.00 41.25 387 ALA A O 1
ATOM 3107 N N . ALA A 1 388 ? 23.611 -19.647 35.004 1.00 44.22 388 ALA A N 1
ATOM 3108 C CA . ALA A 1 388 ? 22.395 -19.847 35.789 1.00 44.22 388 ALA A CA 1
ATOM 3109 C C . ALA A 1 388 ? 21.205 -20.321 34.937 1.00 44.22 388 ALA A C 1
ATOM 3111 O O . ALA A 1 388 ? 20.411 -21.126 35.415 1.00 44.22 388 ALA A O 1
ATOM 3112 N N . MET A 1 389 ? 21.081 -19.857 33.688 1.00 44.19 389 MET A N 1
ATOM 3113 C CA . MET A 1 389 ? 20.074 -20.357 32.745 1.00 44.19 389 MET A CA 1
ATOM 3114 C C . MET A 1 389 ? 20.362 -21.799 32.321 1.00 44.19 389 MET A C 1
ATOM 3116 O O . MET A 1 389 ? 19.450 -22.621 32.340 1.00 44.19 389 MET A O 1
ATOM 3120 N N . HIS A 1 390 ? 21.624 -22.132 32.038 1.00 47.28 390 HIS A N 1
ATOM 3121 C CA . HIS A 1 390 ? 22.031 -23.505 31.733 1.00 47.28 390 HIS A CA 1
ATOM 3122 C C . HIS A 1 390 ? 21.770 -24.462 32.904 1.00 47.28 390 HIS A C 1
ATOM 3124 O O . HIS A 1 390 ? 21.323 -25.589 32.690 1.00 47.28 390 HIS A O 1
ATOM 3130 N N . ASP A 1 391 ? 22.019 -24.022 34.140 1.00 50.72 391 ASP A N 1
ATOM 3131 C CA . ASP A 1 391 ? 21.743 -24.808 35.345 1.00 50.72 391 ASP A CA 1
ATOM 3132 C C . ASP A 1 391 ? 20.233 -24.991 35.575 1.00 50.72 391 ASP A C 1
ATOM 3134 O O . ASP A 1 391 ? 19.803 -26.055 36.028 1.00 50.72 391 ASP A O 1
ATOM 3138 N N . LEU A 1 392 ? 19.419 -23.989 35.222 1.00 50.81 392 LEU A N 1
ATOM 3139 C CA . LEU A 1 392 ? 17.960 -24.053 35.323 1.00 50.81 392 LEU A CA 1
ATOM 3140 C C . LEU A 1 392 ? 17.365 -25.028 34.296 1.00 50.81 392 LEU A C 1
ATOM 3142 O O . LEU A 1 392 ? 16.592 -25.909 34.669 1.00 50.81 392 LEU A O 1
ATOM 3146 N N . GLU A 1 393 ? 17.785 -24.936 33.032 1.00 54.88 393 GLU A N 1
ATOM 3147 C CA . GLU A 1 393 ? 17.363 -25.856 31.966 1.00 54.88 393 GLU A CA 1
ATOM 3148 C C . GLU A 1 393 ? 17.819 -27.293 32.247 1.00 54.88 393 GLU A C 1
ATOM 3150 O O . GLU A 1 393 ? 17.067 -28.248 32.040 1.00 54.88 393 GLU A O 1
ATOM 3155 N N . ARG A 1 394 ? 19.028 -27.465 32.800 1.00 55.94 394 ARG A N 1
ATOM 3156 C CA . ARG A 1 394 ? 19.527 -28.769 33.250 1.00 55.94 394 ARG A CA 1
ATOM 3157 C C . ARG A 1 394 ? 18.657 -29.351 34.365 1.00 55.94 394 ARG A C 1
ATOM 3159 O O . ARG A 1 394 ? 18.321 -30.533 34.307 1.00 55.94 394 ARG A O 1
ATOM 3166 N N . ALA A 1 395 ? 18.273 -28.541 35.351 1.00 59.34 395 ALA A N 1
ATOM 3167 C CA . ALA A 1 395 ? 17.418 -28.975 36.453 1.00 59.34 395 ALA A CA 1
ATOM 3168 C C . ALA A 1 395 ? 16.001 -29.352 35.980 1.00 59.34 395 ALA A C 1
ATOM 3170 O O . ALA A 1 395 ? 15.439 -30.343 36.453 1.00 59.34 395 ALA A O 1
ATOM 3171 N N . GLU A 1 396 ? 15.435 -28.612 35.023 1.00 60.16 396 GLU A N 1
ATOM 3172 C CA . GLU A 1 396 ? 14.136 -28.924 34.414 1.00 60.16 396 GLU A CA 1
ATOM 3173 C C . GLU A 1 396 ? 14.178 -30.223 33.601 1.00 60.16 396 GLU A C 1
ATOM 3175 O O . GLU A 1 396 ? 13.294 -31.075 33.741 1.00 60.16 396 GLU A O 1
ATOM 3180 N N . LEU A 1 397 ? 15.232 -30.420 32.805 1.00 55.28 397 LEU A N 1
ATOM 3181 C CA . LEU A 1 397 ? 15.430 -31.637 32.022 1.00 55.28 397 LEU A CA 1
ATOM 3182 C C . LEU A 1 397 ? 15.628 -32.863 32.927 1.00 55.28 397 LEU A C 1
ATOM 3184 O O . LEU A 1 397 ? 15.054 -33.925 32.682 1.00 55.28 397 LEU A O 1
ATOM 3188 N N . GLU A 1 398 ? 16.393 -32.721 34.010 1.00 57.00 398 GLU A N 1
ATOM 3189 C CA . GLU A 1 398 ? 16.608 -33.785 34.991 1.00 57.00 398 GLU A CA 1
ATOM 3190 C C . GLU A 1 398 ? 15.313 -34.141 35.738 1.00 57.00 398 GLU A C 1
ATOM 3192 O O . GLU A 1 398 ? 14.992 -35.322 35.906 1.00 57.00 398 GLU A O 1
ATOM 3197 N N . ALA A 1 399 ? 14.518 -33.139 36.128 1.00 63.09 399 ALA A N 1
ATOM 3198 C CA . ALA A 1 399 ? 13.205 -33.347 36.735 1.00 63.09 399 ALA A CA 1
ATOM 3199 C C . ALA A 1 399 ? 12.242 -34.064 35.775 1.00 63.09 399 ALA A C 1
ATOM 3201 O O . ALA A 1 399 ? 11.561 -35.018 36.169 1.00 63.09 399 ALA A O 1
ATOM 3202 N N . TYR A 1 400 ? 12.231 -33.662 34.502 1.00 61.84 400 TYR A N 1
ATOM 3203 C CA . TYR A 1 400 ? 11.440 -34.306 33.459 1.00 61.84 400 TYR A CA 1
ATOM 3204 C C . TYR A 1 400 ? 11.857 -35.769 33.254 1.00 61.84 400 TYR A C 1
ATOM 3206 O O . TYR A 1 400 ? 11.012 -36.663 33.268 1.00 61.84 400 TYR A O 1
ATOM 3214 N N . LEU A 1 401 ? 13.151 -36.062 33.147 1.00 59.12 401 LEU A N 1
ATOM 3215 C CA . LEU A 1 401 ? 13.635 -37.420 32.887 1.00 59.12 401 LEU A CA 1
ATOM 3216 C C . LEU A 1 401 ? 13.488 -38.353 34.097 1.00 59.12 401 LEU A C 1
ATOM 3218 O O . LEU A 1 401 ? 13.148 -39.528 33.923 1.00 59.12 401 LEU A O 1
ATOM 3222 N N . ARG A 1 402 ? 13.623 -37.836 35.326 1.00 64.44 402 ARG A N 1
ATOM 3223 C CA . ARG A 1 402 ? 13.253 -38.569 36.549 1.00 64.44 402 ARG A CA 1
ATOM 3224 C C . ARG A 1 402 ? 11.760 -38.887 36.586 1.00 64.44 402 ARG A C 1
ATOM 3226 O O . ARG A 1 402 ? 11.399 -40.008 36.937 1.00 64.44 402 ARG A O 1
ATOM 3233 N N . SER A 1 403 ? 10.899 -37.959 36.156 1.00 66.25 403 SER A N 1
ATOM 3234 C CA . SER A 1 403 ? 9.448 -38.205 36.065 1.00 66.25 403 SER A CA 1
ATOM 3235 C C . SER A 1 403 ? 9.084 -39.318 35.070 1.00 66.25 403 SER A C 1
ATOM 3237 O O . SER A 1 403 ? 8.052 -39.965 35.217 1.00 66.25 403 SER A O 1
ATOM 3239 N N . GLN A 1 404 ? 9.958 -39.580 34.092 1.00 66.81 404 GLN A N 1
ATOM 3240 C CA . GLN A 1 404 ? 9.813 -40.634 33.085 1.00 66.81 404 GLN A CA 1
ATOM 3241 C C . GLN A 1 404 ? 10.536 -41.943 33.460 1.00 66.81 404 GLN A C 1
ATOM 3243 O O . GLN A 1 404 ? 10.628 -42.848 32.633 1.00 66.81 404 GLN A O 1
ATOM 3248 N N . GLY A 1 405 ? 11.078 -42.057 34.681 1.00 68.12 405 GLY A N 1
ATOM 3249 C CA . GLY A 1 405 ? 11.792 -43.253 35.146 1.00 68.12 405 GLY A CA 1
ATOM 3250 C C . GLY A 1 405 ? 13.156 -43.482 34.481 1.00 68.12 405 GLY A C 1
ATOM 3251 O O . GLY A 1 405 ? 13.684 -44.587 34.542 1.00 68.12 405 GLY A O 1
ATOM 3252 N N . LYS A 1 406 ? 13.725 -42.452 33.838 1.00 63.56 406 LYS A N 1
ATOM 3253 C CA . LYS A 1 406 ? 15.007 -42.500 33.106 1.00 63.56 406 LYS A CA 1
ATOM 3254 C C . LYS A 1 406 ? 16.142 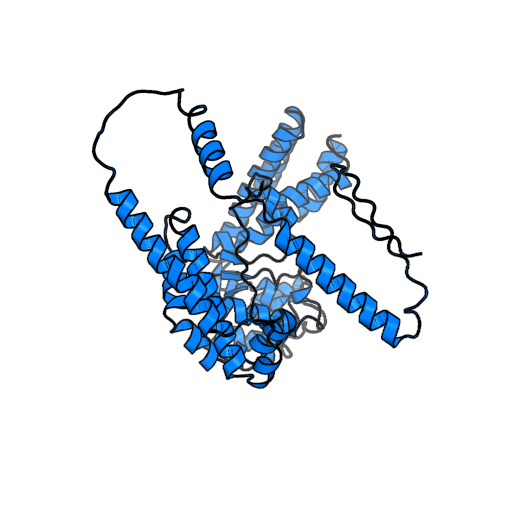-41.753 33.823 1.00 63.56 406 LYS A C 1
ATOM 3256 O O . LYS A 1 406 ? 17.153 -41.434 33.210 1.00 63.56 406 LYS A O 1
ATOM 3261 N N . GLY A 1 407 ? 15.965 -41.436 35.107 1.00 53.09 407 GLY A N 1
ATOM 3262 C CA . GLY A 1 407 ? 16.895 -40.595 35.871 1.00 53.09 407 GLY A CA 1
ATOM 3263 C C . GLY A 1 407 ? 18.273 -41.217 36.124 1.00 53.09 407 GLY A C 1
ATOM 3264 O O . GLY A 1 407 ? 19.246 -40.481 36.239 1.00 53.09 407 GLY A O 1
ATOM 3265 N N . ASP A 1 408 ? 18.370 -42.549 36.160 1.00 52.03 408 ASP A N 1
ATOM 3266 C CA . ASP A 1 408 ? 19.576 -43.250 36.630 1.00 52.03 408 ASP A CA 1
ATOM 3267 C C . ASP A 1 408 ? 20.616 -43.534 35.526 1.00 52.03 408 ASP A C 1
ATOM 3269 O O . ASP A 1 408 ? 21.675 -44.091 35.811 1.00 52.03 408 ASP A O 1
ATOM 3273 N N . SER A 1 409 ? 20.348 -43.161 34.267 1.00 47.03 409 SER A N 1
ATOM 3274 C CA . SER A 1 409 ? 21.250 -43.419 33.129 1.00 47.03 409 SER A CA 1
ATOM 3275 C C . SER A 1 409 ? 22.041 -42.200 32.640 1.00 47.03 409 SER A C 1
ATOM 3277 O O . SER A 1 409 ? 22.738 -42.309 31.636 1.00 47.03 409 SER A O 1
ATOM 3279 N N . LEU A 1 410 ? 21.958 -41.047 33.311 1.00 48.53 410 LEU A N 1
ATOM 3280 C CA . LEU A 1 410 ? 22.652 -39.825 32.886 1.00 48.53 410 LEU A CA 1
ATOM 3281 C C . LEU A 1 410 ? 23.966 -39.618 33.647 1.00 48.53 410 LEU A C 1
ATOM 3283 O O . LEU A 1 410 ? 23.974 -39.195 34.801 1.00 48.53 410 LEU A O 1
ATOM 3287 N N . GLN A 1 411 ? 25.088 -39.860 32.969 1.00 45.94 411 GLN A N 1
ATOM 3288 C CA . GLN A 1 411 ? 26.380 -39.284 33.341 1.00 45.94 411 GLN A CA 1
ATOM 3289 C C . GLN A 1 411 ? 26.607 -38.041 32.477 1.00 45.94 411 GLN A C 1
ATOM 3291 O O . GLN A 1 411 ? 26.700 -38.138 31.259 1.00 45.94 411 GLN A O 1
ATOM 3296 N N . PHE A 1 412 ? 26.665 -36.868 33.105 1.00 48.06 412 PHE A N 1
ATOM 3297 C CA . PHE A 1 412 ? 27.075 -35.636 32.435 1.00 48.06 412 PHE A CA 1
ATOM 3298 C C . PHE A 1 412 ? 28.595 -35.512 32.573 1.00 48.06 412 PHE A C 1
ATOM 3300 O O . PHE A 1 412 ? 29.083 -35.214 33.665 1.00 48.06 412 PHE A O 1
ATOM 3307 N N . GLU A 1 413 ? 29.343 -35.770 31.502 1.00 40.31 413 GLU A N 1
ATOM 3308 C CA . GLU A 1 413 ? 30.774 -35.456 31.460 1.00 40.31 413 GLU A CA 1
ATOM 3309 C C . GLU A 1 413 ? 30.959 -33.941 31.297 1.00 40.31 413 GLU A C 1
ATOM 3311 O O . GLU A 1 413 ? 30.377 -33.308 30.416 1.00 40.31 413 GLU A O 1
ATOM 3316 N N . HIS A 1 414 ? 31.730 -33.346 32.207 1.00 39.00 414 HIS A N 1
ATOM 3317 C CA . HIS A 1 414 ? 32.121 -31.943 32.152 1.00 39.00 414 HIS A CA 1
ATOM 3318 C C . HIS A 1 414 ? 33.387 -31.814 31.303 1.00 39.00 414 HIS A C 1
ATOM 3320 O O . HIS A 1 414 ? 34.480 -31.886 31.856 1.00 39.00 414 HIS A O 1
ATOM 3326 N N . ASP A 1 415 ? 33.245 -31.553 30.005 1.00 34.06 415 ASP A N 1
ATOM 3327 C CA . ASP A 1 415 ? 34.356 -31.038 29.202 1.00 34.06 415 ASP A CA 1
ATOM 3328 C C . ASP A 1 415 ? 34.152 -29.545 28.945 1.00 34.06 415 ASP A C 1
ATOM 3330 O O . ASP A 1 415 ? 33.335 -29.107 28.135 1.00 34.06 415 ASP A O 1
ATOM 3334 N N . VAL A 1 416 ? 34.894 -28.741 29.709 1.00 33.38 416 VAL A N 1
ATOM 3335 C CA . VAL A 1 416 ? 35.133 -27.329 29.410 1.00 33.38 416 VAL A CA 1
ATOM 3336 C C . VAL A 1 416 ? 36.429 -27.278 28.613 1.00 33.38 416 VAL A C 1
ATOM 3338 O O . VAL A 1 416 ? 37.501 -27.083 29.182 1.00 33.38 416 VAL A O 1
ATOM 3341 N N . GLU A 1 417 ? 36.338 -27.449 27.296 1.00 30.48 417 GLU A N 1
ATOM 3342 C CA . GLU A 1 417 ? 37.403 -27.014 26.395 1.00 30.48 417 GLU A CA 1
ATOM 3343 C C . GLU A 1 417 ? 36.994 -25.705 25.722 1.00 30.48 417 GLU A C 1
ATOM 3345 O O . GLU A 1 417 ? 35.923 -25.562 25.131 1.00 30.48 417 GLU A O 1
ATOM 3350 N N . ALA A 1 418 ? 37.851 -24.704 25.899 1.00 34.50 418 ALA A N 1
ATOM 3351 C CA . ALA A 1 418 ? 37.729 -23.400 25.285 1.00 34.50 418 ALA A CA 1
ATOM 3352 C C . ALA A 1 418 ? 37.952 -23.532 23.772 1.00 34.50 418 ALA A C 1
ATOM 3354 O O . ALA A 1 418 ? 39.084 -23.715 23.329 1.00 34.50 418 ALA A O 1
ATOM 3355 N N . SER A 1 419 ? 36.887 -23.413 22.982 1.00 28.52 419 SER A N 1
ATOM 3356 C CA . SER A 1 419 ? 36.995 -23.207 21.539 1.00 28.52 419 SER A CA 1
ATOM 3357 C C . SER A 1 419 ? 36.151 -22.010 21.114 1.00 28.52 419 SER A C 1
ATOM 3359 O O . SER A 1 419 ? 34.926 -22.020 21.248 1.00 28.52 419 SER A O 1
ATOM 3361 N N . ASP A 1 420 ? 36.824 -20.991 20.587 1.00 32.28 420 ASP A N 1
ATOM 3362 C CA . ASP A 1 420 ? 36.236 -19.867 19.865 1.00 32.28 420 ASP A CA 1
ATOM 3363 C C . ASP A 1 420 ? 35.559 -20.383 18.583 1.00 32.28 420 ASP A C 1
ATOM 3365 O O . ASP A 1 420 ? 36.198 -20.560 17.547 1.00 32.28 420 ASP A O 1
ATOM 3369 N N . GLY A 1 421 ? 34.261 -20.671 18.654 1.00 28.36 421 GLY A N 1
ATOM 3370 C CA . GLY A 1 421 ? 33.481 -21.129 17.509 1.00 28.36 421 GLY A CA 1
ATOM 3371 C C . GLY A 1 421 ? 32.003 -21.251 17.858 1.00 28.36 421 GLY A C 1
ATOM 3372 O O . GLY A 1 421 ? 31.619 -22.049 18.709 1.00 28.36 421 GLY A O 1
ATOM 3373 N N . PHE A 1 422 ? 31.170 -20.432 17.219 1.00 34.00 422 PHE A N 1
ATOM 3374 C CA . PHE A 1 422 ? 29.715 -20.529 17.295 1.00 34.00 422 PHE A CA 1
ATOM 3375 C C . PHE A 1 422 ? 29.243 -21.783 16.553 1.00 34.00 422 PHE A C 1
ATOM 3377 O O . PHE A 1 422 ? 29.031 -21.728 15.351 1.00 34.00 422 PHE A O 1
ATOM 3384 N N . GLU A 1 423 ? 29.085 -22.887 17.279 1.00 32.59 423 GLU A N 1
ATOM 3385 C CA . GLU A 1 423 ? 28.146 -23.980 16.992 1.00 32.59 423 GLU A CA 1
ATOM 3386 C C . GLU A 1 423 ? 28.103 -24.896 18.230 1.00 32.59 423 GLU A C 1
ATOM 3388 O O . GLU A 1 423 ? 29.011 -25.684 18.481 1.00 32.59 423 GLU A O 1
ATOM 3393 N N . ARG A 1 424 ? 27.065 -24.759 19.065 1.00 33.41 424 ARG A N 1
ATOM 3394 C CA . ARG A 1 424 ? 26.751 -25.735 20.120 1.00 33.41 424 ARG A CA 1
ATOM 3395 C C . ARG A 1 424 ? 25.561 -26.567 19.662 1.00 33.41 424 ARG A C 1
ATOM 3397 O O . ARG A 1 424 ? 24.416 -26.165 19.844 1.00 33.41 424 ARG A O 1
ATOM 3404 N N . GLU A 1 425 ? 25.837 -27.730 19.088 1.00 27.23 425 GLU A N 1
ATOM 3405 C CA . GLU A 1 425 ? 24.866 -28.821 19.020 1.00 27.23 425 GLU A CA 1
ATOM 3406 C C . GLU A 1 425 ? 24.916 -29.616 20.331 1.00 27.23 425 GLU A C 1
ATOM 3408 O O . GLU A 1 425 ? 25.987 -29.994 20.808 1.00 27.23 425 GLU A O 1
ATOM 3413 N N . ILE A 1 426 ? 23.754 -29.883 20.927 1.00 31.45 426 ILE A N 1
ATOM 3414 C CA . ILE A 1 426 ? 23.641 -30.825 22.044 1.00 31.45 426 ILE A CA 1
ATOM 3415 C C . ILE A 1 426 ? 23.472 -32.224 21.451 1.00 31.45 426 ILE A C 1
ATOM 3417 O O . ILE A 1 426 ? 22.450 -32.519 20.832 1.00 31.45 426 ILE A O 1
ATOM 3421 N N . ILE A 1 427 ? 24.447 -33.103 21.686 1.00 30.70 427 ILE A N 1
ATOM 3422 C CA . ILE A 1 427 ? 24.317 -34.538 21.418 1.00 30.70 427 ILE A CA 1
ATOM 3423 C C . ILE A 1 427 ? 23.944 -35.232 22.729 1.00 30.70 427 ILE A C 1
ATOM 3425 O O . ILE A 1 427 ? 24.722 -35.244 23.679 1.00 30.70 427 ILE A O 1
ATOM 3429 N N . VAL A 1 428 ? 22.757 -35.837 22.772 1.00 27.44 428 VAL A N 1
ATOM 3430 C CA . VAL A 1 428 ? 22.343 -36.744 23.853 1.00 27.44 428 VAL A CA 1
ATOM 3431 C C . VAL A 1 428 ? 22.703 -38.175 23.442 1.00 27.44 428 VAL A C 1
ATOM 3433 O O . VAL A 1 428 ? 22.363 -38.588 22.331 1.00 27.44 428 VAL A O 1
ATOM 3436 N N . ARG A 1 429 ? 23.372 -38.933 24.318 1.00 33.31 429 ARG A N 1
ATOM 3437 C CA . ARG A 1 429 ? 23.484 -40.398 24.216 1.00 33.31 429 ARG A CA 1
ATOM 3438 C C . ARG A 1 429 ? 22.673 -41.074 25.305 1.00 33.31 429 ARG A C 1
ATOM 3440 O O . ARG A 1 429 ? 22.754 -40.602 26.458 1.00 33.31 429 ARG A O 1
#

Secondary structure (DSSP, 8-state):
--EEESTTSTT-HHHH-GGGHHHHHHHHHHHHHHHS-EEEEHHHHHH-HHHHHHHHH-HHHHHHHHTTSEEEEEE-SSSSSPPPHHHHHHHHHHTT-S-GGG--STT-HHHHHHHHHSEEEEE-HHHHHHHHHHHHHHHHHHHHHHHS-HHHHHHHHHHHHHHHHHHTS--HHIIIIIHHHHHHHTTSS-HHHHHHHHHHHHHHHHHHHHHHHTT-EEE--GGGHHHHHHHTTS-------SS------SS-HHHHHHHHTT--HHHHHHHHTSHHHHHHHHHHT-S-TTTTHHHHHHHHHHHHHHHHHHHHHH-GGGGGG--SPPHHHHHHHHHHHHHHHHHHHHHHTTS---------S--SSSSHHHHHHHHHHH----HHHHHHHHHHHHHHHHHHHHHTT-GGG------------S-------

Radius of gyration: 28.3 Å; chains: 1; bounding box: 69×73×68 Å

Organism: NCBI:txid1538146

Sequence (429 aa):
MGTYTLLADENSRFSKDRNLFKPFKAHVVFNILVNGELTFSDNQMMSSPNLRLLVRDDGIIRTLVKDGQIRVACRDPHGEGPQTLQETFEQFLAEQKIPPAYRDLGESPEIDFMQRHGSLVPWQYDAVRRNFTSECERIILEQGRRSFETAQVDFLHDALREESQANEGLGRIFLQRDLPDMMDKAGILDSARALEFLTRCSDAVYLSNLPKTIGLQPIYAEEHRDSFMLLRGGRYELSDMGDPLDLKPRLTAKHFTEGLNMLDVEDIESVHQSDAFREFHRLNSDPDPVASFDPLFIVYGELNRVIEDRIFTRFRELAGHSPAPDPRQLRKQYGSWVSQGIKRATDVLSITPVFPSISGVALGWASSFLVDAVNAKINPERKHIDAAMHDLERAELEAYLRSQGKGDSLQFEHDVEASDGFEREIIVR